Protein 4UM7 (pdb70)

Secondary structure (DSSP, 8-state):
--HHHHHHHHTT--EEEE-STTTTS-SEEEEETTS-EEEEEEHHHHHHHHHHHHTT-EEEEE-SS--HHHHHHHHHHT--EEE-S---HHHHHHHHHHHHT--GGGEEEE--SGGGHHHHHHSSEEEE-TTS-HHHHHT-SEE-SSPTTTTHHHHHHHHHHHHTT-HHHHHHTT-/-HHHHHHHTT--EEEE--TTTTS-SEEEEETTS-EEEEEEHHHHHHHHHHHHTTPEEEEE-SS--HHHHHHHHHHT--EEE-S-S-HHHHHHHHHHHTT--GGGEEEE--SGGGHHHHHHSSEEEE-TTS-HHHHHT-SEE-SSPTTTTHHHHHHHHHHHHTT-HHHHHHTT-/-HHHHHHHHTT--EEEE-STTTTS-SEEEEETTS-EEEEEEHHHHHHHHHHHHTT-EEEEE-SS--HHHHHHHHHHT--EEE-S---HHHHHHHHHHHHT--GGGEEEE--SGGGHHHHHHSSEEEE-TTS-HHHHHT-SEE-SSPTTTTHHHHHHHHHHHHTT-HHHHHHTT-/-HHHHHHHHTT--EEEE-STTTTS-SEEEEETTS-EEEEEEHHHHHHHHHHHHTT-EEEEE-SS--HHHHHHHHHHT--EEE-S---HHHHHHHHHHHHT--GGGEEEE--SGGGHHHHHHSSEEEE-TTS-HHHHHT-SEE-SSPTTTTHHHHHHHHHHHHTT-HHHHHHTT-

Foldseek 3Di:
DCLVVQLVLLQLAQEEEEEPQFAQFVNDWAADPVGDTDTAGAPLLLVLLLLCVVVRHAYAYAYLADDVVQVVSCVVSVRPHYHYNDLQVQVSLVVVCVVPVNDQLNYEYEDAEDSCQVSQQRGVAHEYEPNGDPNSVVSGSYYAPATHRGCSSSRVSLSSCVSNVNNVVSVVVVD/DVLLLVLLQQAQEEEEEPQFAQAVNDWDADPVGDTDTAGAPLLLLLLLLLVVVRHAAEYAYLADDVVQVVSCVVSVNPYYHYNDQARLVVLVVVCVVVVHDQLNYEYEDAEDSCQVSLQRGVAHEYEPNGDPNSVVRGPYYAPATHRGCSNSRVSLSSCVSNVNNVVSVVVVD/DLVVLLVLLQQAQEEEEEPAFAQFVNDWDADPVGDTDTAGAPLLLLLLLLLVVVRHAYEYAYLADDPVQVVSCVSSVRPHYHYNDLQVQVVVVVVCVVVVHDQLNYEYEDAEDSCQVSQQRGVAHEYEPNGDPNSNVSHPYYAPATHRGCSSSRVSLSSCVSNVNNVVSVVVVD/DLVLQLVLLQQAQEEEEEPAFAQFVRDWDADPVGDTDTAGAPLLLVLLLLLVVVRHAYYYAYLADDVVQVVSCVVSVNPHYHYNHLQVQVVLVVVCVVVVNDQLNYEYEDAEDSCQVSQQRGVAHEYEPNGDPNSVVSGPYYAPATHRGCSSSRVSLSSCVSNVNNVVSVVVVD

Nearest PDB structures (foldseek):
  4umf-assembly1_C  TM=9.999E-01  e=1.282E-33  Moraxella catarrhalis BC8
  3mn1-assembly1_D  TM=9.880E-01  e=1.215E-23  Pseudomonas savastanoi pv. phaseolicola 1448A
  3n1u-assembly1_A  TM=9.649E-01  e=1.142E-23  Legionella pneumophila subsp. pneumophila str. Philadelphia 1
  3hyc-assembly3_E  TM=9.746E-01  e=1.350E-22  Escherichia coli B
  3ij5-assembly1_A  TM=9.827E-01  e=5.253E-22  Yersinia pestis CO92

Organism: NCBI:txid857574

Sequence (696 aa):
GHMNEIYQKAKHIKLFAMDVDGILSDGQIIYNSEEGTETKAFYVQDGLGLQQALKQSGIILAIITGRSSAMVDRRAKELGISHIIQGQDDDKLTALVGLTKKLGIELSHCAYIGDDLPDLKAVREAGFGISVPNGCEEQTRAVSSDYITTKTGGNGAVREVCELILKAQNNFDAFIATFQMNEIYQKAKHIKLFAMDVDGILSDGQIIYNSEGTETKAFYVVQDGLGLQALKQSGIILAIITTGRSSSAMVDRRAKELGISHIIQGQDDDKLTTALVGLTKKLGIELSHCAYIGDDLPDLKAVREAGFGISVPNGCEEQTRAVSSDYITTKTGGNGAVREVCELILKAQNNFDAFIATFQHMNEIYQKAKHIKLFAMDVDGILSDGQIIYNSEEGTETKAFYVQDGLGLQALKQSGIILAIITGRSSAMVDRRAKELGISHIIQGQDDKLTALVGLTKKLGIEELSHCAYIGDDLPDLKAVREAGFGISVPNGCEQTRAVSSDYITTKTGGNGAVREVCELILKAQNNFDAFIATFQHMNEIYQKAKHIKLFAMDVDGILSDGQIIYNSEEGTETKAFYVQDGLGLQALKQSGIILAIITGRSSAMVDRRAKELGISHIIQGQDDKLTALVGLTKKLGIELSHCAYIGDDLPDLKAVREAGFGISVPNGCEEQTRAVSSDYIITTKTGGNNGAVREVCELLILKAQNNFDAFIATFQ

CATH classification: 3.40.50.1000

Structure (mmCIF, N/CA/C/O backbone):
data_4UM7
#
_entry.id   4UM7
#
_cell.length_a   86.264
_cell.length_b   43.562
_cell.length_c   87.552
_cell.angle_alpha   90.00
_cell.angle_beta   91.18
_cell.angle_gamma   90.00
#
_symmetry.space_group_name_H-M   'P 1 21 1'
#
loop_
_entity.id
_entity.type
_entity.pdbx_description
1 polymer '3-DEOXY-D-MANNO-OCTULOSONATE 8-PHOSPHATE PHOSPHATASE KDSC'
2 non-polymer 'MAGNESIUM ION'
3 non-polymer 1,2-ETHANEDIOL
4 water water
#
loop_
_atom_site.group_PDB
_atom_site.id
_atom_site.type_symbol
_atom_site.label_atom_id
_atom_site.label_alt_id
_atom_site.label_comp_id
_atom_site.label_asym_id
_atom_site.label_entity_id
_atom_site.label_seq_id
_atom_site.pdbx_PDB_ins_code
_atom_site.Cartn_x
_atom_site.Cartn_y
_atom_site.Cartn_z
_atom_site.occupancy
_atom_site.B_iso_or_equiv
_atom_site.auth_seq_id
_atom_site.auth_comp_id
_atom_site.auth_asym_id
_atom_site.auth_atom_id
_atom_site.pdbx_PDB_model_num
ATOM 1 N N . GLY A 1 19 ? -2.359 -21.940 11.955 1.00 33.26 -1 GLY A N 1
ATOM 2 C CA . GLY A 1 19 ? -3.724 -22.500 11.730 1.00 32.96 -1 GLY A CA 1
ATOM 3 C C . GLY A 1 19 ? -4.812 -21.444 11.674 1.00 32.51 -1 GLY A C 1
ATOM 4 O O . GLY A 1 19 ? -5.963 -21.749 11.353 1.00 32.38 -1 GLY A O 1
ATOM 5 N N . HIS A 1 20 ? -4.446 -20.200 11.980 1.00 38.86 0 HIS A N 1
ATOM 6 C CA . HIS A 1 20 ? -5.404 -19.095 12.022 1.00 37.92 0 HIS A CA 1
ATOM 7 C C . HIS A 1 20 ? -5.211 -18.086 10.886 1.00 36.28 0 HIS A C 1
ATOM 8 O O . HIS A 1 20 ? -5.814 -17.011 10.902 1.00 35.43 0 HIS A O 1
ATOM 15 N N . MET A 1 21 ? -4.393 -18.447 9.896 1.00 35.77 1 MET A N 1
ATOM 16 C CA . MET A 1 21 ? -3.991 -17.523 8.827 1.00 34.85 1 MET A CA 1
ATOM 17 C C . MET A 1 21 ? -5.159 -16.840 8.106 1.00 34.10 1 MET A C 1
ATOM 18 O O . MET A 1 21 ? -5.178 -15.617 7.978 1.00 33.48 1 MET A O 1
ATOM 23 N N . ASN A 1 22 ? -6.127 -17.622 7.637 1.00 34.09 2 ASN A N 1
ATOM 24 C CA . ASN A 1 22 ? -7.242 -17.043 6.887 1.00 33.52 2 ASN A CA 1
ATOM 25 C C . ASN A 1 22 ? -8.260 -16.304 7.760 1.00 32.52 2 ASN A C 1
ATOM 26 O O . ASN A 1 22 ? -8.955 -15.411 7.278 1.00 32.16 2 ASN A O 1
ATOM 31 N N . GLU A 1 23 ? -8.326 -16.664 9.042 1.00 31.89 3 GLU A N 1
ATOM 32 C CA . GLU A 1 23 ? -9.074 -15.880 10.026 1.00 31.24 3 GLU A CA 1
ATOM 33 C C . GLU A 1 23 ? -8.454 -14.489 10.153 1.00 29.47 3 GLU A C 1
ATOM 34 O O . GLU A 1 23 ? -9.162 -13.479 10.166 1.00 29.06 3 GLU A O 1
ATOM 40 N N . ILE A 1 24 ? -7.125 -14.457 10.238 1.00 27.70 4 ILE A N 1
ATOM 41 C CA . ILE A 1 24 ? -6.362 -13.211 10.316 1.00 25.89 4 ILE A CA 1
ATOM 42 C C . ILE A 1 24 ? -6.504 -12.410 9.020 1.00 25.24 4 ILE A C 1
ATOM 43 O O . ILE A 1 24 ? -6.722 -11.197 9.052 1.00 24.54 4 ILE A O 1
ATOM 48 N N . TYR A 1 25 ? -6.402 -13.102 7.887 1.00 24.89 5 TYR A N 1
ATOM 49 C CA . TYR A 1 25 ? -6.546 -12.477 6.570 1.00 24.66 5 TYR A CA 1
ATOM 50 C C . TYR A 1 25 ? -7.911 -11.822 6.374 1.00 24.65 5 TYR A C 1
ATOM 51 O O . TYR A 1 25 ? -8.004 -10.729 5.820 1.00 24.43 5 TYR A O 1
ATOM 60 N N . GLN A 1 26 ? -8.964 -12.488 6.840 1.00 25.06 6 GLN A N 1
ATOM 61 C CA . GLN A 1 26 ? -10.318 -11.957 6.712 1.00 25.41 6 GLN A CA 1
ATOM 62 C C . GLN A 1 26 ? -10.522 -10.678 7.520 1.00 24.68 6 GLN A C 1
ATOM 63 O O . GLN A 1 26 ? -11.224 -9.771 7.075 1.00 24.59 6 GLN A O 1
ATOM 69 N N . LYS A 1 27 ? -9.897 -10.603 8.692 1.00 23.79 7 LYS A N 1
ATOM 70 C CA . LYS A 1 27 ? -9.949 -9.389 9.510 1.00 23.33 7 LYS A CA 1
ATOM 71 C C . LYS A 1 27 ? -9.133 -8.250 8.893 1.00 22.53 7 LYS A C 1
ATOM 72 O O . LYS A 1 27 ? -9.571 -7.097 8.883 1.00 22.30 7 LYS A O 1
ATOM 78 N N . ALA A 1 28 ? -7.961 -8.583 8.358 1.00 21.94 8 ALA A N 1
ATOM 79 C CA . ALA A 1 28 ? -7.070 -7.592 7.755 1.00 21.61 8 ALA A CA 1
ATOM 80 C C . ALA A 1 28 ? -7.544 -7.099 6.382 1.00 22.02 8 ALA A C 1
ATOM 81 O O . ALA A 1 28 ? -7.239 -5.969 5.989 1.00 21.67 8 ALA A O 1
ATOM 83 N N . LYS A 1 29 ? -8.285 -7.942 5.663 1.00 22.99 9 LYS A N 1
ATOM 84 C CA . LYS A 1 29 ? -8.725 -7.631 4.295 1.00 24.06 9 LYS A CA 1
ATOM 85 C C . LYS A 1 29 ? -9.618 -6.387 4.191 1.00 24.38 9 LYS A C 1
ATOM 86 O O . LYS A 1 29 ? -9.633 -5.714 3.156 1.00 24.67 9 LYS A O 1
ATOM 92 N N . HIS A 1 30 ? -10.345 -6.086 5.264 1.00 24.51 10 HIS A N 1
ATOM 93 C CA . HIS A 1 30 ? -11.328 -5.002 5.262 1.00 24.89 10 HIS A CA 1
ATOM 94 C C . HIS A 1 30 ? -10.845 -3.729 5.967 1.00 23.92 10 HIS A C 1
ATOM 95 O O . HIS A 1 30 ? -11.633 -2.814 6.206 1.00 24.68 10 HIS A O 1
ATOM 102 N N . ILE A 1 31 ? -9.554 -3.667 6.279 1.00 22.75 11 ILE A N 1
ATOM 103 C CA . ILE A 1 31 ? -8.990 -2.540 7.027 1.00 21.74 11 ILE A CA 1
ATOM 104 C C . ILE A 1 31 ? -8.811 -1.289 6.162 1.00 21.61 11 ILE A C 1
ATOM 105 O O . ILE A 1 31 ? -8.158 -1.328 5.117 1.00 21.70 11 ILE A O 1
ATOM 110 N N . LYS A 1 32 ? -9.408 -0.187 6.613 1.00 21.74 12 LYS A N 1
ATOM 111 C CA . LYS A 1 32 ? -9.284 1.109 5.943 1.00 21.77 12 LYS A CA 1
ATOM 112 C C . LYS A 1 32 ? -8.479 2.113 6.777 1.00 20.79 12 LYS A C 1
ATOM 113 O O . LYS A 1 32 ? -7.960 3.096 6.244 1.00 20.91 12 LYS A O 1
ATOM 119 N N . LEU A 1 33 ? -8.380 1.857 8.080 1.00 19.92 13 LEU A N 1
ATOM 120 C CA . LEU A 1 33 ? -7.625 2.718 8.992 1.00 19.00 13 LEU A CA 1
ATOM 121 C C . LEU A 1 33 ? -6.682 1.873 9.846 1.00 18.14 13 LEU A C 1
ATOM 122 O O . LEU A 1 33 ? -7.099 0.873 10.431 1.00 17.92 13 LEU A O 1
ATOM 127 N N . PHE A 1 34 ? -5.417 2.286 9.906 1.00 17.35 14 PHE A N 1
ATOM 128 C CA . PHE A 1 34 ? -4.400 1.609 10.710 1.00 16.85 14 PHE A CA 1
ATOM 129 C C . PHE A 1 34 ? -3.890 2.564 11.785 1.00 16.38 14 PHE A C 1
ATOM 130 O O . PHE A 1 34 ? -3.240 3.570 11.482 1.00 16.30 14 PHE A O 1
ATOM 138 N N . ALA A 1 35 ? -4.201 2.241 13.038 1.00 16.06 15 ALA A N 1
ATOM 139 C CA . ALA A 1 35 ? -3.826 3.068 14.182 1.00 15.74 15 ALA A CA 1
ATOM 140 C C . ALA A 1 35 ? -2.784 2.354 15.026 1.00 15.48 15 ALA A C 1
ATOM 141 O O . ALA A 1 35 ? -2.803 1.128 15.151 1.00 15.16 15 ALA A O 1
ATOM 143 N N . MET A 1 36 ? -1.867 3.121 15.603 1.00 15.49 16 MET A N 1
ATOM 144 C CA . MET A 1 36 ? -0.739 2.525 16.301 1.00 15.46 16 MET A CA 1
ATOM 145 C C . MET A 1 36 ? -0.353 3.262 17.572 1.00 15.39 16 MET A C 1
ATOM 146 O O . MET A 1 36 ? -0.369 4.492 17.632 1.00 15.25 16 MET A O 1
ATOM 151 N N . ASP A 1 37 ? -0.009 2.480 18.588 1.00 15.47 17 ASP A N 1
ATOM 152 C CA . ASP A 1 37 ? 0.692 2.982 19.752 1.00 15.55 17 ASP A CA 1
ATOM 153 C C . ASP A 1 37 ? 2.135 3.315 19.342 1.00 15.07 17 ASP A C 1
ATOM 154 O O . ASP A 1 37 ? 2.592 2.892 18.276 1.00 14.70 17 ASP A O 1
ATOM 159 N N . VAL A 1 38 ? 2.842 4.085 20.166 1.00 14.53 18 VAL A N 1
ATOM 160 C CA . VAL A 1 38 ? 4.225 4.458 19.848 1.00 14.29 18 VAL A CA 1
ATOM 161 C C . VAL A 1 38 ? 5.260 3.620 20.608 1.00 14.27 18 VAL A C 1
ATOM 162 O O . VAL A 1 38 ? 5.963 2.804 20.011 1.00 14.10 18 VAL A O 1
ATOM 166 N N . ASP A 1 39 ? 5.345 3.818 21.921 1.00 14.46 19 ASP A N 1
ATOM 167 C CA . ASP A 1 39 ? 6.403 3.196 22.715 1.00 14.46 19 ASP A CA 1
ATOM 168 C C . ASP A 1 39 ? 6.187 1.695 22.830 1.00 14.30 19 ASP A C 1
ATOM 169 O O . ASP A 1 39 ? 5.156 1.249 23.331 1.00 14.45 19 ASP A O 1
ATOM 174 N N . GLY A 1 40 ? 7.153 0.928 22.332 1.00 14.04 20 GLY A N 1
ATOM 175 C CA . GLY A 1 40 ? 7.041 -0.529 22.308 1.00 13.99 20 GLY A CA 1
ATOM 176 C C . GLY A 1 40 ? 6.550 -1.057 20.972 1.00 13.80 20 GLY A C 1
ATOM 177 O O . GLY A 1 40 ? 6.648 -2.252 20.701 1.00 13.95 20 GLY A O 1
ATOM 178 N N . ILE A 1 41 ? 6.029 -0.163 20.134 1.00 13.62 21 ILE A N 1
ATOM 179 C CA . ILE A 1 41 ? 5.521 -0.534 18.811 1.00 13.48 21 ILE A CA 1
ATOM 180 C C . ILE A 1 41 ? 6.404 0.077 17.729 1.00 13.59 21 ILE A C 1
ATOM 181 O O . ILE A 1 41 ? 7.073 -0.643 16.988 1.00 13.95 21 ILE A O 1
ATOM 186 N N . LEU A 1 42 ? 6.415 1.405 17.655 1.00 13.75 22 LEU A N 1
ATOM 187 C CA . LEU A 1 42 ? 7.298 2.108 16.725 1.00 14.05 22 LEU A CA 1
ATOM 188 C C . LEU A 1 42 ? 8.723 2.204 17.274 1.00 14.28 22 LEU A C 1
ATOM 189 O O . LEU A 1 42 ? 9.677 2.424 16.525 1.00 14.09 22 LEU A O 1
ATOM 194 N N . SER A 1 43 ? 8.852 2.041 18.587 1.00 14.62 23 SER A N 1
ATOM 195 C CA . SER A 1 43 ? 10.146 1.979 19.259 1.00 14.91 23 SER A CA 1
ATOM 196 C C . SER A 1 43 ? 10.231 0.676 20.045 1.00 15.13 23 SER A C 1
ATOM 197 O O . SER A 1 43 ? 9.227 -0.019 20.212 1.00 14.87 23 SER A O 1
ATOM 200 N N . ASP A 1 44 ? 11.423 0.363 20.550 1.00 15.33 24 ASP A N 1
ATOM 201 C CA . ASP A 1 44 ? 11.614 -0.825 21.383 1.00 15.72 24 ASP A CA 1
ATOM 202 C C . ASP A 1 44 ? 11.241 -0.590 22.854 1.00 15.58 24 ASP A C 1
ATOM 203 O O . ASP A 1 44 ? 11.490 -1.445 23.706 1.00 15.94 24 ASP A O 1
ATOM 208 N N . GLY A 1 45 ? 10.665 0.577 23.140 1.00 15.20 25 GLY A N 1
ATOM 209 C CA . GLY A 1 45 ? 10.144 0.890 24.474 1.00 15.30 25 GLY A CA 1
ATOM 210 C C . GLY A 1 45 ? 11.072 1.697 25.367 1.00 15.51 25 GLY A C 1
ATOM 211 O O . GLY A 1 45 ? 10.722 2.020 26.505 1.00 15.53 25 GLY A O 1
ATOM 212 N N . GLN A 1 46 ? 12.254 2.034 24.859 1.00 15.60 26 GLN A N 1
ATOM 213 C CA . GLN A 1 46 ? 13.203 2.834 25.628 1.00 15.92 26 GLN A CA 1
ATOM 214 C C . GLN A 1 46 ? 12.736 4.277 25.768 1.00 15.79 26 GLN A C 1
ATOM 215 O O . GLN A 1 46 ? 12.335 4.909 24.786 1.00 15.73 26 GLN A O 1
ATOM 221 N N . ILE A 1 47 ? 12.774 4.777 27.001 1.00 15.75 27 ILE A N 1
ATOM 222 C CA . ILE A 1 47 ? 12.498 6.180 27.297 1.00 15.72 27 ILE A CA 1
ATOM 223 C C . ILE A 1 47 ? 13.823 6.795 27.719 1.00 15.68 27 ILE A C 1
ATOM 224 O O . ILE A 1 47 ? 14.412 6.407 28.734 1.00 15.85 27 ILE A O 1
ATOM 229 N N . ILE A 1 48 ? 14.292 7.753 26.929 1.00 15.50 28 ILE A N 1
ATOM 230 C CA . ILE A 1 48 ? 15.670 8.214 27.028 1.00 15.57 28 ILE A CA 1
ATOM 231 C C . ILE A 1 48 ? 15.722 9.676 27.456 1.00 16.00 28 ILE A C 1
ATOM 232 O O . ILE A 1 48 ? 15.143 10.536 26.797 1.00 15.85 28 ILE A O 1
ATOM 237 N N . TYR A 1 49 ? 16.408 9.938 28.566 1.00 16.43 29 TYR A N 1
ATOM 238 C CA . TYR A 1 49 ? 16.534 11.288 29.119 1.00 17.05 29 TYR A CA 1
ATOM 239 C C . TYR A 1 49 ? 18.000 11.670 29.262 1.00 17.39 29 TYR A C 1
ATOM 240 O O . TYR A 1 49 ? 18.848 10.813 29.519 1.00 17.33 29 TYR A O 1
ATOM 249 N N . ASN A 1 50 ? 18.298 12.960 29.128 1.00 18.01 30 ASN A N 1
ATOM 250 C CA . ASN A 1 50 ? 19.653 13.438 29.393 1.00 18.70 30 ASN A CA 1
ATOM 251 C C . ASN A 1 50 ? 19.738 14.555 30.438 1.00 19.34 30 ASN A C 1
ATOM 252 O O . ASN A 1 50 ? 18.711 15.037 30.923 1.00 19.21 30 ASN A O 1
ATOM 257 N N . SER A 1 51 ? 20.962 14.951 30.781 1.00 20.05 31 SER A N 1
ATOM 258 C CA . SER A 1 51 ? 21.204 15.899 31.874 1.00 21.05 31 SER A CA 1
ATOM 259 C C . SER A 1 51 ? 20.802 17.346 31.574 1.00 21.79 31 SER A C 1
ATOM 260 O O . SER A 1 51 ? 20.794 18.187 32.481 1.00 22.38 31 SER A O 1
ATOM 263 N N . GLU A 1 52 ? 20.472 17.627 30.313 1.00 21.98 32 GLU A N 1
ATOM 264 C CA A GLU A 1 52 ? 20.022 18.956 29.902 0.50 22.49 32 GLU A CA 1
ATOM 265 C CA B GLU A 1 52 ? 20.021 18.957 29.902 0.50 22.44 32 GLU A CA 1
ATOM 266 C C . GLU A 1 52 ? 18.495 19.036 29.841 1.00 21.99 32 GLU A C 1
ATOM 267 O O . GLU A 1 52 ? 17.929 20.071 29.470 1.00 22.18 32 GLU A O 1
ATOM 278 N N . GLY A 1 53 ? 17.835 17.941 30.217 1.00 21.23 33 GLY A N 1
ATOM 279 C CA . GLY A 1 53 ? 16.373 17.865 30.223 1.00 20.74 33 GLY A CA 1
ATOM 280 C C . GLY A 1 53 ? 15.774 17.382 28.914 1.00 20.25 33 GLY A C 1
ATOM 281 O O . GLY A 1 53 ? 14.551 17.340 28.760 1.00 20.18 33 GLY A O 1
ATOM 282 N N . THR A 1 54 ? 16.640 16.999 27.979 1.00 19.91 34 THR A N 1
ATOM 283 C CA . THR A 1 54 ? 16.222 16.582 26.642 1.00 19.46 34 THR A CA 1
ATOM 284 C C . THR A 1 54 ? 15.827 15.103 26.617 1.00 18.80 34 THR A C 1
ATOM 285 O O . THR A 1 54 ? 16.501 14.259 27.206 1.00 18.77 34 THR A O 1
ATOM 289 N N . GLU A 1 55 ? 14.721 14.807 25.937 1.00 18.30 35 GLU A N 1
ATOM 290 C CA . GLU A 1 55 ? 14.241 13.440 25.778 1.00 17.82 35 GLU A CA 1
ATOM 291 C C . GLU A 1 55 ? 14.509 12.938 24.361 1.00 17.20 35 GLU A C 1
ATOM 292 O O . GLU A 1 55 ? 14.414 13.706 23.408 1.00 16.96 35 GLU A O 1
ATOM 298 N N . THR A 1 56 ? 14.823 11.648 24.239 1.00 16.46 36 THR A N 1
ATOM 299 C CA . THR A 1 56 ? 15.137 11.024 22.951 1.00 16.20 36 THR A CA 1
ATOM 300 C C . THR A 1 56 ? 14.245 9.806 22.682 1.00 15.81 36 THR A C 1
ATOM 301 O O . THR A 1 56 ? 13.854 9.095 23.607 1.00 15.51 36 THR A O 1
ATOM 305 N N . LYS A 1 57 ? 13.920 9.579 21.412 1.00 15.63 37 LYS A N 1
ATOM 306 C CA . LYS A 1 57 ? 13.195 8.377 21.002 1.00 15.69 37 LYS A CA 1
ATOM 307 C C . LYS A 1 57 ? 13.724 7.865 19.661 1.00 15.31 37 LYS A C 1
ATOM 308 O O . LYS A 1 57 ? 14.129 8.655 18.803 1.00 15.37 37 LYS A O 1
ATOM 314 N N . ALA A 1 58 ? 13.719 6.543 19.496 1.00 15.00 38 ALA A N 1
ATOM 315 C CA . ALA A 1 58 ? 14.273 5.895 18.304 1.00 14.96 38 ALA A CA 1
ATOM 316 C C . ALA A 1 58 ? 13.211 5.131 17.520 1.00 14.72 38 ALA A C 1
ATOM 317 O O . ALA A 1 58 ? 12.390 4.421 18.101 1.00 14.90 38 ALA A O 1
ATOM 319 N N . PHE A 1 59 ? 13.247 5.282 16.200 1.00 14.48 39 PHE A N 1
ATOM 320 C CA . PHE A 1 59 ? 12.330 4.589 15.295 1.00 14.21 39 PHE A CA 1
ATOM 321 C C . PHE A 1 59 ? 13.139 3.720 14.340 1.00 14.18 39 PHE A C 1
ATOM 322 O O . PHE A 1 59 ? 14.364 3.803 14.322 1.00 14.43 39 PHE A O 1
ATOM 330 N N . TYR A 1 60 ? 12.457 2.889 13.552 1.00 14.07 40 TYR A N 1
ATOM 331 C CA . TYR A 1 60 ? 13.132 1.955 12.652 1.00 14.13 40 TYR A CA 1
ATOM 332 C C . TYR A 1 60 ? 12.812 2.261 11.192 1.00 14.01 40 TYR A C 1
ATOM 333 O O . TYR A 1 60 ? 11.647 2.370 10.810 1.00 13.92 40 TYR A O 1
ATOM 342 N N . VAL A 1 61 ? 13.863 2.397 10.385 1.00 14.24 41 VAL A N 1
ATOM 343 C CA . VAL A 1 61 ? 13.730 2.806 8.984 1.00 14.49 41 VAL A CA 1
ATOM 344 C C . VAL A 1 61 ? 12.764 1.938 8.158 1.00 14.39 41 VAL A C 1
ATOM 345 O O . VAL A 1 61 ? 11.965 2.464 7.381 1.00 14.46 41 VAL A O 1
ATOM 349 N N . GLN A 1 62 ? 12.826 0.619 8.336 1.00 14.53 42 GLN A N 1
ATOM 350 C CA . GLN A 1 62 ? 11.978 -0.282 7.548 1.00 14.73 42 GLN A CA 1
ATOM 351 C C . GLN A 1 62 ? 10.493 -0.111 7.879 1.00 14.56 42 GLN A C 1
ATOM 352 O O . GLN A 1 62 ? 9.637 -0.313 7.016 1.00 14.64 42 GLN A O 1
ATOM 358 N N . ASP A 1 63 ? 10.193 0.279 9.118 1.00 14.47 43 ASP A N 1
ATOM 359 C CA . ASP A 1 63 ? 8.809 0.561 9.513 1.00 14.50 43 ASP A CA 1
ATOM 360 C C . ASP A 1 63 ? 8.241 1.726 8.715 1.00 14.89 43 ASP A C 1
ATOM 361 O O . ASP A 1 63 ? 7.059 1.730 8.366 1.00 15.18 43 ASP A O 1
ATOM 366 N N . GLY A 1 64 ? 9.098 2.705 8.431 1.00 15.36 44 GLY A N 1
ATOM 367 C CA . GLY A 1 64 ? 8.731 3.862 7.627 1.00 15.87 44 GLY A CA 1
ATOM 368 C C . GLY A 1 64 ? 8.193 3.469 6.266 1.00 16.21 44 GLY A C 1
ATOM 369 O O . GLY A 1 64 ? 7.114 3.916 5.873 1.00 16.53 44 GLY A O 1
ATOM 370 N N . LEU A 1 65 ? 8.937 2.621 5.554 1.00 16.51 45 LEU A N 1
ATOM 371 C CA . LEU A 1 65 ? 8.531 2.179 4.219 1.00 16.91 45 LEU A CA 1
ATOM 372 C C . LEU A 1 65 ? 7.253 1.342 4.252 1.00 16.78 45 LEU A C 1
ATOM 373 O O . LEU A 1 65 ? 6.417 1.450 3.355 1.00 17.03 45 LEU A O 1
ATOM 378 N N . GLY A 1 66 ? 7.110 0.512 5.286 1.00 16.39 46 GLY A N 1
ATOM 379 C CA . GLY A 1 66 ? 5.894 -0.274 5.476 1.00 16.36 46 GLY A CA 1
ATOM 380 C C . GLY A 1 66 ? 4.671 0.614 5.614 1.00 16.44 46 GLY A C 1
ATOM 381 O O . GLY A 1 66 ? 3.623 0.349 5.012 1.00 16.06 46 GLY A O 1
ATOM 382 N N . LEU A 1 67 ? 4.810 1.684 6.396 1.00 16.44 47 LEU A N 1
ATOM 383 C CA . LEU A 1 67 ? 3.716 2.637 6.596 1.00 16.80 47 LEU A CA 1
ATOM 384 C C . LEU A 1 67 ? 3.396 3.406 5.315 1.00 17.58 47 LEU A C 1
ATOM 385 O O . LEU A 1 67 ? 2.221 3.671 5.027 1.00 17.46 47 LEU A O 1
ATOM 390 N N . GLN A 1 68 ? 4.443 3.744 4.556 1.00 18.22 48 GLN A N 1
ATOM 391 C CA A GLN A 1 68 ? 4.289 4.386 3.251 0.50 19.01 48 GLN A CA 1
ATOM 392 C CA B GLN A 1 68 ? 4.287 4.386 3.249 0.50 19.02 48 GLN A CA 1
ATOM 393 C C . GLN A 1 68 ? 3.486 3.491 2.312 1.00 19.24 48 GLN A C 1
ATOM 394 O O . GLN A 1 68 ? 2.606 3.964 1.596 1.00 19.61 48 GLN A O 1
ATOM 405 N N . ALA A 1 69 ? 3.794 2.193 2.329 1.00 19.03 49 ALA A N 1
ATOM 406 C CA . ALA A 1 69 ? 3.091 1.215 1.504 1.00 19.36 49 ALA A CA 1
ATOM 407 C C . ALA A 1 69 ? 1.594 1.186 1.807 1.00 19.51 49 ALA A C 1
ATOM 408 O O . ALA A 1 69 ? 0.779 1.213 0.888 1.00 19.84 49 ALA A O 1
ATOM 410 N N . LEU A 1 70 ? 1.241 1.132 3.093 1.00 19.34 50 LEU A N 1
ATOM 411 C CA . LEU A 1 70 ? -0.166 1.136 3.503 1.00 19.85 50 LEU A CA 1
ATOM 412 C C . LEU A 1 70 ? -0.894 2.373 2.991 1.00 20.50 50 LEU A C 1
ATOM 413 O O . LEU A 1 70 ? -1.991 2.277 2.439 1.00 20.87 50 LEU A O 1
ATOM 418 N N . LYS A 1 71 ? -0.267 3.530 3.185 1.00 20.91 51 LYS A N 1
ATOM 419 C CA . LYS A 1 71 ? -0.814 4.812 2.761 1.00 21.93 51 LYS A CA 1
ATOM 420 C C . LYS A 1 71 ? -1.033 4.846 1.246 1.00 22.54 51 LYS A C 1
ATOM 421 O O . LYS A 1 71 ? -2.080 5.301 0.775 1.00 22.63 51 LYS A O 1
ATOM 427 N N . GLN A 1 72 ? -0.050 4.342 0.500 1.00 22.46 52 GLN A N 1
ATOM 428 C CA . GLN A 1 72 ? -0.127 4.244 -0.960 1.00 23.10 52 GLN A CA 1
ATOM 429 C C . GLN A 1 72 ? -1.294 3.377 -1.425 1.00 23.00 52 GLN A C 1
ATOM 430 O O . GLN A 1 72 ? -1.844 3.599 -2.508 1.00 23.70 52 GLN A O 1
ATOM 436 N N . SER A 1 73 ? -1.660 2.391 -0.606 1.00 22.18 53 SER A N 1
ATOM 437 C CA . SER A 1 73 ? -2.781 1.502 -0.907 1.00 22.14 53 SER A CA 1
ATOM 438 C C . SER A 1 73 ? -4.128 2.130 -0.539 1.00 22.12 53 SER A C 1
ATOM 439 O O . SER A 1 73 ? -5.182 1.571 -0.843 1.00 22.63 53 SER A O 1
ATOM 442 N N . GLY A 1 74 ? -4.083 3.290 0.114 1.00 21.56 54 GLY A N 1
ATOM 443 C CA . GLY A 1 74 ? -5.291 4.038 0.456 1.00 21.55 54 GLY A CA 1
ATOM 444 C C . GLY A 1 74 ? -5.733 3.904 1.901 1.00 21.02 54 GLY A C 1
ATOM 445 O O . GLY A 1 74 ? -6.828 4.336 2.257 1.00 21.26 54 GLY A O 1
ATOM 446 N N . ILE A 1 75 ? -4.882 3.310 2.734 1.00 20.29 55 ILE A N 1
ATOM 447 C CA . ILE A 1 75 ? -5.188 3.126 4.155 1.00 19.82 55 ILE A CA 1
ATOM 448 C C . ILE A 1 75 ? -4.786 4.366 4.951 1.00 19.50 55 ILE A C 1
ATOM 449 O O . ILE A 1 75 ? -3.696 4.910 4.763 1.00 19.57 55 ILE A O 1
ATOM 454 N N . ILE A 1 76 ? -5.693 4.807 5.821 1.00 19.57 56 ILE A N 1
ATOM 455 C CA . ILE A 1 76 ? -5.486 5.969 6.683 1.00 19.24 56 ILE A CA 1
ATOM 456 C C . ILE A 1 76 ? -4.674 5.579 7.918 1.00 18.52 56 ILE A C 1
ATOM 457 O O . ILE A 1 76 ? -4.962 4.573 8.569 1.00 18.06 56 ILE A O 1
ATOM 462 N N . LEU A 1 77 ? -3.656 6.380 8.225 1.00 17.82 57 LEU A N 1
ATOM 463 C CA . LEU A 1 77 ? -2.770 6.110 9.354 1.00 17.08 57 LEU A CA 1
ATOM 464 C C . LEU A 1 77 ? -3.061 7.018 10.540 1.00 16.94 57 LEU A C 1
ATOM 465 O O . LEU A 1 77 ? -3.404 8.188 10.368 1.00 17.39 57 LEU A O 1
ATOM 470 N N . ALA A 1 78 ? -2.914 6.470 11.743 1.00 16.30 58 ALA A N 1
ATOM 471 C CA . ALA A 1 78 ? -3.097 7.238 12.969 1.00 16.12 58 ALA A CA 1
ATOM 472 C C . ALA A 1 78 ? -2.169 6.771 14.078 1.00 15.55 58 ALA A C 1
ATOM 473 O O . ALA A 1 78 ? -1.820 5.592 14.160 1.00 15.81 58 ALA A O 1
ATOM 475 N N . ILE A 1 79 ? -1.787 7.712 14.933 1.00 15.53 59 ILE A N 1
ATOM 476 C CA . ILE A 1 79 ? -1.009 7.423 16.131 1.00 15.42 59 ILE A CA 1
ATOM 477 C C . ILE A 1 79 ? -1.860 7.753 17.351 1.00 15.60 59 ILE A C 1
ATOM 478 O O . ILE A 1 79 ? -2.496 8.805 17.397 1.00 16.08 59 ILE A O 1
ATOM 483 N N . ILE A 1 80 ? -1.883 6.844 18.323 1.00 15.43 60 ILE A N 1
ATOM 484 C CA . ILE A 1 80 ? -2.545 7.103 19.600 1.00 15.86 60 ILE A CA 1
ATOM 485 C C . ILE A 1 80 ? -1.605 6.716 20.740 1.00 15.80 60 ILE A C 1
ATOM 486 O O . ILE A 1 80 ? -1.340 5.529 20.963 1.00 15.40 60 ILE A O 1
ATOM 491 N N . THR A 1 81 ? -1.094 7.723 21.445 1.00 16.19 61 THR A N 1
ATOM 492 C CA . THR A 1 81 ? -0.126 7.499 22.524 1.00 16.44 61 THR A CA 1
ATOM 493 C C . THR A 1 81 ? -0.483 8.240 23.809 1.00 16.95 61 THR A C 1
ATOM 494 O O . THR A 1 81 ? -1.038 9.342 23.771 1.00 17.05 61 THR A O 1
ATOM 498 N N . GLY A 1 82 ? -0.152 7.622 24.939 1.00 17.27 62 GLY A N 1
ATOM 499 C CA . GLY A 1 82 ? -0.374 8.217 26.254 1.00 18.01 62 GLY A CA 1
ATOM 500 C C . GLY A 1 82 ? 0.640 9.284 26.620 1.00 18.45 62 GLY A C 1
ATOM 501 O O . GLY A 1 82 ? 0.372 10.143 27.466 1.00 18.60 62 GLY A O 1
ATOM 502 N N . ARG A 1 83 ? 1.812 9.221 25.994 1.00 18.62 63 ARG A N 1
ATOM 503 C CA . ARG A 1 83 ? 2.855 10.219 26.204 1.00 19.26 63 ARG A CA 1
ATOM 504 C C . ARG A 1 83 ? 2.731 11.328 25.159 1.00 19.41 63 ARG A C 1
ATOM 505 O O . ARG A 1 83 ? 1.865 11.263 24.283 1.00 19.31 63 ARG A O 1
ATOM 513 N N . SER A 1 84 ? 3.580 12.348 25.264 1.00 19.87 64 SER A N 1
ATOM 514 C CA . SER A 1 84 ? 3.566 13.457 24.310 1.00 20.51 64 SER A CA 1
ATOM 515 C C . SER A 1 84 ? 4.968 14.009 24.069 1.00 20.50 64 SER A C 1
ATOM 516 O O . SER A 1 84 ? 5.644 14.433 25.011 1.00 20.81 64 SER A O 1
ATOM 519 N N . SER A 1 85 ? 5.398 13.997 22.808 1.00 20.18 65 SER A N 1
ATOM 520 C CA . SER A 1 85 ? 6.711 14.529 22.434 1.00 19.91 65 SER A CA 1
ATOM 521 C C . SER A 1 85 ? 6.761 15.114 21.030 1.00 19.89 65 SER A C 1
ATOM 522 O O . SER A 1 85 ? 5.955 14.763 20.160 1.00 19.67 65 SER A O 1
ATOM 525 N N . ALA A 1 86 ? 7.739 15.995 20.826 1.00 19.73 66 ALA A N 1
ATOM 526 C CA . ALA A 1 86 ? 8.065 16.526 19.509 1.00 19.55 66 ALA A CA 1
ATOM 527 C C . ALA A 1 86 ? 8.559 15.424 18.575 1.00 19.02 66 ALA A C 1
ATOM 528 O O . ALA A 1 86 ? 8.321 15.481 17.369 1.00 19.20 66 ALA A O 1
ATOM 530 N N . MET A 1 87 ? 9.242 14.424 19.137 1.00 18.33 67 MET A N 1
ATOM 531 C CA . MET A 1 87 ? 9.787 13.309 18.351 1.00 18.00 67 MET A CA 1
ATOM 532 C C . MET A 1 87 ? 8.701 12.553 17.594 1.00 17.56 67 MET A C 1
ATOM 533 O O . MET A 1 87 ? 8.891 12.183 16.429 1.00 17.26 67 MET A O 1
ATOM 538 N N . VAL A 1 88 ? 7.573 12.325 18.269 1.00 17.45 68 VAL A N 1
ATOM 539 C CA . VAL A 1 88 ? 6.419 11.651 17.679 1.00 17.39 68 VAL A CA 1
ATOM 540 C C . VAL A 1 88 ? 5.809 12.513 16.570 1.00 17.48 68 VAL A C 1
ATOM 541 O O . VAL A 1 88 ? 5.502 12.011 15.487 1.00 17.10 68 VAL A O 1
ATOM 545 N N . ASP A 1 89 ? 5.661 13.809 16.845 1.00 17.80 69 ASP A N 1
ATOM 546 C CA . ASP A 1 89 ? 5.187 14.774 15.849 1.00 18.22 69 ASP A CA 1
ATOM 547 C C . ASP A 1 89 ? 6.061 14.765 14.600 1.00 17.90 69 ASP A C 1
ATOM 548 O O . ASP A 1 89 ? 5.549 14.703 13.480 1.00 18.06 69 ASP A O 1
ATOM 553 N N . ARG A 1 90 ? 7.376 14.807 14.801 1.00 17.41 70 ARG A N 1
ATOM 554 C CA . ARG A 1 90 ? 8.335 14.825 13.697 1.00 17.37 70 ARG A CA 1
ATOM 555 C C . ARG A 1 90 ? 8.290 13.550 12.855 1.00 16.97 70 ARG A C 1
ATOM 556 O O . ARG A 1 90 ? 8.283 13.612 11.619 1.00 17.46 70 ARG A O 1
ATOM 564 N N . ARG A 1 91 ? 8.266 12.400 13.525 1.00 16.40 71 ARG A N 1
ATOM 565 C CA . ARG A 1 91 ? 8.206 11.115 12.836 1.00 16.07 71 ARG A CA 1
ATOM 566 C C . ARG A 1 91 ? 6.896 10.971 12.068 1.00 16.27 71 ARG A C 1
ATOM 567 O O . ARG A 1 91 ? 6.889 10.512 10.927 1.00 16.07 71 ARG A O 1
ATOM 575 N N . ALA A 1 92 ? 5.794 11.377 12.695 1.00 16.62 72 ALA A N 1
ATOM 576 C CA . ALA A 1 92 ? 4.483 11.316 12.053 1.00 17.12 72 ALA A CA 1
ATOM 577 C C . ALA A 1 92 ? 4.414 12.194 10.805 1.00 17.81 72 ALA A C 1
ATOM 578 O O . ALA A 1 92 ? 3.938 11.750 9.759 1.00 17.78 72 ALA A O 1
ATOM 580 N N . LYS A 1 93 ? 4.903 13.428 10.916 1.00 18.71 73 LYS A N 1
ATOM 581 C CA . LYS A 1 93 ? 4.858 14.388 9.808 1.00 19.75 73 LYS A CA 1
ATOM 582 C C . LYS A 1 93 ? 5.659 13.935 8.587 1.00 19.59 73 LYS A C 1
ATOM 583 O O . LYS A 1 93 ? 5.203 14.100 7.455 1.00 19.56 73 LYS A O 1
ATOM 589 N N . GLU A 1 94 ? 6.839 13.358 8.809 1.00 19.30 74 GLU A N 1
ATOM 590 C CA . GLU A 1 94 ? 7.665 12.906 7.685 1.00 19.27 74 GLU A CA 1
ATOM 591 C C . GLU A 1 94 ? 7.094 11.659 6.997 1.00 18.87 74 GLU A C 1
ATOM 592 O O . GLU A 1 94 ? 7.384 11.406 5.827 1.00 18.80 74 GLU A O 1
ATOM 598 N N . LEU A 1 95 ? 6.276 10.899 7.725 1.00 18.24 75 LEU A N 1
ATOM 599 C CA . LEU A 1 95 ? 5.664 9.680 7.197 1.00 18.03 75 LEU A CA 1
ATOM 600 C C . LEU A 1 95 ? 4.251 9.928 6.673 1.00 18.34 75 LEU A C 1
ATOM 601 O O . LEU A 1 95 ? 3.618 9.021 6.138 1.00 18.45 75 LEU A O 1
ATOM 606 N N . GLY A 1 96 ? 3.767 11.156 6.834 1.00 18.85 76 GLY A N 1
ATOM 607 C CA . GLY A 1 96 ? 2.429 11.524 6.381 1.00 19.36 76 GLY A CA 1
ATOM 608 C C . GLY A 1 96 ? 1.331 10.988 7.279 1.00 19.60 76 GLY A C 1
ATOM 609 O O . GLY A 1 96 ? 0.227 10.707 6.817 1.00 19.88 76 GLY A O 1
ATOM 610 N N . ILE A 1 97 ? 1.630 10.836 8.565 1.00 19.38 77 ILE A N 1
ATOM 611 C CA . ILE A 1 97 ? 0.606 10.466 9.537 1.00 19.38 77 ILE A CA 1
ATOM 612 C C . ILE A 1 97 ? 0.003 11.761 10.070 1.00 19.89 77 ILE A C 1
ATOM 613 O O . ILE A 1 97 ? 0.675 12.523 10.766 1.00 19.65 77 ILE A O 1
ATOM 618 N N . SER A 1 98 ? -1.259 12.013 9.723 1.00 20.11 78 SER A N 1
ATOM 619 C CA . SER A 1 98 ? -1.899 13.290 10.039 1.00 20.85 78 SER A CA 1
ATOM 620 C C . SER A 1 98 ? -2.848 13.233 11.233 1.00 20.92 78 SER A C 1
ATOM 621 O O . SER A 1 98 ? -3.347 14.265 11.683 1.00 21.62 78 SER A O 1
ATOM 624 N N . HIS A 1 99 ? -3.101 12.030 11.737 1.00 20.37 79 HIS A N 1
ATOM 625 C CA . HIS A 1 99 ? -3.897 11.873 12.944 1.00 20.60 79 HIS A CA 1
ATOM 626 C C . HIS A 1 99 ? -2.968 11.464 14.073 1.00 20.25 79 HIS A C 1
ATOM 627 O O . HIS A 1 99 ? -2.642 10.287 14.240 1.00 19.70 79 HIS A O 1
ATOM 634 N N . ILE A 1 100 ? -2.519 12.470 14.819 1.00 20.36 80 ILE A N 1
ATOM 635 C CA . ILE A 1 100 ? -1.509 12.291 15.856 1.00 20.43 80 ILE A CA 1
ATOM 636 C C . ILE A 1 100 ? -2.138 12.626 17.199 1.00 20.89 80 ILE A C 1
ATOM 637 O O . ILE A 1 100 ? -2.233 13.796 17.580 1.00 21.75 80 ILE A O 1
ATOM 642 N N . ILE A 1 101 ? -2.572 11.590 17.909 1.00 20.78 81 ILE A N 1
ATOM 643 C CA . ILE A 1 101 ? -3.231 11.767 19.195 1.00 20.71 81 ILE A CA 1
ATOM 644 C C . ILE A 1 101 ? -2.252 11.437 20.316 1.00 20.33 81 ILE A C 1
ATOM 645 O O . ILE A 1 101 ? -1.907 10.273 20.535 1.00 20.05 81 ILE A O 1
ATOM 650 N N . GLN A 1 102 ? -1.798 12.478 21.008 1.00 20.49 82 GLN A N 1
ATOM 651 C CA . GLN A 1 102 ? -0.836 12.332 22.099 1.00 20.45 82 GLN A CA 1
ATOM 652 C C . GLN A 1 102 ? -1.477 12.673 23.444 1.00 20.78 82 GLN A C 1
ATOM 653 O O . GLN A 1 102 ? -2.535 13.302 23.491 1.00 21.01 82 GLN A O 1
ATOM 659 N N . GLY A 1 103 ? -0.841 12.234 24.530 1.00 20.67 83 GLY A N 1
ATOM 660 C CA . GLY A 1 103 ? -1.357 12.440 25.885 1.00 21.48 83 GLY A CA 1
ATOM 661 C C . GLY A 1 103 ? -2.688 11.752 26.143 1.00 21.87 83 GLY A C 1
ATOM 662 O O . GLY A 1 103 ? -3.510 12.244 26.919 1.00 22.08 83 GLY A O 1
ATOM 663 N N . GLN A 1 104 ? -2.887 10.602 25.504 1.00 21.84 84 GLN A N 1
ATOM 664 C CA . GLN A 1 104 ? -4.157 9.887 25.553 1.00 23.14 84 GLN A CA 1
ATOM 665 C C . GLN A 1 104 ? -3.942 8.409 25.880 1.00 22.70 84 GLN A C 1
ATOM 666 O O . GLN A 1 104 ? -3.553 7.632 25.006 1.00 22.71 84 GLN A O 1
ATOM 672 N N . ASP A 1 105 ? -4.199 8.031 27.134 1.00 22.88 85 ASP A N 1
ATOM 673 C CA A ASP A 1 105 ? -4.064 6.648 27.616 0.50 22.42 85 ASP A CA 1
ATOM 674 C CA B ASP A 1 105 ? -4.024 6.633 27.522 0.50 22.49 85 ASP A CA 1
ATOM 675 C C . ASP A 1 105 ? -5.256 5.777 27.218 1.00 22.21 85 ASP A C 1
ATOM 676 O O . ASP A 1 105 ? -5.141 4.556 27.089 1.00 21.90 85 ASP A O 1
ATOM 685 N N . ASP A 1 106 ? -6.418 6.416 27.073 1.00 21.86 86 ASP A N 1
ATOM 686 C CA . ASP A 1 106 ? -7.660 5.720 26.737 1.00 21.31 86 ASP A CA 1
ATOM 687 C C . ASP A 1 106 ? -7.724 5.516 25.226 1.00 20.50 86 ASP A C 1
ATOM 688 O O . ASP A 1 106 ? -8.376 6.281 24.506 1.00 20.47 86 ASP A O 1
ATOM 693 N N . LYS A 1 107 ? -7.046 4.469 24.764 1.00 19.57 87 LYS A N 1
ATOM 694 C CA . LYS A 1 107 ? -6.859 4.219 23.335 1.00 19.06 87 LYS A CA 1
ATOM 695 C C . LYS A 1 107 ? -8.174 3.940 22.601 1.00 19.24 87 LYS A C 1
ATOM 696 O O . LYS A 1 107 ? -8.366 4.402 21.476 1.00 19.16 87 LYS A O 1
ATOM 702 N N . LEU A 1 108 ? -9.079 3.200 23.241 1.00 19.32 88 LEU A N 1
ATOM 703 C CA . LEU A 1 108 ? -10.344 2.829 22.600 1.00 19.73 88 LEU A CA 1
ATOM 704 C C . LEU A 1 108 ? -11.264 4.027 22.335 1.00 20.11 88 LEU A C 1
ATOM 705 O O . LEU A 1 108 ? -11.851 4.123 21.258 1.00 20.39 88 LEU A O 1
ATOM 710 N N . THR A 1 109 ? -11.382 4.931 23.307 1.00 20.34 89 THR A N 1
ATOM 711 C CA . THR A 1 109 ? -12.187 6.147 23.138 1.00 20.70 89 THR A CA 1
ATOM 712 C C . THR A 1 109 ? -11.628 7.022 22.013 1.00 20.37 89 THR A C 1
ATOM 713 O O . THR A 1 109 ? -12.387 7.579 21.214 1.00 20.49 89 THR A O 1
ATOM 717 N N . ALA A 1 110 ? -10.301 7.124 21.955 1.00 19.68 90 ALA A N 1
ATOM 718 C CA . ALA A 1 110 ? -9.626 7.842 20.879 1.00 19.20 90 ALA A CA 1
ATOM 719 C C . ALA A 1 110 ? -9.900 7.194 19.521 1.00 19.12 90 ALA A C 1
ATOM 720 O O . ALA A 1 110 ? -10.209 7.893 18.553 1.00 19.55 90 ALA A O 1
ATOM 722 N N . LEU A 1 111 ? -9.810 5.864 19.461 1.00 18.68 91 LEU A N 1
ATOM 723 C CA . LEU A 1 111 ? -10.047 5.127 18.213 1.00 18.89 91 LEU A CA 1
ATOM 724 C C . LEU A 1 111 ? -11.486 5.322 17.735 1.00 19.24 91 LEU A C 1
ATOM 725 O O . LEU A 1 111 ? -11.715 5.630 16.566 1.00 19.53 91 LEU A O 1
ATOM 730 N N . VAL A 1 112 ? -12.444 5.157 18.647 1.00 19.50 92 VAL A N 1
ATOM 731 C CA . VAL A 1 112 ? -13.861 5.388 18.347 1.00 19.88 92 VAL A CA 1
ATOM 732 C C . VAL A 1 112 ? -14.083 6.828 17.875 1.00 20.14 92 VAL A C 1
ATOM 733 O O . VAL A 1 112 ? -14.833 7.069 16.926 1.00 20.39 92 VAL A O 1
ATOM 737 N N . GLY A 1 113 ? -13.407 7.773 18.528 1.00 20.27 93 GLY A N 1
ATOM 738 C CA . GLY A 1 113 ? -13.434 9.177 18.118 1.00 20.75 93 GLY A CA 1
ATOM 739 C C . GLY A 1 113 ? -13.049 9.347 16.658 1.00 20.94 93 GLY A C 1
ATOM 740 O O . GLY A 1 113 ? -13.714 10.071 15.912 1.00 21.50 93 GLY A O 1
ATOM 741 N N . LEU A 1 114 ? -11.979 8.666 16.251 1.00 20.56 94 LEU A N 1
ATOM 742 C CA . LEU A 1 114 ? -11.524 8.697 14.860 1.00 20.79 94 LEU A CA 1
ATOM 743 C C . LEU A 1 114 ? -12.543 8.111 13.886 1.00 21.28 94 LEU A C 1
ATOM 744 O O . LEU A 1 114 ? -12.735 8.653 12.794 1.00 21.48 94 LEU A O 1
ATOM 749 N N . THR A 1 115 ? -13.197 7.017 14.282 1.00 21.43 95 THR A N 1
ATOM 750 C CA . THR A 1 115 ? -14.213 6.384 13.430 1.00 22.00 95 THR A CA 1
ATOM 751 C C . THR A 1 115 ? -15.301 7.382 13.056 1.00 22.85 95 THR A C 1
ATOM 752 O O . THR A 1 115 ? -15.758 7.413 11.916 1.00 22.89 95 THR A O 1
ATOM 756 N N . LYS A 1 116 ? -15.700 8.199 14.027 1.00 23.39 96 LYS A N 1
ATOM 757 C CA . LYS A 1 116 ? -16.742 9.198 13.825 1.00 24.46 96 LYS A CA 1
ATOM 758 C C . LYS A 1 116 ? -16.227 10.398 13.038 1.00 24.53 96 LYS A C 1
ATOM 759 O O . LYS A 1 116 ? -16.949 10.965 12.217 1.00 24.74 96 LYS A O 1
ATOM 765 N N . LYS A 1 117 ? -14.976 10.775 13.291 1.00 24.27 97 LYS A N 1
ATOM 766 C CA . LYS A 1 117 ? -14.336 11.894 12.605 1.00 24.67 97 LYS A CA 1
ATOM 767 C C . LYS A 1 117 ? -14.152 11.608 11.112 1.00 24.53 97 LYS A C 1
ATOM 768 O O . LYS A 1 117 ? -14.305 12.507 10.278 1.00 24.51 97 LYS A O 1
ATOM 774 N N . LEU A 1 118 ? -13.840 10.353 10.789 1.00 24.09 98 LEU A N 1
ATOM 775 C CA . LEU A 1 118 ? -13.425 9.975 9.435 1.00 24.04 98 LEU A CA 1
ATOM 776 C C . LEU A 1 118 ? -14.438 9.130 8.661 1.00 24.60 98 LEU A C 1
ATOM 777 O O . LEU A 1 118 ? -14.238 8.858 7.477 1.00 24.91 98 LEU A O 1
ATOM 782 N N . GLY A 1 119 ? -15.515 8.716 9.324 1.00 25.02 99 GLY A N 1
ATOM 783 C CA . GLY A 1 119 ? -16.561 7.915 8.682 1.00 25.82 99 GLY A CA 1
ATOM 784 C C . GLY A 1 119 ? -16.139 6.490 8.363 1.00 25.73 99 GLY A C 1
ATOM 785 O O . GLY A 1 119 ? -16.601 5.903 7.382 1.00 26.41 99 GLY A O 1
ATOM 786 N N . ILE A 1 120 ? -15.263 5.934 9.196 1.00 25.06 100 ILE A N 1
ATOM 787 C CA . ILE A 1 120 ? -14.772 4.567 9.020 1.00 24.94 100 ILE A CA 1
ATOM 788 C C . ILE A 1 120 ? -15.262 3.693 10.167 1.00 25.01 100 ILE A C 1
ATOM 789 O O . ILE A 1 120 ? -15.025 4.008 11.330 1.00 24.86 100 ILE A O 1
ATOM 794 N N . GLU A 1 121 ? -15.937 2.594 9.836 1.00 25.53 101 GLU A N 1
ATOM 795 C CA . GLU A 1 121 ? -16.432 1.653 10.845 1.00 25.74 101 GLU A CA 1
ATOM 796 C C . GLU A 1 121 ? -15.287 1.090 11.684 1.00 24.35 101 GLU A C 1
ATOM 797 O O . GLU A 1 121 ? -14.178 0.907 11.181 1.00 23.59 101 GLU A O 1
ATOM 803 N N . LEU A 1 122 ? -15.565 0.824 12.959 1.00 23.87 102 LEU A N 1
ATOM 804 C CA . LEU A 1 122 ? -14.573 0.247 13.870 1.00 22.83 102 LEU A CA 1
ATOM 805 C C . LEU A 1 122 ? -14.095 -1.126 13.389 1.00 22.57 102 LEU A C 1
ATOM 806 O O . LEU A 1 122 ? -12.926 -1.479 13.565 1.00 22.01 102 LEU A O 1
ATOM 811 N N . SER A 1 123 ? -15.002 -1.881 12.770 1.00 22.84 103 SER A N 1
ATOM 812 C CA . SER A 1 123 ? -14.673 -3.183 12.186 1.00 22.79 103 SER A CA 1
ATOM 813 C C . SER A 1 123 ? -13.658 -3.066 11.047 1.00 22.23 103 SER A C 1
ATOM 814 O O . SER A 1 123 ? -13.028 -4.053 10.670 1.00 22.18 103 SER A O 1
ATOM 817 N N . HIS A 1 124 ? -13.512 -1.861 10.500 1.00 21.94 104 HIS A N 1
ATOM 818 C CA . HIS A 1 124 ? -12.546 -1.614 9.433 1.00 21.71 104 HIS A CA 1
ATOM 819 C C . HIS A 1 124 ? -11.317 -0.852 9.932 1.00 20.46 104 HIS A C 1
ATOM 820 O O . HIS A 1 124 ? -10.557 -0.297 9.137 1.00 19.83 104 HIS A O 1
ATOM 827 N N . CYS A 1 125 ? -11.134 -0.837 11.252 1.00 19.80 105 CYS A N 1
ATOM 828 C CA . CYS A 1 125 ? -9.958 -0.230 11.877 1.00 18.92 105 CYS A CA 1
ATOM 829 C C . CYS A 1 125 ? -9.024 -1.297 12.427 1.00 18.13 105 CYS A C 1
ATOM 830 O O . CYS A 1 125 ? -9.471 -2.270 13.031 1.00 18.08 105 CYS A O 1
ATOM 833 N N . ALA A 1 126 ? -7.726 -1.105 12.211 1.00 17.28 106 ALA A N 1
ATOM 834 C CA . ALA A 1 126 ? -6.704 -1.922 12.853 1.00 16.70 106 ALA A CA 1
ATOM 835 C C . ALA A 1 126 ? -6.042 -1.121 13.964 1.00 16.48 106 ALA A C 1
ATOM 836 O O . ALA A 1 126 ? -5.864 0.093 13.845 1.00 16.48 106 ALA A O 1
ATOM 838 N N . TYR A 1 127 ? -5.703 -1.799 15.056 1.00 16.19 107 TYR A N 1
ATOM 839 C CA . TYR A 1 127 ? -4.925 -1.180 16.121 1.00 15.99 107 TYR A CA 1
ATOM 840 C C . TYR A 1 127 ? -3.833 -2.111 16.626 1.00 15.39 107 TYR A C 1
ATOM 841 O O . TYR A 1 127 ? -4.092 -3.275 16.933 1.00 15.43 107 TYR A O 1
ATOM 850 N N . ILE A 1 128 ? -2.611 -1.590 16.687 1.00 15.02 108 ILE A N 1
ATOM 851 C CA . ILE A 1 128 ? -1.470 -2.325 17.227 1.00 14.62 108 ILE A CA 1
ATOM 852 C C . ILE A 1 128 ? -0.978 -1.663 18.524 1.00 14.62 108 ILE A C 1
ATOM 853 O O . ILE A 1 128 ? -0.715 -0.461 18.556 1.00 14.29 108 ILE A O 1
ATOM 858 N N . GLY A 1 129 ? -0.875 -2.455 19.591 1.00 14.98 109 GLY A N 1
ATOM 859 C CA . GLY A 1 129 ? -0.433 -1.956 20.897 1.00 15.52 109 GLY A CA 1
ATOM 860 C C . GLY A 1 129 ? 0.374 -2.997 21.653 1.00 16.15 109 GLY A C 1
ATOM 861 O O . GLY A 1 129 ? 0.408 -4.158 21.257 1.00 16.25 109 GLY A O 1
ATOM 862 N N . ASP A 1 130 ? 1.023 -2.588 22.741 1.00 16.70 110 ASP A N 1
ATOM 863 C CA . ASP A 1 130 ? 1.909 -3.495 23.483 1.00 17.51 110 ASP A CA 1
ATOM 864 C C . ASP A 1 130 ? 1.590 -3.655 24.968 1.00 17.57 110 ASP A C 1
ATOM 865 O O . ASP A 1 130 ? 1.969 -4.657 25.571 1.00 18.56 110 ASP A O 1
ATOM 870 N N . ASP A 1 131 ? 0.922 -2.675 25.570 1.00 16.75 111 ASP A N 1
ATOM 871 C CA . ASP A 1 131 ? 0.674 -2.745 27.011 1.00 16.33 111 ASP A CA 1
ATOM 872 C C . ASP A 1 131 ? -0.805 -2.624 27.368 1.00 15.98 111 ASP A C 1
ATOM 873 O O . ASP A 1 131 ? -1.668 -2.564 26.490 1.00 16.06 111 ASP A O 1
ATOM 878 N N . LEU A 1 132 ? -1.087 -2.589 28.666 1.00 15.85 112 LEU A N 1
ATOM 879 C CA . LEU A 1 132 ? -2.460 -2.613 29.171 1.00 15.94 112 LEU A CA 1
ATOM 880 C C . LEU A 1 132 ? -3.366 -1.473 28.683 1.00 15.93 112 LEU A C 1
ATOM 881 O O . LEU A 1 132 ? -4.534 -1.726 28.374 1.00 16.34 112 LEU A O 1
ATOM 886 N N . PRO A 1 133 ? -2.841 -0.229 28.582 1.00 15.66 113 PRO A N 1
ATOM 887 C CA . PRO A 1 133 ? -3.702 0.838 28.055 1.00 15.66 113 PRO A CA 1
ATOM 888 C C . PRO A 1 133 ? -4.208 0.568 26.637 1.00 15.51 113 PRO A C 1
ATOM 889 O O . PRO A 1 133 ? -5.215 1.141 26.238 1.00 15.84 113 PRO A O 1
ATOM 893 N N . ASP A 1 134 ? -3.519 -0.311 25.908 1.00 15.34 114 ASP A N 1
ATOM 894 C CA . ASP A 1 134 ? -3.886 -0.678 24.534 1.00 15.55 114 ASP A CA 1
ATOM 895 C C . ASP A 1 134 ? -4.889 -1.826 24.439 1.00 15.56 114 ASP A C 1
ATOM 896 O O . ASP A 1 134 ? -5.437 -2.073 23.362 1.00 15.47 114 ASP A O 1
ATOM 901 N N . LEU A 1 135 ? -5.117 -2.527 25.549 1.00 15.59 115 LEU A N 1
ATOM 902 C CA . LEU A 1 135 ? -5.871 -3.789 25.539 1.00 15.85 115 LEU A CA 1
ATOM 903 C C . LEU A 1 135 ? -7.247 -3.670 24.886 1.00 16.16 115 LEU A C 1
ATOM 904 O O . LEU A 1 135 ? -7.571 -4.439 23.980 1.00 16.12 115 LEU A O 1
ATOM 909 N N . LYS A 1 136 ? -8.050 -2.715 25.350 1.00 16.64 116 LYS A N 1
ATOM 910 C CA . LYS A 1 136 ? -9.415 -2.549 24.846 1.00 17.13 116 LYS A CA 1
ATOM 911 C C . LYS A 1 136 ? -9.461 -2.205 23.358 1.00 16.81 116 LYS A C 1
ATOM 912 O O . LYS A 1 136 ? -10.315 -2.709 22.626 1.00 16.72 116 LYS A O 1
ATOM 918 N N . ALA A 1 137 ? -8.532 -1.359 22.916 1.00 16.22 117 ALA A N 1
ATOM 919 C CA . ALA A 1 137 ? -8.445 -0.977 21.508 1.00 16.23 117 ALA A CA 1
ATOM 920 C C . ALA A 1 137 ? -8.054 -2.172 20.636 1.00 16.29 117 ALA A C 1
ATOM 921 O O . ALA A 1 137 ? -8.642 -2.389 19.575 1.00 16.62 117 ALA A O 1
ATOM 923 N N . VAL A 1 138 ? -7.078 -2.954 21.096 1.00 16.20 118 VAL A N 1
ATOM 924 C CA . VAL A 1 138 ? -6.671 -4.183 20.404 1.00 16.41 118 VAL A CA 1
ATOM 925 C C . VAL A 1 138 ? -7.828 -5.190 20.345 1.00 17.09 118 VAL A C 1
ATOM 926 O O . VAL A 1 138 ? -8.056 -5.835 19.318 1.00 17.07 118 VAL A O 1
ATOM 930 N N . ARG A 1 139 ? -8.573 -5.294 21.443 1.00 17.68 119 ARG A N 1
ATOM 931 C CA . ARG A 1 139 ? -9.667 -6.254 21.556 1.00 18.67 119 ARG A CA 1
ATOM 932 C C . ARG A 1 139 ? -10.849 -5.893 20.657 1.00 19.14 119 ARG A C 1
ATOM 933 O O . ARG A 1 139 ? -11.422 -6.766 19.999 1.00 19.53 119 ARG A O 1
ATOM 941 N N . GLU A 1 140 ? -11.194 -4.608 20.620 1.00 19.42 120 GLU A N 1
ATOM 942 C CA . GLU A 1 140 ? -12.439 -4.163 19.989 1.00 19.94 120 GLU A CA 1
ATOM 943 C C . GLU A 1 140 ? -12.310 -3.738 18.526 1.00 19.48 120 GLU A C 1
ATOM 944 O O . GLU A 1 140 ? -13.310 -3.693 17.810 1.00 20.03 120 GLU A O 1
ATOM 950 N N . ALA A 1 141 ? -11.091 -3.430 18.082 1.00 18.50 121 ALA A N 1
ATOM 951 C CA . ALA A 1 141 ? -10.858 -3.057 16.685 1.00 17.98 121 ALA A CA 1
ATOM 952 C C . ALA A 1 141 ? -11.137 -4.238 15.763 1.00 17.93 121 ALA A C 1
ATOM 953 O O . ALA A 1 141 ? -11.069 -5.393 16.189 1.00 18.03 121 ALA A O 1
ATOM 955 N N . GLY A 1 142 ? -11.461 -3.945 14.506 1.00 18.00 122 GLY A N 1
ATOM 956 C CA . GLY A 1 142 ? -11.640 -4.989 13.492 1.00 18.19 122 GLY A CA 1
ATOM 957 C C . GLY A 1 142 ? -10.463 -5.949 13.428 1.00 17.80 122 GLY A C 1
ATOM 958 O O . GLY A 1 142 ? -10.646 -7.165 13.325 1.00 18.26 122 GLY A O 1
ATOM 959 N N . PHE A 1 143 ? -9.253 -5.398 13.506 1.00 17.07 123 PHE A N 1
ATOM 960 C CA . PHE A 1 143 ? -8.028 -6.193 13.486 1.00 16.52 123 PHE A CA 1
ATOM 961 C C . PHE A 1 143 ? -7.073 -5.678 14.558 1.00 15.84 123 PHE A C 1
ATOM 962 O O . PHE A 1 143 ? -6.512 -4.588 14.434 1.00 15.44 123 PHE A O 1
ATOM 970 N N . GLY A 1 144 ? -6.918 -6.468 15.616 1.00 15.55 124 GLY A N 1
ATOM 971 C CA . GLY A 1 144 ? -6.070 -6.111 16.750 1.00 15.25 124 GLY A CA 1
ATOM 972 C C . GLY A 1 144 ? -4.750 -6.844 16.695 1.00 15.05 124 GLY A C 1
ATOM 973 O O . GLY A 1 144 ? -4.708 -8.049 16.452 1.00 15.30 124 GLY A O 1
ATOM 974 N N . ILE A 1 145 ? -3.668 -6.107 16.928 1.00 14.75 125 ILE A N 1
ATOM 975 C CA . ILE A 1 145 ? -2.319 -6.637 16.782 1.00 14.48 125 ILE A CA 1
ATOM 976 C C . ILE A 1 145 ? -1.482 -6.317 18.016 1.00 14.34 125 ILE A C 1
ATOM 977 O O . ILE A 1 145 ? -1.600 -5.239 18.588 1.00 14.01 125 ILE A O 1
ATOM 982 N N . SER A 1 146 ? -0.644 -7.264 18.429 1.00 14.52 126 SER A N 1
ATOM 983 C CA . SER A 1 146 ? 0.374 -6.974 19.432 1.00 14.63 126 SER A CA 1
ATOM 984 C C . SER A 1 146 ? 1.729 -7.525 18.996 1.00 14.81 126 SER A C 1
ATOM 985 O O . SER A 1 146 ? 1.897 -7.937 17.846 1.00 14.81 126 SER A O 1
ATOM 988 N N . VAL A 1 147 ? 2.681 -7.515 19.924 1.00 15.21 127 VAL A N 1
ATOM 989 C CA . VAL A 1 147 ? 4.085 -7.814 19.640 1.00 15.49 127 VAL A CA 1
ATOM 990 C C . VAL A 1 147 ? 4.629 -8.777 20.704 1.00 15.96 127 VAL A C 1
ATOM 991 O O . VAL A 1 147 ? 4.025 -8.907 21.771 1.00 16.14 127 VAL A O 1
ATOM 995 N N . PRO A 1 148 ? 5.763 -9.457 20.423 1.00 16.39 128 PRO A N 1
ATOM 996 C CA . PRO A 1 148 ? 6.286 -10.459 21.366 1.00 17.09 128 PRO A CA 1
ATOM 997 C C . PRO A 1 148 ? 6.540 -9.938 22.781 1.00 17.69 128 PRO A C 1
ATOM 998 O O . PRO A 1 148 ? 6.317 -10.665 23.749 1.00 18.29 128 PRO A O 1
ATOM 1002 N N . ASN A 1 149 ? 7.001 -8.696 22.895 1.00 17.80 129 ASN A N 1
ATOM 1003 C CA . ASN A 1 149 ? 7.266 -8.102 24.206 1.00 18.50 129 ASN A CA 1
ATOM 1004 C C . ASN A 1 149 ? 6.094 -7.296 24.758 1.00 17.99 129 ASN A C 1
ATOM 1005 O O . ASN A 1 149 ? 6.231 -6.574 25.751 1.00 18.00 129 ASN A O 1
ATOM 1010 N N . GLY A 1 150 ? 4.937 -7.436 24.118 1.00 17.53 130 GLY A N 1
ATOM 1011 C CA . GLY A 1 150 ? 3.703 -6.889 24.660 1.00 17.27 130 GLY A CA 1
ATOM 1012 C C . GLY A 1 150 ? 3.318 -7.636 25.922 1.00 17.32 130 GLY A C 1
ATOM 1013 O O . GLY A 1 150 ? 3.743 -8.778 26.128 1.00 17.61 130 GLY A O 1
ATOM 1014 N N . CYS A 1 151 ? 2.523 -6.998 26.778 1.00 17.26 131 CYS A N 1
ATOM 1015 C CA . CYS A 1 151 ? 2.031 -7.677 27.972 1.00 17.46 131 CYS A CA 1
ATOM 1016 C C . CYS A 1 151 ? 1.134 -8.846 27.566 1.00 17.77 131 CYS A C 1
ATOM 1017 O O . CYS A 1 151 ? 0.485 -8.806 26.508 1.00 17.48 131 CYS A O 1
ATOM 1020 N N A GLU A 1 152 ? 1.106 -9.877 28.408 0.50 18.29 132 GLU A N 1
ATOM 1021 N N B GLU A 1 152 ? 1.112 -9.885 28.398 0.50 18.25 132 GLU A N 1
ATOM 1022 C CA A GLU A 1 152 ? 0.367 -11.111 28.131 0.50 18.86 132 GLU A CA 1
ATOM 1023 C CA B GLU A 1 152 ? 0.359 -11.107 28.102 0.50 18.78 132 GLU A CA 1
ATOM 1024 C C A GLU A 1 152 ? -1.125 -10.881 27.870 0.50 18.81 132 GLU A C 1
ATOM 1025 C C B GLU A 1 152 ? -1.122 -10.847 27.828 0.50 18.75 132 GLU A C 1
ATOM 1026 O O A GLU A 1 152 ? -1.717 -11.547 27.019 0.50 18.95 132 GLU A O 1
ATOM 1027 O O B GLU A 1 152 ? -1.706 -11.459 26.932 0.50 18.83 132 GLU A O 1
ATOM 1038 N N . GLN A 1 153 ? -1.713 -9.931 28.594 1.00 18.58 133 GLN A N 1
ATOM 1039 C CA . GLN A 1 153 ? -3.151 -9.633 28.496 1.00 18.47 133 GLN A CA 1
ATOM 1040 C C . GLN A 1 153 ? -3.554 -8.987 27.167 1.00 18.16 133 GLN A C 1
ATOM 1041 O O . GLN A 1 153 ? -4.611 -9.302 26.619 1.00 18.53 133 GLN A O 1
ATOM 1047 N N . THR A 1 154 ? -2.714 -8.087 26.661 1.00 17.51 134 THR A N 1
ATOM 1048 C CA . THR A 1 154 ? -2.946 -7.458 25.359 1.00 17.41 134 THR A CA 1
ATOM 1049 C C . THR A 1 154 ? -2.664 -8.460 24.236 1.00 17.70 134 THR A C 1
ATOM 1050 O O . THR A 1 154 ? -3.375 -8.492 23.230 1.00 17.53 134 THR A O 1
ATOM 1054 N N . ARG A 1 155 ? -1.642 -9.294 24.427 1.00 17.98 135 ARG A N 1
ATOM 1055 C CA . ARG A 1 155 ? -1.356 -10.379 23.486 1.00 18.41 135 ARG A CA 1
ATOM 1056 C C . ARG A 1 155 ? -2.523 -11.369 23.399 1.00 18.93 135 ARG A C 1
ATOM 1057 O O . ARG A 1 155 ? -2.839 -11.869 22.315 1.00 19.08 135 ARG A O 1
ATOM 1065 N N . ALA A 1 156 ? -3.169 -11.626 24.537 1.00 19.09 136 ALA A N 1
ATOM 1066 C CA . ALA A 1 156 ? -4.284 -12.573 24.610 1.00 19.78 136 ALA A CA 1
ATOM 1067 C C . ALA A 1 156 ? -5.512 -12.132 23.810 1.00 19.97 136 ALA A C 1
ATOM 1068 O O . ALA A 1 156 ? -6.254 -12.975 23.301 1.00 20.83 136 ALA A O 1
ATOM 1070 N N . VAL A 1 157 ? -5.723 -10.819 23.703 1.00 19.49 137 VAL A N 1
ATOM 1071 C CA . VAL A 1 157 ? -6.889 -10.281 22.982 1.00 19.45 137 VAL A CA 1
ATOM 1072 C C . VAL A 1 157 ? -6.591 -9.940 21.517 1.00 19.00 137 VAL A C 1
ATOM 1073 O O . VAL A 1 157 ? -7.481 -9.491 20.784 1.00 19.16 137 VAL A O 1
ATOM 1077 N N . SER A 1 158 ? -5.345 -10.163 21.098 1.00 18.48 138 SER A N 1
ATOM 1078 C CA A SER A 1 158 ? -4.926 -9.837 19.737 0.50 18.26 138 SER A CA 1
ATOM 1079 C CA B SER A 1 158 ? -4.904 -9.849 19.739 0.50 18.18 138 SER A CA 1
ATOM 1080 C C . SER A 1 158 ? -5.333 -10.911 18.732 1.00 18.47 138 SER A C 1
ATOM 1081 O O . SER A 1 158 ? -5.446 -12.092 19.072 1.00 19.17 138 SER A O 1
ATOM 1086 N N . ASP A 1 159 ? -5.556 -10.481 17.496 1.00 18.37 139 ASP A N 1
ATOM 1087 C CA . ASP A 1 159 ? -5.861 -11.383 16.395 1.00 18.57 139 ASP A CA 1
ATOM 1088 C C . ASP A 1 159 ? -4.559 -11.866 15.779 1.00 18.37 139 ASP A C 1
ATOM 1089 O O . ASP A 1 159 ? -4.490 -12.965 15.220 1.00 18.66 139 ASP A O 1
ATOM 1094 N N . TYR A 1 160 ? -3.531 -11.029 15.888 1.00 17.98 140 TYR A N 1
ATOM 1095 C CA . TYR A 1 160 ? -2.206 -11.333 15.367 1.00 17.70 140 TYR A CA 1
ATOM 1096 C C . TYR A 1 160 ? -1.123 -10.795 16.295 1.00 17.18 140 TYR A C 1
ATOM 1097 O O . TYR A 1 160 ? -1.234 -9.686 16.815 1.00 16.75 140 TYR A O 1
ATOM 1106 N N . ILE A 1 161 ? -0.086 -11.599 16.502 1.00 17.03 141 ILE A N 1
ATOM 1107 C CA . ILE A 1 161 ? 1.113 -11.151 17.206 1.00 16.72 141 ILE A CA 1
ATOM 1108 C C . ILE A 1 161 ? 2.275 -11.247 16.229 1.00 16.45 141 ILE A C 1
ATOM 1109 O O . ILE A 1 161 ? 2.509 -12.302 15.641 1.00 16.70 141 ILE A O 1
ATOM 1114 N N . THR A 1 162 ? 2.990 -10.140 16.053 1.00 16.03 142 THR A N 1
ATOM 1115 C CA . THR A 1 162 ? 4.126 -10.098 15.138 1.00 16.13 142 THR A CA 1
ATOM 1116 C C . THR A 1 162 ? 5.259 -11.019 15.596 1.00 16.54 142 THR A C 1
ATOM 1117 O O . THR A 1 162 ? 5.365 -11.349 16.779 1.00 16.57 142 THR A O 1
ATOM 1121 N N . THR A 1 163 ? 6.081 -11.451 14.644 1.00 17.14 143 THR A N 1
ATOM 1122 C CA . THR A 1 163 ? 7.292 -12.208 14.950 1.00 18.13 143 THR A CA 1
ATOM 1123 C C . THR A 1 163 ? 8.421 -11.242 15.300 1.00 18.03 143 THR A C 1
ATOM 1124 O O . THR A 1 163 ? 9.167 -11.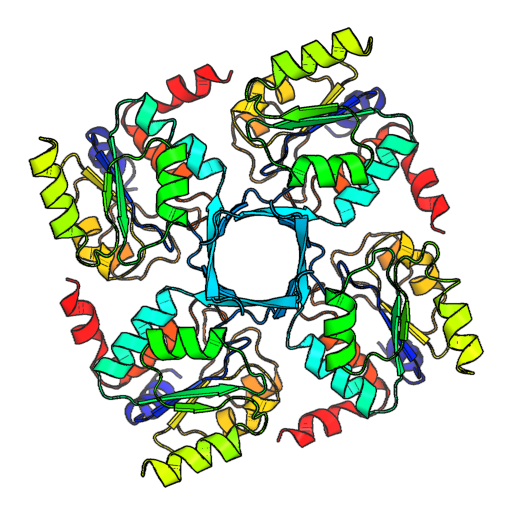467 16.256 1.00 18.08 143 THR A O 1
ATOM 1128 N N . LYS A 1 164 ? 8.536 -10.167 14.525 1.00 18.11 144 LYS A N 1
ATOM 1129 C CA . LYS A 1 164 ? 9.526 -9.126 14.796 1.00 17.82 144 LYS A CA 1
ATOM 1130 C C . LYS A 1 164 ? 9.086 -8.258 15.969 1.00 17.19 144 LYS A C 1
ATOM 1131 O O . LYS A 1 164 ? 7.892 -8.104 16.223 1.00 16.71 144 LYS A O 1
ATOM 1137 N N . THR A 1 165 ? 10.062 -7.710 16.688 1.00 16.89 145 THR A N 1
ATOM 1138 C CA . THR A 1 165 ? 9.793 -6.925 17.895 1.00 16.43 145 THR A CA 1
ATOM 1139 C C . THR A 1 165 ? 9.562 -5.440 17.602 1.00 15.89 145 THR A C 1
ATOM 1140 O O . THR A 1 165 ? 9.892 -4.948 16.517 1.00 15.50 145 THR A O 1
ATOM 1144 N N . GLY A 1 166 ? 8.985 -4.736 18.576 1.00 15.52 146 GLY A N 1
ATOM 1145 C CA . GLY A 1 166 ? 8.750 -3.297 18.466 1.00 15.06 146 GLY A CA 1
ATOM 1146 C C . GLY A 1 166 ? 10.052 -2.556 18.239 1.00 15.24 146 GLY A C 1
ATOM 1147 O O . GLY A 1 166 ? 11.058 -2.849 18.887 1.00 15.13 146 GLY A O 1
ATOM 1148 N N . GLY A 1 167 ? 10.035 -1.618 17.295 1.00 15.17 147 GLY A N 1
ATOM 1149 C CA . GLY A 1 167 ? 11.230 -0.862 16.929 1.00 15.55 147 GLY A CA 1
ATOM 1150 C C . GLY A 1 167 ? 12.253 -1.658 16.135 1.00 15.79 147 GLY A C 1
ATOM 1151 O O . GLY A 1 167 ? 13.347 -1.172 15.872 1.00 15.90 147 GLY A O 1
ATOM 1152 N N . ASN A 1 168 ? 11.899 -2.886 15.764 1.00 16.17 148 ASN A N 1
ATOM 1153 C CA . ASN A 1 168 ? 12.797 -3.762 15.017 1.00 16.62 148 ASN A CA 1
ATOM 1154 C C . ASN A 1 168 ? 12.094 -4.444 13.843 1.00 15.96 148 ASN A C 1
ATOM 1155 O O . ASN A 1 168 ? 12.560 -5.468 13.341 1.00 15.99 148 ASN A O 1
ATOM 1160 N N . GLY A 1 169 ? 10.966 -3.876 13.422 1.00 15.14 149 GLY A N 1
ATOM 1161 C CA . GLY A 1 169 ? 10.258 -4.366 12.239 1.00 14.65 149 GLY A CA 1
ATOM 1162 C C . GLY A 1 169 ? 8.860 -4.924 12.448 1.00 14.27 149 GLY A C 1
ATOM 1163 O O . GLY A 1 169 ? 8.242 -5.412 11.496 1.00 14.45 149 GLY A O 1
ATOM 1164 N N . ALA A 1 170 ? 8.356 -4.860 13.679 1.00 13.89 150 ALA A N 1
ATOM 1165 C CA . ALA A 1 170 ? 6.981 -5.286 13.964 1.00 13.62 150 ALA A CA 1
ATOM 1166 C C . ALA A 1 170 ? 5.973 -4.564 13.070 1.00 13.49 150 ALA A C 1
ATOM 1167 O O . ALA A 1 170 ? 5.097 -5.193 12.473 1.00 13.36 150 ALA A O 1
ATOM 1169 N N . VAL A 1 171 ? 6.109 -3.242 12.975 1.00 13.37 151 VAL A N 1
ATOM 1170 C CA . VAL A 1 171 ? 5.200 -2.438 12.155 1.00 13.37 151 VAL A CA 1
ATOM 1171 C C . VAL A 1 171 ? 5.335 -2.786 10.669 1.00 13.36 151 VAL A C 1
ATOM 1172 O O . VAL A 1 171 ? 4.334 -3.029 9.999 1.00 13.42 151 VAL A O 1
ATOM 1176 N N . ARG A 1 172 ? 6.567 -2.850 10.166 1.00 13.27 152 ARG A N 1
ATOM 1177 C CA . ARG A 1 172 ? 6.788 -3.270 8.779 1.00 13.30 152 ARG A CA 1
ATOM 1178 C C . ARG A 1 172 ? 6.122 -4.624 8.497 1.00 13.55 152 ARG A C 1
ATOM 1179 O O . ARG A 1 172 ? 5.479 -4.801 7.460 1.00 13.52 152 ARG A O 1
ATOM 1187 N N . GLU A 1 173 ? 6.266 -5.561 9.434 1.00 13.83 153 GLU A N 1
ATOM 1188 C CA . GLU A 1 173 ? 5.691 -6.898 9.292 1.00 14.33 153 GLU A CA 1
ATOM 1189 C C . GLU A 1 173 ? 4.165 -6.884 9.149 1.00 14.43 153 GLU A C 1
ATOM 1190 O O . GLU A 1 173 ? 3.624 -7.510 8.239 1.00 14.53 153 GLU A O 1
ATOM 1196 N N . VAL A 1 174 ? 3.476 -6.181 10.045 1.00 14.45 154 VAL A N 1
ATOM 1197 C CA . VAL A 1 174 ? 2.016 -6.136 9.983 1.00 14.88 154 VAL A CA 1
ATOM 1198 C C . VAL A 1 174 ? 1.516 -5.300 8.791 1.00 14.81 154 VAL A C 1
ATOM 1199 O O . VAL A 1 174 ? 0.438 -5.566 8.260 1.00 15.06 154 VAL A O 1
ATOM 1203 N N . CYS A 1 175 ? 2.308 -4.318 8.358 1.00 14.73 155 CYS A N 1
ATOM 1204 C CA . CYS A 1 175 ? 2.002 -3.584 7.127 1.00 14.94 155 CYS A CA 1
ATOM 1205 C C . CYS A 1 175 ? 1.988 -4.533 5.935 1.00 15.19 155 CYS A C 1
ATOM 1206 O O . CYS A 1 175 ? 1.068 -4.502 5.116 1.00 15.37 155 CYS A O 1
ATOM 1209 N N . GLU A 1 176 ? 3.007 -5.385 5.849 1.00 15.12 156 GLU A N 1
ATOM 1210 C CA . GLU A 1 176 ? 3.076 -6.375 4.779 1.00 15.44 156 GLU A CA 1
ATOM 1211 C C . GLU A 1 176 ? 1.916 -7.363 4.867 1.00 15.70 156 GLU A C 1
ATOM 1212 O O . GLU A 1 176 ? 1.345 -7.748 3.846 1.00 15.86 156 GLU A O 1
ATOM 1218 N N . LEU A 1 177 ? 1.562 -7.755 6.087 1.00 15.57 157 LEU A N 1
ATOM 1219 C CA . LEU A 1 177 ? 0.447 -8.678 6.302 1.00 16.13 157 LEU A CA 1
ATOM 1220 C C . LEU A 1 177 ? -0.870 -8.106 5.777 1.00 16.17 157 LEU A C 1
ATOM 1221 O O . LEU A 1 177 ? -1.612 -8.794 5.068 1.00 16.31 157 LEU A O 1
ATOM 1226 N N . ILE A 1 178 ? -1.150 -6.850 6.122 1.00 15.77 158 ILE A N 1
ATOM 1227 C CA . ILE A 1 178 ? -2.378 -6.188 5.677 1.00 15.96 158 ILE A CA 1
ATOM 1228 C C . ILE A 1 178 ? -2.411 -6.080 4.149 1.00 16.34 158 ILE A C 1
ATOM 1229 O O . ILE A 1 178 ? -3.438 -6.361 3.527 1.00 16.67 158 ILE A O 1
ATOM 1234 N N . LEU A 1 179 ? -1.281 -5.709 3.548 1.00 16.25 159 LEU A N 1
ATOM 1235 C CA . LEU A 1 179 ? -1.187 -5.629 2.086 1.00 16.64 159 LEU A CA 1
ATOM 1236 C C . LEU A 1 179 ? -1.453 -6.981 1.432 1.00 16.93 159 LEU A C 1
ATOM 1237 O O . LEU A 1 179 ? -2.144 -7.052 0.415 1.00 17.13 159 LEU A O 1
ATOM 1242 N N . LYS A 1 180 ? -0.913 -8.046 2.026 1.00 16.89 160 LYS A N 1
ATOM 1243 C CA . LYS A 1 180 ? -1.124 -9.407 1.521 1.00 17.32 160 LYS A CA 1
ATOM 1244 C C . LYS A 1 180 ? -2.602 -9.803 1.584 1.00 17.84 160 LYS A C 1
ATOM 1245 O O . LYS A 1 180 ? -3.148 -10.341 0.624 1.00 18.22 160 LYS A O 1
ATOM 1251 N N . ALA A 1 181 ? -3.249 -9.514 2.711 1.00 17.92 161 ALA A N 1
ATOM 1252 C CA . ALA A 1 181 ? -4.666 -9.836 2.884 1.00 18.63 161 ALA A CA 1
ATOM 1253 C C . ALA A 1 181 ? -5.554 -9.087 1.891 1.00 19.26 161 ALA A C 1
ATOM 1254 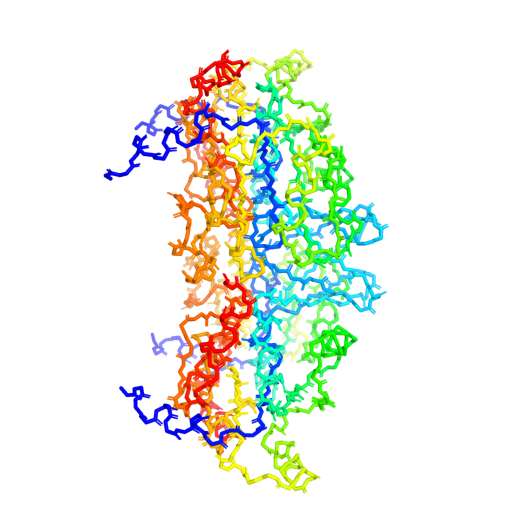O O . ALA A 1 181 ? -6.643 -9.552 1.550 1.00 19.92 161 ALA A O 1
ATOM 1256 N N . GLN A 1 182 ? -5.074 -7.935 1.428 1.00 19.38 162 GLN A N 1
ATOM 1257 C CA . GLN A 1 182 ? -5.825 -7.086 0.507 1.00 20.06 162 GLN A CA 1
ATOM 1258 C C . GLN A 1 182 ? -5.364 -7.231 -0.946 1.00 20.47 162 GLN A C 1
ATOM 1259 O O . GLN A 1 182 ? -5.785 -6.464 -1.818 1.00 20.88 162 GLN A O 1
ATOM 1265 N N . ASN A 1 183 ? -4.517 -8.231 -1.195 1.00 20.33 163 ASN A N 1
ATOM 1266 C CA . ASN A 1 183 ? -3.975 -8.515 -2.530 1.00 20.64 163 ASN A CA 1
ATOM 1267 C C . ASN A 1 183 ? -3.295 -7.298 -3.163 1.00 20.32 163 ASN A C 1
ATOM 1268 O O . ASN A 1 183 ? -3.436 -7.037 -4.363 1.00 20.29 163 ASN A O 1
ATOM 1273 N N . ASN A 1 184 ? -2.558 -6.565 -2.332 1.00 19.60 164 ASN A N 1
ATOM 1274 C CA . ASN A 1 184 ? -1.837 -5.364 -2.753 1.00 19.67 164 ASN A CA 1
ATOM 1275 C C . ASN A 1 184 ? -0.333 -5.455 -2.527 1.00 19.21 164 ASN A C 1
ATOM 1276 O O . ASN A 1 184 ? 0.417 -4.577 -2.961 1.00 19.10 164 ASN A O 1
ATOM 1281 N N . PHE A 1 185 ? 0.103 -6.513 -1.847 1.00 18.88 165 PHE A N 1
ATOM 1282 C CA . PHE A 1 185 ? 1.512 -6.656 -1.476 1.00 18.47 165 PHE A CA 1
ATOM 1283 C C . PHE A 1 185 ? 2.420 -6.878 -2.683 1.00 18.83 165 PHE A C 1
ATOM 1284 O O . PHE A 1 185 ? 3.401 -6.162 -2.867 1.00 18.53 165 PHE A O 1
ATOM 1292 N N . ASP A 1 186 ? 2.093 -7.877 -3.498 1.00 19.37 166 ASP A N 1
ATOM 1293 C CA . ASP A 1 186 ? 2.886 -8.177 -4.687 1.00 20.11 166 ASP A CA 1
ATOM 1294 C C . ASP A 1 186 ? 2.984 -6.980 -5.627 1.00 20.23 166 ASP A C 1
ATOM 1295 O O . ASP A 1 186 ? 4.054 -6.705 -6.175 1.00 20.37 166 ASP A O 1
ATOM 1300 N N . ALA A 1 187 ? 1.867 -6.276 -5.802 1.00 20.42 167 ALA A N 1
ATOM 1301 C CA . ALA A 1 187 ? 1.818 -5.073 -6.632 1.00 20.73 167 ALA A CA 1
ATOM 1302 C C . ALA A 1 187 ? 2.765 -3.996 -6.104 1.00 20.45 167 ALA A C 1
ATOM 1303 O O . ALA A 1 187 ? 3.484 -3.360 -6.877 1.00 20.75 167 ALA A O 1
ATOM 1305 N N . PHE A 1 188 ? 2.774 -3.808 -4.786 1.00 19.74 168 PHE A N 1
ATOM 1306 C CA . PHE A 1 188 ? 3.676 -2.846 -4.159 1.00 19.28 168 PHE A CA 1
ATOM 1307 C C . PHE A 1 188 ? 5.143 -3.233 -4.373 1.00 18.81 168 PHE A C 1
ATOM 1308 O O . PHE A 1 188 ? 5.951 -2.401 -4.788 1.00 18.71 168 PHE A O 1
ATOM 1316 N N . ILE A 1 189 ? 5.469 -4.497 -4.104 1.00 18.16 169 ILE A N 1
ATOM 1317 C CA . ILE A 1 189 ? 6.827 -5.014 -4.306 1.00 17.88 169 ILE A CA 1
ATOM 1318 C C . ILE A 1 189 ? 7.297 -4.796 -5.746 1.00 18.24 169 ILE A C 1
ATOM 1319 O O . ILE A 1 189 ? 8.424 -4.356 -5.975 1.00 18.34 169 ILE A O 1
ATOM 1324 N N . ALA A 1 190 ? 6.420 -5.093 -6.706 1.00 18.50 170 ALA A N 1
ATOM 1325 C CA . ALA A 1 190 ? 6.762 -5.017 -8.128 1.00 19.25 170 ALA A CA 1
ATOM 1326 C C . ALA A 1 190 ? 7.194 -3.619 -8.574 1.00 19.42 170 ALA A C 1
ATOM 1327 O O . ALA A 1 190 ? 7.938 -3.484 -9.547 1.00 20.02 170 ALA A O 1
ATOM 1329 N N . THR A 1 191 ? 6.741 -2.588 -7.860 1.00 19.37 171 THR A N 1
ATOM 1330 C CA . THR A 1 191 ? 7.122 -1.210 -8.187 1.00 19.69 171 THR A CA 1
ATOM 1331 C C . THR A 1 191 ? 8.623 -0.985 -7.973 1.00 19.67 171 THR A C 1
ATOM 1332 O O . THR A 1 191 ? 9.193 -0.049 -8.532 1.00 20.00 171 THR A O 1
ATOM 1336 N N . PHE A 1 192 ? 9.247 -1.853 -7.174 1.00 19.23 172 PHE A N 1
ATOM 1337 C CA . PHE A 1 192 ? 10.687 -1.783 -6.902 1.00 18.94 172 PHE A CA 1
ATOM 1338 C C . PHE A 1 192 ? 11.520 -2.784 -7.712 1.00 19.30 172 PHE A C 1
ATOM 1339 O O . PHE A 1 192 ? 12.740 -2.853 -7.544 1.00 19.12 172 PHE A O 1
ATOM 1347 N N . GLN A 1 193 ? 10.867 -3.550 -8.586 1.00 19.65 173 GLN A N 1
ATOM 1348 C CA . GLN A 1 193 ? 11.552 -4.586 -9.372 1.00 20.21 173 GLN A CA 1
ATOM 1349 C C . GLN A 1 193 ? 11.643 -4.250 -10.863 1.00 21.09 173 GLN A C 1
ATOM 1350 O O . GLN A 1 193 ? 10.931 -3.375 -11.358 1.00 21.44 173 GLN A O 1
ATOM 1356 N N . MET B 1 21 ? 45.077 -21.868 31.034 1.00 40.73 1 MET B N 1
ATOM 1357 C CA . MET B 1 21 ? 44.545 -21.542 32.390 1.00 40.94 1 MET B CA 1
ATOM 1358 C C . MET B 1 21 ? 45.663 -21.073 33.322 1.00 39.94 1 MET B C 1
ATOM 1359 O O . MET B 1 21 ? 45.618 -19.956 33.843 1.00 38.76 1 MET B O 1
ATOM 1364 N N . ASN B 1 22 ? 46.662 -21.931 33.523 1.00 39.25 2 ASN B N 1
ATOM 1365 C CA . ASN B 1 22 ? 47.782 -21.631 34.413 1.00 38.42 2 ASN B CA 1
ATOM 1366 C C . ASN B 1 22 ? 48.808 -20.702 33.774 1.00 36.74 2 ASN B C 1
ATOM 1367 O O . ASN B 1 22 ? 49.402 -19.862 34.454 1.00 36.34 2 ASN B O 1
ATOM 1372 N N . GLU B 1 23 ? 49.009 -20.864 32.467 1.00 35.16 3 GLU B N 1
ATOM 1373 C CA . GLU B 1 23 ? 49.884 -19.986 31.691 1.00 33.63 3 GLU B CA 1
ATOM 1374 C C . GLU B 1 23 ? 49.323 -18.561 31.657 1.00 31.54 3 GLU B C 1
ATOM 1375 O O . GLU B 1 23 ? 50.078 -17.588 31.717 1.00 31.21 3 GLU B O 1
ATOM 1381 N N . ILE B 1 24 ? 47.997 -18.458 31.565 1.00 29.72 4 ILE B N 1
ATOM 1382 C CA . ILE B 1 24 ? 47.291 -17.176 31.621 1.00 27.92 4 ILE B CA 1
ATOM 1383 C C . ILE B 1 24 ? 47.497 -16.517 32.988 1.00 27.28 4 ILE B C 1
ATOM 1384 O O . ILE B 1 24 ? 47.844 -15.336 33.068 1.00 26.50 4 ILE B O 1
ATOM 1389 N N . TYR B 1 25 ? 47.297 -17.293 34.052 1.00 27.42 5 TYR B N 1
ATOM 1390 C CA . TYR B 1 25 ? 47.494 -16.811 35.421 1.00 27.24 5 TYR B CA 1
ATOM 1391 C C . TYR B 1 25 ? 48.928 -16.363 35.690 1.00 27.08 5 TYR B C 1
ATOM 1392 O O . TYR B 1 25 ? 49.145 -15.368 36.382 1.00 26.61 5 TYR B O 1
ATOM 1401 N N . GLN B 1 26 ? 49.897 -17.091 35.137 1.00 27.45 6 GLN B N 1
ATOM 1402 C CA . GLN B 1 26 ? 51.306 -16.715 35.253 1.00 27.74 6 GLN B CA 1
ATOM 1403 C C . GLN B 1 26 ? 51.593 -15.359 34.609 1.00 26.53 6 GLN B C 1
ATOM 1404 O O . GLN B 1 26 ? 52.371 -14.567 35.142 1.00 26.62 6 GLN B O 1
ATOM 1410 N N . LYS B 1 27 ? 50.949 -15.093 33.474 1.00 25.60 7 LYS B N 1
ATOM 1411 C CA . LYS B 1 27 ? 51.098 -13.812 32.787 1.00 24.57 7 LYS B CA 1
ATOM 1412 C C . LYS B 1 27 ? 50.362 -12.684 33.506 1.00 23.55 7 LYS B C 1
ATOM 1413 O O . LYS B 1 27 ? 50.833 -11.545 33.532 1.00 23.36 7 LYS B O 1
ATOM 1419 N N . ALA B 1 28 ? 49.210 -13.006 34.089 1.00 22.74 8 ALA B N 1
ATOM 1420 C CA . ALA B 1 28 ? 48.389 -12.008 34.773 1.00 22.17 8 ALA B CA 1
ATOM 1421 C C . ALA B 1 28 ? 48.891 -11.674 36.182 1.00 22.23 8 ALA B C 1
ATOM 1422 O O . ALA B 1 28 ? 48.653 -10.572 36.681 1.00 21.80 8 ALA B O 1
ATOM 1424 N N . LYS B 1 29 ? 49.592 -12.620 36.807 1.00 22.91 9 LYS B N 1
ATOM 1425 C CA . LYS B 1 29 ? 50.046 -12.489 38.198 1.00 23.54 9 LYS B CA 1
ATOM 1426 C C . LYS B 1 29 ? 50.957 -11.284 38.456 1.00 23.60 9 LYS B C 1
ATOM 1427 O O . LYS B 1 29 ? 50.952 -10.721 39.555 1.00 23.98 9 LYS B O 1
ATOM 1433 N N . HIS B 1 30 ? 51.724 -10.885 37.445 1.00 23.62 10 HIS B N 1
ATOM 1434 C CA . HIS B 1 30 ? 52.729 -9.834 37.623 1.00 23.72 10 HIS B CA 1
ATOM 1435 C C . HIS B 1 30 ? 52.389 -8.511 36.936 1.00 22.75 10 HIS B C 1
ATOM 1436 O O . HIS B 1 30 ? 53.257 -7.644 36.789 1.00 22.92 10 HIS B O 1
ATOM 1443 N N . ILE B 1 31 ? 51.126 -8.348 36.547 1.00 21.53 11 ILE B N 1
ATOM 1444 C CA . ILE B 1 31 ? 50.676 -7.128 35.877 1.00 20.44 11 ILE B CA 1
ATOM 1445 C C . ILE B 1 31 ? 50.662 -5.941 36.841 1.00 20.22 11 ILE B C 1
ATOM 1446 O O . ILE B 1 31 ? 50.032 -5.991 37.900 1.00 20.01 11 ILE B O 1
ATOM 1451 N N . LYS B 1 32 ? 51.377 -4.887 36.455 1.00 20.12 12 LYS B N 1
ATOM 1452 C CA . LYS B 1 32 ? 51.465 -3.650 37.232 1.00 20.22 12 LYS B CA 1
ATOM 1453 C C . LYS B 1 32 ? 50.772 -2.493 36.514 1.00 19.30 12 LYS B C 1
ATOM 1454 O O . LYS B 1 32 ? 50.429 -1.483 37.133 1.00 19.26 12 LYS B O 1
ATOM 1460 N N . LEU B 1 33 ? 50.576 -2.650 35.207 1.00 18.53 13 LEU B N 1
ATOM 1461 C CA . LEU B 1 33 ? 49.937 -1.634 34.373 1.00 17.86 13 LEU B CA 1
ATOM 1462 C 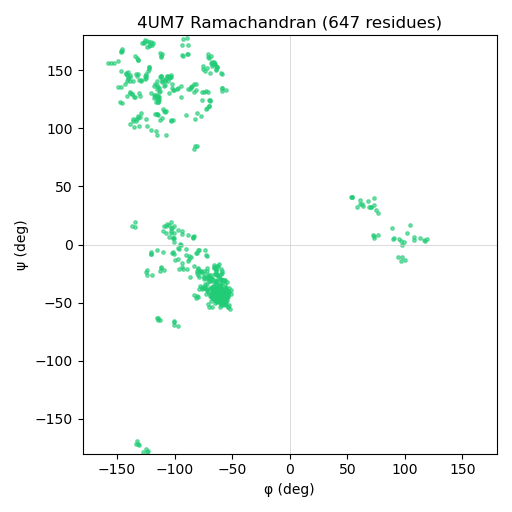C . LEU B 1 33 ? 48.924 -2.296 33.443 1.00 17.15 13 LEU B C 1
ATOM 1463 O O . LEU B 1 33 ? 49.258 -3.235 32.720 1.00 16.84 13 LEU B O 1
ATOM 1468 N N . PHE B 1 34 ? 47.691 -1.799 33.473 1.00 16.40 14 PHE B N 1
ATOM 1469 C CA . PHE B 1 34 ? 46.617 -2.315 32.630 1.00 16.15 14 PHE B CA 1
ATOM 1470 C C . PHE B 1 34 ? 46.195 -1.210 31.665 1.00 15.66 14 PHE B C 1
ATOM 1471 O O . PHE B 1 34 ? 45.651 -0.182 32.082 1.00 15.37 14 PHE B O 1
ATOM 1479 N N . ALA B 1 35 ? 46.464 -1.424 30.379 1.00 15.36 15 ALA B N 1
ATOM 1480 C CA . ALA B 1 35 ? 46.159 -0.446 29.342 1.00 15.29 15 ALA B CA 1
ATOM 1481 C C . ALA B 1 35 ? 45.070 -0.962 28.413 1.00 15.28 15 ALA B C 1
ATOM 1482 O O . ALA B 1 35 ? 45.016 -2.158 28.102 1.00 15.07 15 ALA B O 1
ATOM 1484 N N . MET B 1 36 ? 44.210 -0.055 27.960 1.00 15.20 16 MET B N 1
ATOM 1485 C CA . MET B 1 36 ? 43.055 -0.457 27.170 1.00 15.45 16 MET B CA 1
ATOM 1486 C C . MET B 1 36 ? 42.751 0.455 25.990 1.00 15.42 16 MET B C 1
ATOM 1487 O O . MET B 1 36 ? 42.867 1.681 26.075 1.00 15.24 16 MET B O 1
ATOM 1492 N N . ASP B 1 37 ? 42.359 -0.177 24.891 1.00 15.69 17 ASP B N 1
ATOM 1493 C CA . ASP B 1 37 ? 41.684 0.498 23.794 1.00 15.94 17 ASP B CA 1
ATOM 1494 C C . ASP B 1 37 ? 40.276 0.861 24.278 1.00 15.67 17 ASP B C 1
ATOM 1495 O O . ASP B 1 37 ? 39.799 0.293 25.260 1.00 15.64 17 ASP B O 1
ATOM 1500 N N . VAL B 1 38 ? 39.611 1.802 23.607 1.00 15.48 18 VAL B N 1
ATOM 1501 C CA . VAL B 1 38 ? 38.252 2.202 24.012 1.00 15.40 18 VAL B CA 1
ATOM 1502 C C . VAL B 1 38 ? 37.165 1.560 23.146 1.00 15.39 18 VAL B C 1
ATOM 1503 O O . VAL B 1 38 ? 36.378 0.743 23.633 1.00 15.37 18 VAL B O 1
ATOM 1507 N N . ASP B 1 39 ? 37.131 1.921 21.865 1.00 15.37 19 ASP B N 1
ATOM 1508 C CA . ASP B 1 39 ? 36.024 1.530 20.996 1.00 15.58 19 ASP B CA 1
ATOM 1509 C C . ASP B 1 39 ? 36.061 0.033 20.702 1.00 15.11 19 ASP B C 1
ATOM 1510 O O . ASP B 1 39 ? 37.039 -0.476 20.152 1.00 15.29 19 ASP B O 1
ATOM 1515 N N . GLY B 1 40 ? 35.003 -0.668 21.100 1.00 14.68 20 GLY B N 1
ATOM 1516 C CA . GLY B 1 40 ? 34.953 -2.124 20.970 1.00 14.18 20 GLY B CA 1
ATOM 1517 C C . GLY B 1 40 ? 35.407 -2.864 22.219 1.00 14.07 20 GLY B C 1
ATOM 1518 O O . GLY B 1 40 ? 35.231 -4.075 22.318 1.00 14.06 20 GLY B O 1
ATOM 1519 N N . ILE B 1 41 ? 35.992 -2.131 23.168 1.00 13.81 21 ILE B N 1
ATOM 1520 C CA . ILE B 1 41 ? 36.458 -2.702 24.441 1.00 13.91 21 ILE B CA 1
ATOM 1521 C C . ILE B 1 41 ? 35.650 -2.135 25.608 1.00 14.01 21 ILE B C 1
ATOM 1522 O O . ILE B 1 41 ? 34.958 -2.879 26.299 1.00 14.13 21 ILE B O 1
ATOM 1527 N N . LEU B 1 42 ? 35.747 -0.822 25.821 1.00 14.25 22 LEU B N 1
ATOM 1528 C CA . LEU B 1 42 ? 34.964 -0.139 26.854 1.00 14.51 22 LEU B CA 1
ATOM 1529 C C . LEU B 1 42 ? 33.564 0.185 26.346 1.00 14.93 22 LEU B C 1
ATOM 1530 O O . LEU B 1 42 ? 32.651 0.455 27.134 1.00 14.78 22 LEU B O 1
ATOM 1535 N N . SER B 1 43 ? 33.412 0.161 25.024 1.00 15.39 23 SER B N 1
ATOM 1536 C CA . SER B 1 43 ? 32.119 0.300 24.357 1.00 15.87 23 SER B CA 1
ATOM 1537 C C . SER B 1 43 ? 31.905 -0.864 23.394 1.00 16.35 23 SER B C 1
ATOM 1538 O O . SER B 1 43 ? 32.819 -1.660 23.158 1.00 16.30 23 SER B O 1
ATOM 1541 N N . ASP B 1 44 ? 30.707 -0.947 22.819 1.00 16.59 24 ASP B N 1
ATOM 1542 C CA . ASP B 1 44 ? 30.403 -1.977 21.824 1.00 17.16 24 ASP B CA 1
ATOM 1543 C C . ASP B 1 44 ? 30.853 -1.586 20.410 1.00 16.99 24 ASP B C 1
ATOM 1544 O O . ASP B 1 44 ? 30.558 -2.285 19.438 1.00 17.40 24 ASP B O 1
ATOM 1549 N N . GLY B 1 45 ? 31.558 -0.461 20.306 1.00 16.77 25 GLY B N 1
ATOM 1550 C CA . GLY B 1 45 ? 32.132 -0.021 19.037 1.00 16.63 25 GLY B CA 1
ATOM 1551 C C . GLY B 1 45 ? 31.296 0.961 18.234 1.00 16.95 25 GLY B C 1
ATOM 1552 O O . GLY B 1 45 ? 31.663 1.313 17.114 1.00 16.79 25 GLY B O 1
ATOM 1553 N N . GLN B 1 46 ? 30.170 1.402 18.791 1.00 17.35 26 GLN B N 1
ATOM 1554 C CA . GLN B 1 46 ? 29.336 2.403 18.118 1.00 17.68 26 GLN B CA 1
ATOM 1555 C C . GLN B 1 46 ? 29.971 3.791 18.146 1.00 17.72 26 GLN B C 1
ATOM 1556 O O . GLN B 1 46 ? 30.429 4.258 19.195 1.00 17.99 26 GLN B O 1
ATOM 1562 N N . ILE B 1 47 ? 29.998 4.435 16.982 1.00 17.68 27 ILE B N 1
ATOM 1563 C CA . ILE B 1 47 ? 30.434 5.824 16.848 1.00 17.65 27 ILE B CA 1
ATOM 1564 C C . ILE B 1 47 ? 29.179 6.636 16.543 1.00 17.44 27 ILE B C 1
ATOM 1565 O O . ILE B 1 47 ? 28.551 6.454 15.499 1.00 17.57 27 ILE B O 1
ATOM 1570 N N . ILE B 1 48 ? 28.817 7.520 17.469 1.00 16.99 28 ILE B N 1
ATOM 1571 C CA . ILE B 1 48 ? 27.501 8.154 17.460 1.00 16.94 28 ILE B CA 1
ATOM 1572 C C . ILE B 1 48 ? 27.630 9.655 17.213 1.00 17.18 28 ILE B C 1
ATOM 1573 O O . ILE B 1 48 ? 28.312 10.355 17.961 1.00 17.08 28 ILE B O 1
ATOM 1578 N N . TYR B 1 49 ? 26.976 10.132 16.157 1.00 17.40 29 TYR B N 1
ATOM 1579 C CA . TYR B 1 49 ? 26.997 11.550 15.791 1.00 17.61 29 TYR B CA 1
ATOM 1580 C C . TYR B 1 49 ? 25.586 12.132 15.754 1.00 18.07 29 TYR B C 1
ATOM 1581 O O . TYR B 1 49 ? 24.622 11.420 15.461 1.00 18.01 29 TYR B O 1
ATOM 1590 N N . ASN B 1 50 ? 25.459 13.429 16.028 1.00 18.57 30 ASN B N 1
ATOM 1591 C CA . ASN B 1 50 ? 24.165 14.091 15.854 1.00 19.11 30 ASN B CA 1
ATOM 1592 C C . ASN B 1 50 ? 24.196 15.354 14.985 1.00 19.81 30 ASN B C 1
ATOM 1593 O O . ASN B 1 50 ? 25.265 15.795 14.557 1.00 19.58 30 ASN B O 1
ATOM 1598 N N . SER B 1 51 ? 23.019 15.912 14.716 1.00 20.33 31 SER B N 1
ATOM 1599 C CA . SER B 1 51 ? 22.878 17.002 13.743 1.00 21.22 31 SER B CA 1
ATOM 1600 C C . SER B 1 51 ? 23.421 18.350 14.226 1.00 21.94 31 SER B C 1
ATOM 1601 O O . SER B 1 51 ? 23.514 19.299 13.444 1.00 22.45 31 SER B O 1
ATOM 1604 N N . GLU B 1 52 ? 23.774 18.424 15.508 1.00 22.24 32 GLU B N 1
ATOM 1605 C CA . GLU B 1 52 ? 24.403 19.612 16.090 1.00 23.09 32 GLU B CA 1
ATOM 1606 C C . GLU B 1 52 ? 25.929 19.492 16.105 1.00 22.52 32 GLU B C 1
ATOM 1607 O O . GLU B 1 52 ? 26.625 20.403 16.562 1.00 22.67 32 GLU B O 1
ATOM 1613 N N . GLY B 1 53 ? 26.438 18.368 15.603 1.00 21.66 33 GLY B N 1
ATOM 1614 C CA . GLY B 1 53 ? 27.880 18.108 15.553 1.00 21.14 33 GLY B CA 1
ATOM 1615 C C . GLY B 1 53 ? 28.418 17.406 16.789 1.00 20.60 33 GLY B C 1
ATOM 1616 O O . GLY B 1 53 ? 29.627 17.216 16.927 1.00 20.52 33 GLY B O 1
ATOM 1617 N N . THR B 1 54 ? 27.514 17.013 17.682 1.00 20.29 34 THR B N 1
ATOM 1618 C CA . THR B 1 54 ? 27.878 16.415 18.965 1.00 20.01 34 THR B CA 1
ATOM 1619 C C . THR B 1 54 ? 28.089 14.909 18.831 1.00 19.47 34 THR B C 1
ATOM 1620 O O . THR B 1 54 ? 27.303 14.224 18.173 1.00 19.54 34 THR B O 1
ATOM 1624 N N . GLU B 1 55 ? 29.161 14.412 19.450 1.00 19.05 35 GLU B N 1
ATOM 1625 C CA . GLU B 1 55 ? 29.480 12.982 19.459 1.00 18.67 35 GLU B CA 1
ATOM 1626 C C . GLU B 1 55 ? 29.117 12.330 20.792 1.00 18.34 35 GLU B C 1
ATOM 1627 O O . GLU B 1 55 ? 29.233 12.951 21.844 1.00 18.05 35 GLU B O 1
ATOM 1633 N N . THR B 1 56 ? 28.697 11.068 20.733 1.00 17.68 36 THR B N 1
ATOM 1634 C CA . THR B 1 56 ? 28.273 10.322 21.915 1.00 17.54 36 THR B CA 1
ATOM 1635 C C . THR B 1 56 ? 29.049 9.008 22.024 1.00 17.50 36 THR B C 1
ATOM 1636 O O . THR B 1 56 ? 29.401 8.403 21.011 1.00 17.42 36 THR B O 1
ATOM 1640 N N . LYS B 1 57 ? 29.340 8.595 23.256 1.00 17.56 37 LYS B N 1
ATOM 1641 C CA . LYS B 1 57 ? 29.928 7.285 23.514 1.00 17.79 37 LYS B CA 1
ATOM 1642 C C . LYS B 1 57 ? 29.317 6.678 24.773 1.00 17.58 37 LYS B C 1
ATOM 1643 O O . LYS B 1 57 ? 29.035 7.390 25.740 1.00 17.90 37 LYS B O 1
ATOM 1649 N N . ALA B 1 58 ? 29.115 5.364 24.754 1.00 17.19 38 ALA B N 1
ATOM 1650 C CA . ALA B 1 58 ? 28.499 4.650 25.876 1.00 17.03 38 ALA B CA 1
ATOM 1651 C C . ALA B 1 58 ? 29.456 3.664 26.532 1.00 16.70 38 ALA B C 1
ATOM 1652 O O . ALA B 1 58 ? 30.220 2.979 25.850 1.00 16.89 38 ALA B O 1
ATOM 1654 N N . PHE B 1 59 ? 29.389 3.596 27.860 1.00 16.30 39 PHE B N 1
ATOM 1655 C CA . PHE B 1 59 ? 30.213 2.687 28.653 1.00 15.98 39 PHE B CA 1
ATOM 1656 C C . PHE B 1 59 ? 29.305 1.786 29.492 1.00 15.98 39 PHE B C 1
ATOM 1657 O O . PHE B 1 59 ? 28.086 1.979 29.502 1.00 16.30 39 PHE B O 1
ATOM 1665 N N . TYR B 1 60 ? 29.890 0.807 30.187 1.00 15.63 40 TYR B N 1
ATOM 1666 C CA . TYR B 1 60 ? 29.112 -0.161 30.969 1.00 15.84 40 TYR B CA 1
ATOM 1667 C C . TYR B 1 60 ? 29.471 -0.068 32.452 1.00 15.80 40 TYR B C 1
ATOM 1668 O O . TYR B 1 60 ? 30.656 -0.088 32.803 1.00 15.71 40 TYR B O 1
ATOM 1677 N N A VAL B 1 61 ? 28.453 0.036 33.312 0.50 15.98 41 VAL B N 1
ATOM 1678 N N B VAL B 1 61 ? 28.451 0.017 33.306 0.50 16.02 41 VAL B N 1
ATOM 1679 C CA A VAL B 1 61 ? 28.667 0.241 34.755 0.50 16.13 41 VAL B CA 1
ATOM 1680 C CA B VAL B 1 61 ? 28.643 0.248 34.744 0.50 16.21 41 VAL B CA 1
ATOM 1681 C C A VAL B 1 61 ? 29.554 -0.805 35.406 0.50 16.09 41 VAL B C 1
ATOM 1682 C C B VAL B 1 61 ? 29.502 -0.804 35.441 0.50 16.15 41 VAL B C 1
ATOM 1683 O O A VAL B 1 61 ? 30.428 -0.469 36.207 0.50 16.10 41 VAL B O 1
ATOM 1684 O O B VAL B 1 61 ? 30.315 -0.467 36.303 0.50 16.18 41 VAL B O 1
ATOM 1691 N N . GLN B 1 62 ? 29.319 -2.070 35.068 1.00 16.05 42 GLN B N 1
ATOM 1692 C CA . GLN B 1 62 ? 30.051 -3.172 35.694 1.00 16.21 42 GLN B CA 1
ATOM 1693 C C . GLN B 1 62 ? 31.545 -3.144 35.380 1.00 15.89 42 GLN B C 1
ATOM 1694 O O . GLN B 1 62 ? 32.351 -3.564 36.204 1.00 15.72 42 GLN B O 1
ATOM 1700 N N . ASP B 1 63 ? 31.909 -2.622 34.208 1.00 15.68 43 ASP B N 1
ATOM 1701 C CA . ASP B 1 63 ? 33.317 -2.402 33.866 1.00 15.32 43 ASP B CA 1
ATOM 1702 C C . ASP B 1 63 ? 33.965 -1.392 34.810 1.00 15.55 43 ASP B C 1
ATOM 1703 O O . ASP B 1 63 ? 35.136 -1.542 35.183 1.00 15.43 43 ASP B O 1
ATOM 1708 N N . GLY B 1 64 ? 33.193 -0.372 35.182 1.00 15.53 44 GLY B N 1
ATOM 1709 C CA . GLY B 1 64 ? 33.634 0.667 36.111 1.00 15.83 44 GLY B CA 1
ATOM 1710 C C . GLY B 1 64 ? 34.131 0.123 37.436 1.00 16.02 44 GLY B C 1
ATOM 1711 O O . GLY B 1 64 ? 35.234 0.454 37.874 1.00 15.89 44 GLY B O 1
ATOM 1712 N N . LEU B 1 65 ? 33.319 -0.721 38.069 1.00 16.41 45 LEU B N 1
ATOM 1713 C CA . LEU B 1 65 ? 33.692 -1.341 39.341 1.00 16.63 45 LEU B CA 1
ATOM 1714 C C . LEU B 1 65 ? 34.919 -2.245 39.194 1.00 16.50 45 LEU B C 1
ATOM 1715 O O . LEU B 1 65 ? 35.805 -2.246 40.053 1.00 16.62 45 LEU B O 1
ATOM 1720 N N . GLY B 1 66 ? 34.965 -3.002 38.100 1.00 16.38 46 GLY B N 1
ATOM 1721 C CA . GLY B 1 66 ? 36.108 -3.868 37.803 1.00 16.36 46 GLY B CA 1
ATOM 1722 C C . GLY B 1 66 ? 37.409 -3.088 37.743 1.00 16.42 46 GLY B C 1
ATOM 1723 O O . GLY B 1 66 ? 38.401 -3.477 38.363 1.00 16.44 46 GLY B O 1
ATOM 1724 N N . LEU B 1 67 ? 37.393 -1.975 37.012 1.00 16.46 47 LEU B N 1
ATOM 1725 C CA . LEU B 1 67 ? 38.575 -1.119 36.865 1.00 16.65 47 LEU B CA 1
ATOM 1726 C C . LEU B 1 67 ? 38.974 -0.459 38.183 1.00 17.23 47 LEU B C 1
ATOM 1727 O O . LEU B 1 67 ? 40.158 -0.419 38.524 1.00 17.20 47 LEU B O 1
ATOM 1732 N N . GLN B 1 68 ? 37.981 0.033 38.926 1.00 17.78 48 GLN B N 1
ATOM 1733 C CA . GLN B 1 68 ? 38.230 0.641 40.235 1.00 18.66 48 GLN B CA 1
ATOM 1734 C C . GLN B 1 68 ? 38.908 -0.359 41.172 1.00 18.88 48 GLN B C 1
ATOM 1735 O O . GLN B 1 68 ? 39.842 -0.007 41.899 1.00 19.13 48 GLN B O 1
ATOM 1741 N N . ALA B 1 69 ? 38.439 -1.605 41.134 1.00 18.80 49 ALA B N 1
ATOM 1742 C CA . ALA B 1 69 ? 39.022 -2.691 41.922 1.00 19.23 49 ALA B CA 1
ATOM 1743 C C . ALA B 1 69 ? 40.486 -2.940 41.556 1.00 19.02 49 ALA B C 1
ATOM 1744 O O . ALA B 1 69 ? 41.333 -3.097 42.438 1.00 19.23 49 ALA B O 1
ATOM 1746 N N . LEU B 1 70 ? 40.773 -2.983 40.255 1.00 19.08 50 LEU B N 1
ATOM 1747 C CA . LEU B 1 70 ? 42.144 -3.148 39.767 1.00 19.27 50 LEU B CA 1
ATOM 1748 C C . LEU B 1 70 ? 43.045 -2.021 40.240 1.00 19.47 50 LEU B C 1
ATOM 1749 O O . LEU B 1 70 ? 44.162 -2.262 40.702 1.00 19.36 50 LEU B O 1
ATOM 1754 N N . LYS B 1 71 ? 42.549 -0.792 40.116 1.00 19.52 51 LYS B N 1
ATOM 1755 C CA . LYS B 1 71 ? 43.273 0.397 40.551 1.00 20.16 51 LYS B CA 1
ATOM 1756 C C . LYS B 1 71 ? 43.603 0.332 42.044 1.00 20.51 51 LYS B C 1
ATOM 1757 O O . LYS B 1 71 ? 44.742 0.575 42.444 1.00 20.35 51 LYS B O 1
ATOM 1763 N N . GLN B 1 72 ? 42.609 -0.021 42.856 1.00 20.76 52 GLN B N 1
ATOM 1764 C CA . GLN B 1 72 ? 42.788 -0.109 44.309 1.00 21.21 52 GLN B CA 1
ATOM 1765 C C . GLN B 1 72 ? 43.775 -1.195 44.735 1.00 20.98 52 GLN B C 1
ATOM 1766 O O . GLN B 1 72 ? 44.379 -1.103 45.804 1.00 21.09 52 GLN B O 1
ATOM 1772 N N . SER B 1 73 ? 43.939 -2.217 43.897 1.00 20.39 53 SER B N 1
ATOM 1773 C CA . SER B 1 73 ? 44.889 -3.295 44.175 1.00 20.57 53 SER B CA 1
ATOM 1774 C C . SER B 1 73 ? 46.334 -2.900 43.847 1.00 20.59 53 SER B C 1
ATOM 1775 O O . SER B 1 73 ? 47.266 -3.662 44.106 1.00 21.41 53 SER B O 1
ATOM 1778 N N . GLY B 1 74 ? 46.511 -1.710 43.277 1.00 20.21 54 GLY B N 1
ATOM 1779 C CA . GLY B 1 74 ? 47.843 -1.166 43.022 1.00 19.95 54 GLY B CA 1
ATOM 1780 C C . GLY B 1 74 ? 48.256 -1.142 41.561 1.00 19.54 54 GLY B C 1
ATOM 1781 O O . GLY B 1 74 ? 49.398 -0.814 41.247 1.00 20.14 54 GLY B O 1
ATOM 1782 N N . ILE B 1 75 ? 47.330 -1.489 40.671 1.00 18.68 55 ILE B N 1
ATOM 1783 C CA . ILE B 1 75 ? 47.600 -1.503 39.233 1.00 18.24 55 ILE B CA 1
ATOM 1784 C C . ILE B 1 75 ? 47.302 -0.130 38.632 1.00 17.98 55 ILE B C 1
ATOM 1785 O O . ILE B 1 75 ? 46.275 0.478 38.937 1.00 18.18 55 ILE B O 1
ATOM 1790 N N . ILE B 1 76 ? 48.216 0.361 37.797 1.00 17.63 56 ILE B N 1
ATOM 1791 C CA . ILE B 1 76 ? 48.029 1.638 37.106 1.00 17.56 56 ILE B CA 1
ATOM 1792 C C . ILE B 1 76 ? 47.177 1.419 35.857 1.00 17.02 56 ILE B C 1
ATOM 1793 O O . ILE B 1 76 ? 47.442 0.509 35.072 1.00 17.02 56 ILE B O 1
ATOM 1798 N N . LEU B 1 77 ? 46.153 2.253 35.685 1.00 16.70 57 LEU B N 1
ATOM 1799 C CA . LEU B 1 77 ? 45.244 2.131 34.550 1.00 16.28 57 LEU B CA 1
ATOM 1800 C C . LEU B 1 77 ? 45.546 3.154 33.468 1.00 16.08 57 LEU B C 1
ATOM 1801 O O . LEU B 1 77 ? 45.811 4.320 33.763 1.00 16.36 57 LEU B O 1
ATOM 1806 N N . ALA B 1 78 ? 45.488 2.711 32.214 1.00 15.66 58 ALA B N 1
ATOM 1807 C CA . ALA B 1 78 ? 45.760 3.585 31.079 1.00 15.62 58 ALA B CA 1
ATOM 1808 C C . ALA B 1 78 ? 44.815 3.336 29.907 1.00 15.49 58 ALA B C 1
ATOM 1809 O O . ALA B 1 78 ? 44.349 2.218 29.694 1.00 15.15 58 ALA B O 1
ATOM 1811 N N . ILE B 1 79 ? 44.537 4.400 29.160 1.00 15.68 59 ILE B N 1
ATOM 1812 C CA . ILE B 1 79 ? 43.793 4.314 27.908 1.00 16.02 59 ILE B CA 1
ATOM 1813 C C . ILE B 1 79 ? 44.736 4.682 26.764 1.00 16.51 59 ILE B C 1
ATOM 1814 O O . ILE B 1 79 ? 45.461 5.676 26.844 1.00 16.45 59 ILE B O 1
ATOM 1819 N N . ILE B 1 80 ? 44.751 3.853 25.722 1.00 16.60 60 ILE B N 1
ATOM 1820 C CA . ILE B 1 80 ? 45.479 4.168 24.493 1.00 17.69 60 ILE B CA 1
ATOM 1821 C C . ILE B 1 80 ? 44.513 3.995 23.319 1.00 17.94 60 ILE B C 1
ATOM 1822 O O . ILE B 1 80 ? 44.097 2.874 23.005 1.00 17.78 60 ILE B O 1
ATOM 1827 N N A THR B 1 81 ? 44.140 5.106 22.684 0.50 18.15 61 THR B N 1
ATOM 1828 N N B THR B 1 81 ? 44.173 5.112 22.681 0.50 18.38 61 THR B N 1
ATOM 1829 C CA A THR B 1 81 ? 43.127 5.080 21.622 0.50 18.52 61 THR B CA 1
ATOM 1830 C CA B THR B 1 81 ? 43.195 5.113 21.602 0.50 18.93 61 THR B CA 1
ATOM 1831 C C A THR B 1 81 ? 43.479 5.965 20.425 0.50 19.16 61 THR B C 1
ATOM 1832 C C B THR B 1 81 ? 43.676 5.855 20.372 0.50 19.43 61 THR B C 1
ATOM 1833 O O A THR B 1 81 ? 44.101 7.016 20.583 0.50 19.21 61 THR B O 1
ATOM 1834 O O B THR B 1 81 ? 44.566 6.704 20.455 0.50 19.55 61 THR B O 1
ATOM 1841 N N . GLY B 1 82 ? 43.074 5.523 19.233 1.00 19.55 62 GLY B N 1
ATOM 1842 C CA . GLY B 1 82 ? 43.330 6.242 17.983 1.00 20.59 62 GLY B CA 1
ATOM 1843 C C . GLY B 1 82 ? 42.409 7.430 17.778 1.00 21.09 62 GLY B C 1
ATOM 1844 O O . GLY B 1 82 ? 42.738 8.347 17.030 1.00 22.02 62 GLY B O 1
ATOM 1845 N N . ARG B 1 83 ? 41.251 7.410 18.437 1.00 21.52 63 ARG B N 1
ATOM 1846 C CA . ARG B 1 83 ? 40.311 8.533 18.396 1.00 21.82 63 ARG B CA 1
ATOM 1847 C C . ARG B 1 83 ? 40.550 9.469 19.585 1.00 22.04 63 ARG B C 1
ATOM 1848 O O . ARG B 1 83 ? 41.337 9.146 20.479 1.00 21.92 63 ARG B O 1
ATOM 1856 N N . SER B 1 84 ? 39.877 10.622 19.582 1.00 22.30 64 SER B N 1
ATOM 1857 C CA A SER B 1 84 ? 40.002 11.600 20.662 0.50 22.72 64 SER B CA 1
ATOM 1858 C CA B SER B 1 84 ? 40.007 11.614 20.652 0.50 22.81 64 SER B CA 1
ATOM 1859 C C . SER B 1 84 ? 38.653 12.228 20.997 1.00 22.85 64 SER B C 1
ATOM 1860 O O . SER B 1 84 ? 37.963 12.750 20.117 1.00 23.47 64 SER B O 1
ATOM 1865 N N . SER B 1 85 ? 38.277 12.167 22.276 1.00 22.89 65 SER B N 1
ATOM 1866 C CA . SER B 1 85 ? 37.005 12.735 22.739 1.00 22.37 65 SER B CA 1
ATOM 1867 C C . SER B 1 85 ? 37.004 13.108 24.222 1.00 22.07 65 SER B C 1
ATOM 1868 O O . SER B 1 85 ? 37.763 12.548 25.021 1.00 22.00 65 SER B O 1
ATOM 1871 N N . ALA B 1 86 ? 36.126 14.046 24.571 1.00 21.61 66 ALA B N 1
ATOM 1872 C CA . ALA B 1 86 ? 35.889 14.449 25.957 1.00 21.13 66 ALA B CA 1
ATOM 1873 C C . ALA B 1 86 ? 35.212 13.344 26.773 1.00 20.46 66 ALA B C 1
ATOM 1874 O O . ALA B 1 86 ? 35.397 13.262 27.989 1.00 20.10 66 ALA B O 1
ATOM 1876 N N . MET B 1 87 ? 34.432 12.499 26.099 1.00 19.64 67 MET B N 1
ATOM 1877 C CA . MET B 1 87 ? 33.753 11.376 26.752 1.00 19.30 67 MET B CA 1
ATOM 1878 C C . MET B 1 87 ? 34.752 10.420 27.394 1.00 18.92 67 MET B C 1
ATOM 1879 O O . MET B 1 87 ? 34.541 9.950 28.513 1.00 18.71 67 MET B O 1
ATOM 1884 N N . VAL B 1 88 ? 35.834 10.137 26.670 1.00 18.85 68 VAL B N 1
ATOM 1885 C CA . VAL B 1 88 ? 36.909 9.280 27.168 1.00 18.87 68 VAL B CA 1
ATOM 1886 C C . VAL B 1 88 ? 37.603 9.932 28.366 1.00 19.10 68 VAL B C 1
ATOM 1887 O O . VAL B 1 88 ? 37.864 9.268 29.368 1.00 18.99 68 VAL B O 1
ATOM 1891 N N . ASP B 1 89 ? 37.872 11.233 28.269 1.00 19.76 69 ASP B N 1
ATOM 1892 C CA . ASP B 1 89 ? 38.448 11.983 29.390 1.00 20.16 69 ASP B CA 1
ATOM 1893 C C . ASP B 1 89 ? 37.574 11.892 30.634 1.00 19.64 69 ASP B C 1
ATOM 1894 O O . ASP B 1 89 ? 38.073 11.638 31.732 1.00 19.38 69 ASP B O 1
ATOM 1899 N N . ARG B 1 90 ? 36.270 12.091 30.447 1.00 18.97 70 ARG B N 1
ATOM 1900 C CA . ARG B 1 90 ? 35.307 12.071 31.543 1.00 18.76 70 ARG B CA 1
ATOM 1901 C C . ARG B 1 90 ? 35.210 10.702 32.211 1.00 18.37 70 ARG B C 1
ATOM 1902 O O . ARG B 1 90 ? 35.261 10.605 33.436 1.00 18.51 70 ARG B O 1
ATOM 1910 N N . ARG B 1 91 ? 35.064 9.653 31.401 1.00 17.73 71 ARG B N 1
ATOM 1911 C CA . ARG B 1 91 ? 34.991 8.284 31.914 1.00 17.68 71 ARG B CA 1
ATOM 1912 C C . ARG B 1 91 ? 36.278 7.898 32.639 1.00 17.81 71 ARG B C 1
ATOM 1913 O O . ARG B 1 91 ? 36.235 7.293 33.708 1.00 17.58 71 ARG B O 1
ATOM 1921 N N . ALA B 1 92 ? 37.419 8.261 32.053 1.00 18.19 72 ALA B N 1
ATOM 1922 C CA . ALA B 1 92 ? 38.718 7.972 32.654 1.00 18.48 72 ALA B CA 1
ATOM 1923 C C . ALA B 1 92 ? 38.876 8.638 34.020 1.00 19.06 72 ALA B C 1
ATOM 1924 O O . ALA B 1 92 ? 39.299 7.994 34.984 1.00 18.99 72 ALA B O 1
ATOM 1926 N N . LYS B 1 93 ? 38.509 9.917 34.101 1.00 19.69 73 LYS B N 1
ATOM 1927 C CA . LYS B 1 93 ? 38.627 10.689 35.340 1.00 20.36 73 LYS B CA 1
ATOM 1928 C C . LYS B 1 93 ? 37.833 10.075 36.495 1.00 20.31 73 LYS B C 1
ATOM 1929 O O . LYS B 1 93 ? 38.338 9.979 37.616 1.00 20.30 73 LYS B O 1
ATOM 1935 N N . GLU B 1 94 ? 36.602 9.647 36.221 1.00 19.94 74 GLU B N 1
ATOM 1936 C CA . GLU B 1 94 ? 35.739 9.119 37.279 1.00 20.06 74 GLU B CA 1
ATOM 1937 C C . GLU B 1 94 ? 36.178 7.740 37.780 1.00 19.72 74 GLU B C 1
ATOM 1938 O O . GLU B 1 94 ? 35.820 7.342 38.888 1.00 20.19 74 GLU B O 1
ATOM 1944 N N . LEU B 1 95 ? 36.958 7.027 36.967 1.00 19.03 75 LEU B N 1
ATOM 1945 C CA . LEU B 1 95 ? 37.416 5.677 37.312 1.00 18.73 75 LEU B CA 1
ATOM 1946 C C . LEU B 1 95 ? 38.858 5.638 37.811 1.00 18.87 75 LEU B C 1
ATOM 1947 O O . LEU B 1 95 ? 39.343 4.590 38.246 1.00 19.21 75 LEU B O 1
ATOM 1952 N N . GLY B 1 96 ? 39.539 6.777 37.738 1.00 19.07 76 GLY B N 1
ATOM 1953 C CA . GLY B 1 96 ? 40.937 6.859 38.144 1.00 19.19 76 GLY B CA 1
ATOM 1954 C C . GLY B 1 96 ? 41.878 6.268 37.112 1.00 19.01 76 GLY B C 1
ATOM 1955 O O . GLY B 1 96 ? 42.961 5.787 37.459 1.00 19.50 76 GLY B O 1
ATOM 1956 N N . ILE B 1 97 ? 41.457 6.281 35.848 1.00 18.47 77 ILE B N 1
ATOM 1957 C CA . ILE B 1 97 ? 42.352 5.949 34.737 1.00 18.03 77 ILE B CA 1
ATOM 1958 C C . ILE B 1 97 ? 43.224 7.180 34.523 1.00 18.17 77 ILE B C 1
ATOM 1959 O O . ILE B 1 97 ? 42.741 8.226 34.087 1.00 18.01 77 ILE B O 1
ATOM 1964 N N . SER B 1 98 ? 44.507 7.040 34.846 1.00 17.97 78 SER B N 1
ATOM 1965 C CA . SER B 1 98 ? 45.386 8.186 35.092 1.00 18.39 78 SER B CA 1
ATOM 1966 C C . SER B 1 98 ? 46.289 8.552 33.920 1.00 18.53 78 SER B C 1
ATOM 1967 O O . SER B 1 98 ? 46.967 9.583 33.948 1.00 18.85 78 SER B O 1
ATOM 1970 N N . HIS B 1 99 ? 46.305 7.704 32.900 1.00 18.26 79 HIS B N 1
ATOM 1971 C CA . HIS B 1 99 ? 47.046 7.989 31.681 1.00 18.91 79 HIS B CA 1
ATOM 1972 C C . HIS B 1 99 ? 46.116 7.796 30.506 1.00 19.11 79 HIS B C 1
ATOM 1973 O O . HIS B 1 99 ? 45.657 6.685 30.233 1.00 18.87 79 HIS B O 1
ATOM 1980 N N . ILE B 1 100 ? 45.815 8.901 29.838 1.00 19.88 80 ILE B N 1
ATOM 1981 C CA . ILE B 1 100 ? 44.837 8.910 28.767 1.00 20.82 80 ILE B CA 1
ATOM 1982 C C . ILE B 1 100 ? 45.546 9.382 27.509 1.00 21.53 80 ILE B C 1
ATOM 1983 O O . ILE B 1 100 ? 45.751 10.580 27.308 1.00 22.57 80 ILE B O 1
ATOM 1988 N N . ILE B 1 101 ? 45.946 8.422 26.683 1.00 21.74 81 ILE B N 1
ATOM 1989 C CA . ILE B 1 101 ? 46.662 8.712 25.451 1.00 22.13 81 ILE B CA 1
ATOM 1990 C C . ILE B 1 101 ? 45.686 8.562 24.289 1.00 22.08 81 ILE B C 1
ATOM 1991 O O . ILE B 1 101 ? 45.298 7.449 23.933 1.00 21.86 81 ILE B O 1
ATOM 1996 N N . GLN B 1 102 ? 45.273 9.695 23.724 1.00 22.37 82 GLN B N 1
ATOM 1997 C CA . GLN B 1 102 ? 44.293 9.710 22.640 1.00 22.77 82 GLN B CA 1
ATOM 1998 C C . GLN B 1 102 ? 44.925 10.159 21.320 1.00 23.61 82 GLN B C 1
ATOM 1999 O O . GLN B 1 102 ? 46.002 10.761 21.313 1.00 23.95 82 GLN B O 1
ATOM 2005 N N . GLY B 1 103 ? 44.254 9.845 20.211 1.00 24.15 83 GLY B N 1
ATOM 2006 C CA . GLY B 1 103 ? 44.729 10.204 18.870 1.00 25.19 83 GLY B CA 1
ATOM 2007 C C . GLY B 1 103 ? 46.052 9.564 18.487 1.00 26.24 83 GLY B C 1
ATOM 2008 O O . GLY B 1 103 ? 46.865 10.171 17.785 1.00 26.64 83 GLY B O 1
ATOM 2009 N N . GLN B 1 104 ? 46.262 8.331 18.943 1.00 26.74 84 GLN B N 1
ATOM 2010 C CA . GLN B 1 104 ? 47.534 7.638 18.750 1.00 27.94 84 GLN B CA 1
ATOM 2011 C C . GLN B 1 104 ? 47.521 6.741 17.514 1.00 28.55 84 GLN B C 1
ATOM 2012 O O . GLN B 1 104 ? 46.636 5.901 17.355 1.00 28.28 84 GLN B O 1
ATOM 2018 N N . ASP B 1 105 ? 48.516 6.926 16.649 1.00 29.51 85 ASP B N 1
ATOM 2019 C CA . ASP B 1 105 ? 48.629 6.155 15.411 1.00 29.93 85 ASP B CA 1
ATOM 2020 C C . ASP B 1 105 ? 49.201 4.758 15.636 1.00 29.10 85 ASP B C 1
ATOM 2021 O O . ASP B 1 105 ? 48.773 3.799 14.988 1.00 29.49 85 ASP B O 1
ATOM 2026 N N . ASP B 1 106 ? 50.175 4.664 16.541 1.00 28.35 86 ASP B N 1
ATOM 2027 C CA A ASP B 1 106 ? 50.831 3.399 16.855 0.50 27.52 86 ASP B CA 1
ATOM 2028 C CA B ASP B 1 106 ? 50.832 3.399 16.855 0.50 27.52 86 ASP B CA 1
ATOM 2029 C C . ASP B 1 106 ? 50.689 3.089 18.343 1.00 26.39 86 ASP B C 1
ATOM 2030 O O . ASP B 1 106 ? 51.327 3.719 19.189 1.00 26.34 86 ASP B O 1
ATOM 2039 N N . LYS B 1 107 ? 49.847 2.111 18.655 1.00 24.48 87 LYS B N 1
ATOM 2040 C CA . LYS B 1 107 ? 49.542 1.782 20.044 1.00 22.61 87 LYS B CA 1
ATOM 2041 C C . LYS B 1 107 ? 50.680 1.089 20.788 1.00 21.84 87 LYS B C 1
ATOM 2042 O O . LYS B 1 107 ? 50.860 1.313 21.985 1.00 21.36 87 LYS B O 1
ATOM 2048 N N . LEU B 1 108 ? 51.453 0.269 20.077 1.00 21.03 88 LEU B N 1
ATOM 2049 C CA . LEU B 1 108 ? 52.610 -0.396 20.677 1.00 20.66 88 LEU B CA 1
ATOM 2050 C C . LEU B 1 108 ? 53.654 0.626 21.144 1.00 20.71 88 LEU B C 1
ATOM 2051 O O . LEU B 1 108 ? 54.146 0.534 22.270 1.00 20.55 88 LEU B O 1
ATOM 2056 N N A THR B 1 109 ? 53.978 1.599 20.294 0.50 20.95 89 THR B N 1
ATOM 2057 N N B THR B 1 109 ? 53.979 1.588 20.280 0.50 20.76 89 THR B N 1
ATOM 2058 C CA A THR B 1 109 ? 54.979 2.613 20.649 0.50 21.30 89 THR B CA 1
ATOM 2059 C CA B THR B 1 109 ? 54.946 2.632 20.619 0.50 20.97 89 THR B CA 1
ATOM 2060 C C A THR B 1 109 ? 54.495 3.570 21.747 0.50 20.92 89 THR B C 1
ATOM 2061 C C B THR B 1 109 ? 54.473 3.420 21.836 0.50 20.61 89 THR B C 1
ATOM 2062 O O A THR B 1 109 ? 55.307 4.139 22.479 0.50 21.43 89 THR B O 1
ATOM 2063 O O B THR B 1 109 ? 55.262 3.719 22.735 0.50 20.82 89 THR B O 1
ATOM 2070 N N . ALA B 1 110 ? 53.178 3.732 21.864 1.00 20.10 90 ALA B N 1
ATOM 2071 C CA . ALA B 1 110 ? 52.587 4.491 22.967 1.00 19.48 90 ALA B CA 1
ATOM 2072 C C . ALA B 1 110 ? 52.691 3.722 24.285 1.00 19.09 90 ALA B C 1
ATOM 2073 O O . ALA B 1 110 ? 53.035 4.302 25.315 1.00 19.09 90 ALA B O 1
ATOM 2075 N N . LEU B 1 111 ? 52.415 2.417 24.241 1.00 18.61 91 LEU B N 1
ATOM 2076 C CA . LEU B 1 111 ? 52.502 1.560 25.429 1.00 18.52 91 LEU B CA 1
ATOM 2077 C C . LEU B 1 111 ? 53.941 1.437 25.923 1.00 18.94 91 LEU B C 1
ATOM 2078 O O . LEU B 1 111 ? 54.202 1.524 27.126 1.00 18.98 91 LEU B O 1
ATOM 2083 N N . VAL B 1 112 ? 54.865 1.238 24.986 1.00 19.29 92 VAL B N 1
ATOM 2084 C CA . VAL B 1 112 ? 56.292 1.167 25.299 1.00 20.01 92 VAL B CA 1
ATOM 2085 C C . VAL B 1 112 ? 56.757 2.476 25.943 1.00 20.50 92 VAL B C 1
ATOM 2086 O O . VAL B 1 112 ? 57.453 2.456 26.957 1.00 20.68 92 VAL B O 1
ATOM 2090 N N . GLY B 1 113 ? 56.338 3.601 25.365 1.00 20.79 93 GLY B N 1
ATOM 2091 C CA . GLY B 1 113 ? 56.692 4.924 25.874 1.00 21.60 93 GLY B CA 1
ATOM 2092 C C . GLY B 1 113 ? 56.188 5.166 27.283 1.00 21.99 93 GLY B C 1
ATOM 2093 O O . GLY B 1 113 ? 56.922 5.664 28.138 1.00 22.20 93 GLY B O 1
ATOM 2094 N N . LEU B 1 114 ? 54.932 4.796 27.521 1.00 21.94 94 LEU B N 1
ATOM 2095 C CA . LEU B 1 114 ? 54.301 4.982 28.822 1.00 22.75 94 LEU B CA 1
ATOM 2096 C C . LEU B 1 114 ? 54.947 4.117 29.901 1.00 23.47 94 LEU B C 1
ATOM 2097 O O . LEU B 1 114 ? 55.239 4.597 31.001 1.00 23.87 94 LEU B O 1
ATOM 2102 N N . THR B 1 115 ? 55.181 2.849 29.577 1.00 23.93 95 THR B N 1
ATOM 2103 C CA . THR B 1 115 ? 55.716 1.903 30.548 1.00 24.92 95 THR B CA 1
ATOM 2104 C C . THR B 1 115 ? 57.195 2.175 30.873 1.00 26.09 95 THR B C 1
ATOM 2105 O O . THR B 1 115 ? 57.646 1.921 31.993 1.00 26.66 95 THR B O 1
ATOM 2109 N N . LYS B 1 116 ? 57.924 2.725 29.902 1.00 26.72 96 LYS B N 1
ATOM 2110 C CA . LYS B 1 116 ? 59.298 3.177 30.113 1.00 27.74 96 LYS B CA 1
ATOM 2111 C C . LYS B 1 116 ? 59.362 4.356 31.082 1.00 27.54 96 LYS B C 1
ATOM 2112 O O . LYS B 1 116 ? 60.211 4.380 31.974 1.00 27.81 96 LYS B O 1
ATOM 2118 N N . LYS B 1 117 ? 58.465 5.326 30.913 1.00 26.75 97 LYS B N 1
ATOM 2119 C CA . LYS B 1 117 ? 58.468 6.505 31.781 1.00 26.55 97 LYS B CA 1
ATOM 2120 C C . LYS B 1 117 ? 57.988 6.187 33.199 1.00 25.74 97 LYS B C 1
ATOM 2121 O O . LYS B 1 117 ? 58.387 6.851 34.153 1.00 25.73 97 LYS B O 1
ATOM 2127 N N . LEU B 1 118 ? 57.163 5.149 33.328 1.00 24.38 98 LEU B N 1
ATOM 2128 C CA . LEU B 1 118 ? 56.679 4.700 34.633 1.00 23.85 98 LEU B CA 1
ATOM 2129 C C . LEU B 1 118 ? 57.587 3.652 35.285 1.00 24.02 98 LEU B C 1
ATOM 2130 O O . LEU B 1 118 ? 57.339 3.234 36.416 1.00 24.31 98 LEU B O 1
ATOM 2135 N N . GLY B 1 119 ? 58.629 3.228 34.570 1.00 24.15 99 GLY B N 1
ATOM 2136 C CA . GLY B 1 119 ? 59.594 2.257 35.098 1.00 24.43 99 GLY B CA 1
ATOM 2137 C C . GLY B 1 119 ? 59.016 0.865 35.278 1.00 23.98 99 GLY B C 1
ATOM 2138 O O . GLY B 1 119 ? 59.409 0.128 36.188 1.00 24.05 99 GLY B O 1
ATOM 2139 N N . ILE B 1 120 ? 58.073 0.513 34.409 1.00 23.35 100 ILE B N 1
ATOM 2140 C CA . ILE B 1 120 ? 57.442 -0.801 34.424 1.00 23.16 100 ILE B CA 1
ATOM 2141 C C . ILE B 1 120 ? 57.862 -1.552 33.162 1.00 23.27 100 ILE B C 1
ATOM 2142 O O . ILE B 1 120 ? 57.826 -0.999 32.063 1.00 23.77 100 ILE B O 1
ATOM 2147 N N . GLU B 1 121 ? 58.280 -2.804 33.328 1.00 23.27 101 GLU B N 1
ATOM 2148 C CA . GLU B 1 121 ? 58.662 -3.641 32.193 1.00 23.55 101 GLU B CA 1
ATOM 2149 C C . GLU B 1 121 ? 57.432 -3.990 31.364 1.00 22.15 101 GLU B C 1
ATOM 2150 O O . GLU B 1 121 ? 56.336 -4.128 31.907 1.00 21.61 101 GLU B O 1
ATOM 2156 N N . LEU B 1 122 ? 57.620 -4.124 30.052 1.00 21.71 102 LEU B N 1
ATOM 2157 C CA . LEU B 1 122 ? 56.530 -4.477 29.136 1.00 20.86 102 LEU B CA 1
ATOM 2158 C C . LEU B 1 122 ? 55.900 -5.831 29.484 1.00 20.57 102 LEU B C 1
ATOM 2159 O O . LEU B 1 122 ? 54.702 -6.038 29.274 1.00 20.09 102 LEU B O 1
ATOM 2164 N N . SER B 1 123 ? 56.710 -6.733 30.037 1.00 20.69 103 SER B N 1
ATOM 2165 C CA . SER B 1 123 ? 56.245 -8.048 30.476 1.00 20.77 103 SER B CA 1
ATOM 2166 C C . SER B 1 123 ? 55.259 -7.953 31.641 1.00 20.29 103 SER B C 1
ATOM 2167 O O . SER B 1 123 ? 54.532 -8.905 31.928 1.00 20.05 103 SER B O 1
ATOM 2170 N N . HIS B 1 124 ? 55.246 -6.800 32.305 1.00 20.03 104 HIS B N 1
ATOM 2171 C CA . HIS B 1 124 ? 54.339 -6.557 33.422 1.00 19.80 104 HIS B CA 1
ATOM 2172 C C . HIS B 1 124 ? 53.207 -5.609 33.020 1.00 18.92 104 HIS B C 1
ATOM 2173 O O . HIS B 1 124 ? 52.522 -5.033 33.870 1.00 18.53 104 HIS B O 1
ATOM 2180 N N . CYS B 1 125 ? 53.018 -5.463 31.709 1.00 18.49 105 CYS B N 1
ATOM 2181 C CA . CYS B 1 125 ? 51.902 -4.699 31.158 1.00 18.05 105 CYS B CA 1
ATOM 2182 C C . CYS B 1 125 ? 50.843 -5.616 30.581 1.00 17.38 105 CYS B C 1
ATOM 2183 O O . CYS B 1 125 ? 51.155 -6.637 29.959 1.00 17.51 105 CYS B O 1
ATOM 2186 N N . ALA B 1 126 ? 49.589 -5.242 30.803 1.00 16.72 106 ALA B N 1
ATOM 2187 C CA . ALA B 1 126 ? 48.464 -5.853 30.118 1.00 16.31 106 ALA B CA 1
ATOM 2188 C C . ALA B 1 126 ? 47.900 -4.868 29.103 1.00 16.04 106 ALA B C 1
ATOM 2189 O O . ALA B 1 126 ? 47.871 -3.656 29.345 1.00 16.00 106 ALA B O 1
ATOM 2191 N N . TYR B 1 127 ? 47.474 -5.393 27.960 1.00 15.95 107 TYR B N 1
ATOM 2192 C CA . TYR B 1 127 ? 46.785 -4.583 26.965 1.00 15.91 107 TYR B CA 1
ATOM 2193 C C . TYR B 1 127 ? 45.607 -5.333 26.365 1.00 15.57 107 TYR B C 1
ATOM 2194 O O . TYR B 1 127 ? 45.741 -6.486 25.947 1.00 15.42 107 TYR B O 1
ATOM 2203 N N . ILE B 1 128 ? 44.457 -4.668 26.333 1.00 15.21 108 ILE B N 1
ATOM 2204 C CA . ILE B 1 128 ? 43.252 -5.227 25.724 1.00 14.96 108 ILE B CA 1
ATOM 2205 C C . ILE B 1 128 ? 42.828 -4.393 24.508 1.00 14.99 108 ILE B C 1
ATOM 2206 O O . ILE B 1 128 ? 42.692 -3.171 24.595 1.00 14.75 108 ILE B O 1
ATOM 2211 N N . GLY B 1 129 ? 42.645 -5.064 23.374 1.00 15.27 109 GLY B N 1
ATOM 2212 C CA . GLY B 1 129 ? 42.242 -4.401 22.134 1.00 15.62 109 GLY B CA 1
ATOM 2213 C C . GLY B 1 129 ? 41.355 -5.286 21.280 1.00 16.16 109 GLY B C 1
ATOM 2214 O O . GLY B 1 129 ? 41.269 -6.488 21.512 1.00 16.61 109 GLY B O 1
ATOM 2215 N N . ASP B 1 130 ? 40.692 -4.696 20.290 1.00 16.65 110 ASP B N 1
ATOM 2216 C CA . ASP B 1 130 ? 39.748 -5.448 19.466 1.00 17.12 110 ASP B CA 1
ATOM 2217 C C . ASP B 1 130 ? 40.067 -5.513 17.970 1.00 16.90 110 ASP B C 1
ATOM 2218 O O . ASP B 1 130 ? 39.650 -6.451 17.299 1.00 18.15 110 ASP B O 1
ATOM 2223 N N . ASP B 1 131 ? 40.788 -4.528 17.439 1.00 16.08 111 ASP B N 1
ATOM 2224 C CA . ASP B 1 131 ? 41.002 -4.477 15.991 1.00 15.47 111 ASP B CA 1
ATOM 2225 C C . ASP B 1 131 ? 42.484 -4.455 15.616 1.00 15.14 111 ASP B C 1
ATOM 2226 O O . ASP B 1 131 ? 43.359 -4.524 16.481 1.00 14.90 111 ASP B O 1
ATOM 2231 N N . LEU B 1 132 ? 42.747 -4.352 14.317 1.00 15.09 112 LEU B N 1
ATOM 2232 C CA . LEU B 1 132 ? 44.105 -4.451 13.775 1.00 15.18 112 LEU B CA 1
ATOM 2233 C C . LEU B 1 132 ? 45.120 -3.457 14.357 1.00 15.19 112 LEU B C 1
ATOM 2234 O O . LEU B 1 132 ? 46.267 -3.838 14.588 1.00 15.24 112 LEU B O 1
ATOM 2239 N N . PRO B 1 133 ? 44.713 -2.193 14.610 1.00 15.14 113 PRO B N 1
ATOM 2240 C CA . PRO B 1 133 ? 45.671 -1.274 15.236 1.00 15.15 113 PRO B CA 1
ATOM 2241 C C . PRO B 1 133 ? 46.144 -1.707 16.629 1.00 15.02 113 PRO B C 1
ATOM 2242 O O . PRO B 1 133 ? 47.166 -1.213 17.105 1.00 15.22 113 PRO B O 1
ATOM 2246 N N . ASP B 1 134 ? 45.417 -2.627 17.259 1.00 14.92 114 ASP B N 1
ATOM 2247 C CA . ASP B 1 134 ? 45.786 -3.151 18.579 1.00 14.79 114 ASP B CA 1
ATOM 2248 C C . ASP B 1 134 ? 46.686 -4.377 18.515 1.00 14.75 114 ASP B C 1
ATOM 2249 O O . ASP B 1 134 ? 47.192 -4.823 19.547 1.00 14.64 114 ASP B O 1
ATOM 2254 N N . LEU B 1 135 ? 46.874 -4.925 17.317 1.00 14.56 115 LEU B N 1
ATOM 2255 C CA . LEU B 1 135 ? 47.496 -6.242 17.164 1.00 14.76 115 LEU B CA 1
ATOM 2256 C C . LEU B 1 135 ? 48.885 -6.320 17.796 1.00 15.21 115 LEU B C 1
ATOM 2257 O O . LEU B 1 135 ? 49.160 -7.234 18.576 1.00 15.19 115 LEU B O 1
ATOM 2262 N N . LYS B 1 136 ? 49.753 -5.370 17.454 1.00 15.60 116 LYS B N 1
ATOM 2263 C CA . LYS B 1 136 ? 51.130 -5.393 17.949 1.00 16.24 116 LYS B CA 1
ATOM 2264 C C . LYS B 1 136 ? 51.197 -5.261 19.471 1.00 15.97 116 LYS B C 1
ATOM 2265 O O . LYS B 1 136 ? 51.981 -5.954 20.118 1.00 15.95 116 LYS B O 1
ATOM 2271 N N . ALA B 1 137 ? 50.364 -4.385 20.034 1.00 15.39 117 ALA B N 1
ATOM 2272 C CA . ALA B 1 137 ? 50.332 -4.163 21.478 1.00 15.22 117 ALA B CA 1
ATOM 2273 C C . ALA B 1 137 ? 49.815 -5.387 22.241 1.00 15.18 117 ALA B C 1
ATOM 2274 O O . ALA B 1 137 ? 50.355 -5.741 23.289 1.00 15.72 117 ALA B O 1
ATOM 2276 N N . VAL B 1 138 ? 48.782 -6.038 21.706 1.00 14.93 118 VAL B N 1
ATOM 2277 C CA . VAL B 1 138 ? 48.265 -7.286 22.282 1.00 15.07 118 VAL B CA 1
ATOM 2278 C C . VAL B 1 138 ? 49.336 -8.387 22.218 1.00 15.50 118 VAL B C 1
ATOM 2279 O O . VAL B 1 138 ? 49.529 -9.141 23.179 1.00 15.84 118 VAL B O 1
ATOM 2283 N N . ARG B 1 139 ? 50.048 -8.445 21.095 1.00 15.72 119 ARG B N 1
ATOM 2284 C CA . ARG B 1 139 ? 51.074 -9.460 20.859 1.00 16.38 119 ARG B CA 1
ATOM 2285 C C . ARG B 1 139 ? 52.283 -9.300 21.783 1.00 16.80 119 ARG B C 1
ATOM 2286 O O . ARG B 1 139 ? 52.800 -10.288 22.308 1.00 17.02 119 ARG B O 1
ATOM 2294 N N . GLU B 1 140 ? 52.715 -8.056 21.983 1.00 16.92 120 GLU B N 1
ATOM 2295 C CA . GLU B 1 140 ? 53.975 -7.778 22.678 1.00 17.60 120 GLU B CA 1
ATOM 2296 C C . GLU B 1 140 ? 53.838 -7.553 24.186 1.00 17.31 120 GLU B C 1
ATOM 2297 O O . GLU B 1 140 ? 54.811 -7.704 24.920 1.00 17.94 120 GLU B O 1
ATOM 2303 N N . ALA B 1 141 ? 52.641 -7.196 24.648 1.00 16.65 121 ALA B N 1
ATOM 2304 C CA . ALA B 1 141 ? 52.411 -7.001 26.084 1.00 16.37 121 ALA B CA 1
ATOM 2305 C C . ALA B 1 141 ? 52.598 -8.309 26.856 1.00 16.50 121 ALA B C 1
ATOM 2306 O O . ALA B 1 141 ? 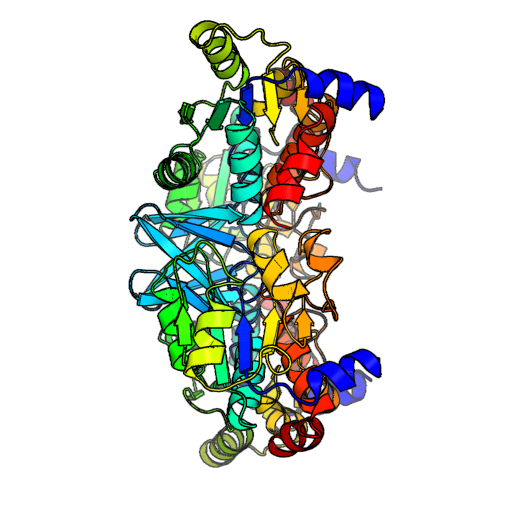52.424 -9.394 26.301 1.00 16.60 121 ALA B O 1
ATOM 2308 N N . GLY B 1 142 ? 52.949 -8.202 28.134 1.00 16.69 122 GLY B N 1
ATOM 2309 C CA . GLY B 1 142 ? 53.079 -9.378 28.997 1.00 16.97 122 GLY B CA 1
ATOM 2310 C C . GLY B 1 142 ? 51.801 -10.196 29.034 1.00 16.86 122 GLY B C 1
ATOM 2311 O O . GLY B 1 142 ? 51.835 -11.429 29.037 1.00 17.35 122 GLY B O 1
ATOM 2312 N N . PHE B 1 143 ? 50.670 -9.499 29.052 1.00 16.41 123 PHE B N 1
ATOM 2313 C CA . PHE B 1 143 ? 49.365 -10.133 29.010 1.00 16.30 123 PHE B CA 1
ATOM 2314 C C . PHE B 1 143 ? 48.510 -9.406 27.978 1.00 15.82 123 PHE B C 1
ATOM 2315 O O . PHE B 1 143 ? 48.077 -8.276 28.203 1.00 16.05 123 PHE B O 1
ATOM 2323 N N . GLY B 1 144 ? 48.306 -10.053 26.834 1.00 15.74 124 GLY B N 1
ATOM 2324 C CA . GLY B 1 144 ? 47.506 -9.493 25.748 1.00 15.36 124 GLY B CA 1
ATOM 2325 C C . GLY B 1 144 ? 46.122 -10.102 25.726 1.00 15.31 124 GLY B C 1
ATOM 2326 O O . GLY B 1 144 ? 45.971 -11.321 25.802 1.00 15.48 124 GLY B O 1
ATOM 2327 N N . ILE B 1 145 ? 45.109 -9.248 25.616 1.00 14.96 125 ILE B N 1
ATOM 2328 C CA . ILE B 1 145 ? 43.719 -9.679 25.716 1.00 15.10 125 ILE B CA 1
ATOM 2329 C C . ILE B 1 145 ? 42.913 -9.158 24.530 1.00 15.16 125 ILE B C 1
ATOM 2330 O O . ILE B 1 145 ? 43.115 -8.028 24.081 1.00 14.92 125 ILE B O 1
ATOM 2335 N N . SER B 1 146 ? 42.012 -9.990 24.017 1.00 15.42 126 SER B N 1
ATOM 2336 C CA . SER B 1 146 ? 41.021 -9.514 23.061 1.00 15.73 126 SER B CA 1
ATOM 2337 C C . SER B 1 146 ? 39.612 -9.961 23.443 1.00 16.09 126 SER B C 1
ATOM 2338 O O . SER B 1 146 ? 39.396 -10.526 24.522 1.00 16.43 126 SER B O 1
ATOM 2341 N N . VAL B 1 147 ? 38.666 -9.696 22.549 1.00 16.63 127 VAL B N 1
ATOM 2342 C CA . VAL B 1 147 ? 37.239 -9.879 22.813 1.00 17.02 127 VAL B CA 1
ATOM 2343 C C . VAL B 1 147 ? 36.590 -10.655 21.658 1.00 17.68 127 VAL B C 1
ATOM 2344 O O . VAL B 1 147 ? 37.147 -10.684 20.556 1.00 17.41 127 VAL B O 1
ATOM 2348 N N . PRO B 1 148 ? 35.422 -11.292 21.903 1.00 18.26 128 PRO B N 1
ATOM 2349 C CA . PRO B 1 148 ? 34.804 -12.145 20.876 1.00 18.93 128 PRO B CA 1
ATOM 2350 C C . PRO B 1 148 ? 34.596 -11.442 19.535 1.00 19.12 128 PRO B C 1
ATOM 2351 O O . PRO B 1 148 ? 34.816 -12.051 18.486 1.00 19.89 128 PRO B O 1
ATOM 2355 N N . ASN B 1 149 ? 34.186 -10.177 19.574 1.00 19.07 129 ASN B N 1
ATOM 2356 C CA . ASN B 1 149 ? 33.949 -9.415 18.349 1.00 19.20 129 ASN B CA 1
ATOM 2357 C C . ASN B 1 149 ? 35.195 -8.696 17.831 1.00 18.60 129 ASN B C 1
ATOM 2358 O O . ASN B 1 149 ? 35.127 -7.910 16.883 1.00 18.72 129 ASN B O 1
ATOM 2363 N N . GLY B 1 150 ? 36.337 -8.989 18.448 1.00 17.95 130 GLY B N 1
ATOM 2364 C CA . GLY B 1 150 ? 37.618 -8.519 17.938 1.00 17.55 130 GLY B CA 1
ATOM 2365 C C . GLY B 1 150 ? 37.947 -9.204 16.625 1.00 17.61 130 GLY B C 1
ATOM 2366 O O . GLY B 1 150 ? 37.442 -10.294 16.346 1.00 17.81 130 GLY B O 1
ATOM 2367 N N . CYS B 1 151 ? 38.786 -8.572 15.807 1.00 17.24 131 CYS B N 1
ATOM 2368 C CA . CYS B 1 151 ? 39.211 -9.192 14.552 1.00 17.73 131 CYS B CA 1
ATOM 2369 C C . CYS B 1 151 ? 40.008 -10.470 14.827 1.00 18.11 131 CYS B C 1
ATOM 2370 O O . CYS B 1 151 ? 40.656 -10.592 15.875 1.00 18.12 131 CYS B O 1
ATOM 2373 N N . GLU B 1 152 ? 39.939 -11.411 13.885 1.00 18.67 132 GLU B N 1
ATOM 2374 C CA A GLU B 1 152 ? 40.578 -12.723 14.027 0.50 19.13 132 GLU B CA 1
ATOM 2375 C CA B GLU B 1 152 ? 40.571 -12.717 14.035 0.50 19.25 132 GLU B CA 1
ATOM 2376 C C . GLU B 1 152 ? 42.076 -12.598 14.277 1.00 19.14 132 GLU B C 1
ATOM 2377 O O . GLU B 1 152 ? 42.645 -13.359 15.058 1.00 19.18 132 GLU B O 1
ATOM 2388 N N . GLN B 1 153 ? 42.704 -11.630 13.615 1.00 18.86 133 GLN B N 1
ATOM 2389 C CA . GLN B 1 153 ? 44.155 -11.450 13.680 1.00 18.80 133 GLN B CA 1
ATOM 2390 C C . GLN B 1 153 ? 44.653 -10.975 15.045 1.00 18.49 133 GLN B C 1
ATOM 2391 O O . GLN B 1 153 ? 45.714 -11.400 15.504 1.00 18.90 133 GLN B O 1
ATOM 2397 N N . THR B 1 154 ? 43.884 -10.102 15.692 1.00 17.90 134 THR B N 1
ATOM 2398 C CA . THR B 1 154 ? 44.209 -9.654 17.044 1.00 17.68 134 THR B CA 1
ATOM 2399 C C . THR B 1 154 ? 43.876 -10.741 18.069 1.00 17.90 134 THR B C 1
ATOM 2400 O O . THR B 1 154 ? 44.623 -10.948 19.025 1.00 18.12 134 THR B O 1
ATOM 2404 N N . ARG B 1 155 ? 42.773 -11.455 17.850 1.00 18.29 135 ARG B N 1
ATOM 2405 C CA . ARG B 1 155 ? 42.431 -12.607 18.683 1.00 18.64 135 ARG B CA 1
ATOM 2406 C C . ARG B 1 155 ? 43.514 -13.680 18.613 1.00 19.04 135 ARG B C 1
ATOM 2407 O O . ARG B 1 155 ? 43.826 -14.315 19.623 1.00 19.40 135 ARG B O 1
ATOM 2415 N N . ALA B 1 156 ? 44.104 -13.845 17.429 1.00 19.22 136 ALA B N 1
ATOM 2416 C CA . ALA B 1 156 ? 45.129 -14.865 17.185 1.00 19.81 136 ALA B CA 1
ATOM 2417 C C . ALA B 1 156 ? 46.400 -14.678 18.016 1.00 19.84 136 ALA B C 1
ATOM 2418 O O . ALA B 1 156 ? 47.060 -15.657 18.365 1.00 20.63 136 ALA B O 1
ATOM 2420 N N . VAL B 1 157 ? 46.742 -13.426 18.321 1.00 19.22 137 VAL B N 1
ATOM 2421 C CA . VAL B 1 157 ? 47.949 -13.115 19.096 1.00 19.02 137 VAL B CA 1
ATOM 2422 C C . VAL B 1 157 ? 47.668 -12.812 20.575 1.00 18.63 137 VAL B C 1
ATOM 2423 O O . VAL B 1 157 ? 48.569 -12.394 21.311 1.00 18.79 137 VAL B O 1
ATOM 2427 N N A SER B 1 158 ? 46.425 -13.028 21.002 0.50 18.43 138 SER B N 1
ATOM 2428 N N B SER B 1 158 ? 46.424 -13.031 20.995 0.50 18.25 138 SER B N 1
ATOM 2429 C CA A SER B 1 158 ? 46.027 -12.765 22.384 0.50 18.11 138 SER B CA 1
ATOM 2430 C CA B SER B 1 158 ? 46.016 -12.802 22.376 0.50 17.84 138 SER B CA 1
ATOM 2431 C C A SER B 1 158 ? 46.308 -13.954 23.299 0.50 18.37 138 SER B C 1
ATOM 2432 C C B SER B 1 158 ? 46.422 -13.959 23.280 0.50 18.19 138 SER B C 1
ATOM 2433 O O A SER B 1 158 ? 46.257 -15.109 22.868 0.50 18.79 138 SER B O 1
ATOM 2434 O O B SER B 1 158 ? 46.571 -15.096 22.822 0.50 18.60 138 SER B O 1
ATOM 2439 N N . ASP B 1 159 ? 46.607 -13.655 24.562 1.00 18.00 139 ASP B N 1
ATOM 2440 C CA . ASP B 1 159 ? 46.832 -14.677 25.586 1.00 18.36 139 ASP B CA 1
ATOM 2441 C C . ASP B 1 159 ? 45.497 -15.117 26.177 1.00 18.25 139 ASP B C 1
ATOM 2442 O O . ASP B 1 159 ? 45.363 -16.239 26.668 1.00 18.78 139 ASP B O 1
ATOM 2447 N N . TYR B 1 160 ? 44.517 -14.219 26.126 1.00 17.74 140 TYR B N 1
ATOM 2448 C CA . TYR B 1 160 ? 43.179 -14.484 26.641 1.00 17.49 140 TYR B CA 1
ATOM 2449 C C . TYR B 1 160 ? 42.146 -13.753 25.799 1.00 17.15 140 TYR B C 1
ATOM 2450 O O . TYR B 1 160 ? 42.337 -12.587 25.450 1.00 16.75 140 TYR B O 1
ATOM 2459 N N . ILE B 1 161 ? 41.064 -14.452 25.469 1.00 17.25 141 ILE B N 1
ATOM 2460 C CA . ILE B 1 161 ? 39.898 -13.839 24.833 1.00 17.23 141 ILE B CA 1
ATOM 2461 C C . ILE B 1 161 ? 38.732 -13.932 25.811 1.00 17.16 141 ILE B C 1
ATOM 2462 O O . ILE B 1 161 ? 38.409 -15.015 26.298 1.00 17.78 141 ILE B O 1
ATOM 2467 N N . THR B 1 162 ? 38.125 -12.788 26.115 1.00 16.96 142 THR B N 1
ATOM 2468 C CA . THR B 1 162 ? 37.011 -12.731 27.066 1.00 17.04 142 THR B CA 1
ATOM 2469 C C . THR B 1 162 ? 35.775 -13.445 26.517 1.00 17.74 142 THR B C 1
ATOM 2470 O O . THR B 1 162 ? 35.607 -13.566 25.302 1.00 18.02 142 THR B O 1
ATOM 2474 N N . THR B 1 163 ? 34.929 -13.930 27.423 1.00 18.54 143 THR B N 1
ATOM 2475 C CA . THR B 1 163 ? 33.639 -14.511 27.056 1.00 19.34 143 THR B CA 1
ATOM 2476 C C . THR B 1 163 ? 32.623 -13.399 26.794 1.00 19.10 143 THR B C 1
ATOM 2477 O O . THR B 1 163 ? 31.885 -13.439 25.806 1.00 19.66 143 THR B O 1
ATOM 2481 N N . LYS B 1 164 ? 32.597 -12.405 27.678 1.00 19.25 144 LYS B N 1
ATOM 2482 C CA . LYS B 1 164 ? 31.725 -11.246 27.510 1.00 19.15 144 LYS B CA 1
ATOM 2483 C C . LYS B 1 164 ? 32.263 -10.306 26.435 1.00 18.57 144 LYS B C 1
ATOM 2484 O O . LYS B 1 164 ? 33.468 -10.266 26.172 1.00 18.16 144 LYS B O 1
ATOM 2490 N N . THR B 1 165 ? 31.359 -9.555 25.816 1.00 18.29 145 THR B N 1
ATOM 2491 C CA . THR B 1 165 ? 31.712 -8.695 24.690 1.00 17.71 145 THR B CA 1
ATOM 2492 C C . THR B 1 165 ? 32.039 -7.270 25.135 1.00 17.00 145 THR B C 1
ATOM 2493 O O . THR B 1 165 ? 31.721 -6.868 26.258 1.00 16.79 145 THR B O 1
ATOM 2497 N N . GLY B 1 166 ? 32.691 -6.518 24.250 1.00 16.56 146 GLY B N 1
ATOM 2498 C CA . GLY B 1 166 ? 33.040 -5.122 24.511 1.00 16.13 146 GLY B CA 1
ATOM 2499 C C . GLY B 1 166 ? 31.819 -4.272 24.801 1.00 16.20 146 GLY B C 1
ATOM 2500 O O . GLY B 1 166 ? 30.819 -4.333 24.079 1.00 16.35 146 GLY B O 1
ATOM 2501 N N . GLY B 1 167 ? 31.903 -3.483 25.869 1.00 16.13 147 GLY B N 1
ATOM 2502 C CA . GLY B 1 167 ? 30.791 -2.649 26.316 1.00 16.29 147 GLY B CA 1
ATOM 2503 C C . GLY B 1 167 ? 29.710 -3.434 27.036 1.00 16.63 147 GLY B C 1
ATOM 2504 O O . GLY B 1 167 ? 28.646 -2.897 27.350 1.00 16.92 147 GLY B O 1
ATOM 2505 N N . ASN B 1 168 ? 29.988 -4.706 27.303 1.00 17.08 148 ASN B N 1
ATOM 2506 C CA . ASN B 1 168 ? 29.018 -5.617 27.907 1.00 17.79 148 ASN B CA 1
ATOM 2507 C C . ASN B 1 168 ? 29.634 -6.488 28.997 1.00 17.59 148 ASN B C 1
ATOM 2508 O O . ASN B 1 168 ? 29.061 -7.506 29.394 1.00 18.18 148 ASN B O 1
ATOM 2513 N N . GLY B 1 169 ? 30.809 -6.091 29.475 1.00 16.94 149 GLY B N 1
ATOM 2514 C CA . GLY B 1 169 ? 31.430 -6.773 30.605 1.00 16.40 149 GLY B CA 1
ATOM 2515 C C . GLY B 1 169 ? 32.761 -7.439 30.333 1.00 15.95 149 GLY B C 1
ATOM 2516 O O . GLY B 1 169 ? 33.319 -8.088 31.223 1.00 16.04 149 GLY B O 1
ATOM 2517 N N . ALA B 1 170 ? 33.276 -7.283 29.114 1.00 15.30 150 ALA B N 1
ATOM 2518 C CA . ALA B 1 170 ? 34.593 -7.819 28.765 1.00 15.04 150 ALA B CA 1
ATOM 2519 C C . ALA B 1 170 ? 35.673 -7.312 29.719 1.00 14.68 150 ALA B C 1
ATOM 2520 O O . ALA B 1 170 ? 36.513 -8.088 30.187 1.00 14.53 150 ALA B O 1
ATOM 2522 N N . VAL B 1 171 ? 35.643 -6.013 30.011 1.00 14.42 151 VAL B N 1
ATOM 2523 C CA . VAL B 1 171 ? 36.635 -5.404 30.898 1.00 14.15 151 VAL B CA 1
ATOM 2524 C C . VAL B 1 171 ? 36.464 -5.879 32.343 1.00 14.23 151 VAL B C 1
ATOM 2525 O O . VAL B 1 171 ? 37.442 -6.230 32.993 1.00 14.30 151 VAL B O 1
ATOM 2529 N N . ARG B 1 172 ? 35.224 -5.917 32.829 1.00 14.28 152 ARG B N 1
ATOM 2530 C CA . ARG B 1 172 ? 34.949 -6.438 34.170 1.00 14.52 152 ARG B CA 1
ATOM 2531 C C . ARG B 1 172 ? 35.490 -7.862 34.327 1.00 14.74 152 ARG B C 1
ATOM 2532 O O . ARG B 1 172 ? 36.120 -8.185 35.340 1.00 14.71 152 ARG B O 1
ATOM 2540 N N . GLU B 1 173 ? 35.260 -8.688 33.307 1.00 14.90 153 GLU B N 1
ATOM 2541 C CA . GLU B 1 173 ? 35.714 -10.077 33.287 1.00 15.47 153 GLU B CA 1
ATOM 2542 C C . GLU B 1 173 ? 37.228 -10.197 33.440 1.00 15.31 153 GLU B C 1
ATOM 2543 O O . GLU B 1 173 ? 37.708 -10.942 34.294 1.00 15.73 153 GLU B O 1
ATOM 2549 N N . VAL B 1 174 ? 37.980 -9.468 32.617 1.00 15.13 154 VAL B N 1
ATOM 2550 C CA . VAL B 1 174 ? 39.440 -9.551 32.686 1.00 15.28 154 VAL B CA 1
ATOM 2551 C C . VAL B 1 174 ? 39.995 -8.934 33.979 1.00 15.23 154 VAL B C 1
ATOM 2552 O O . VAL B 1 174 ? 41.001 -9.407 34.510 1.00 15.06 154 VAL B O 1
ATOM 2556 N N . CYS B 1 175 ? 39.316 -7.911 34.501 1.00 15.17 155 CYS B N 1
ATOM 2557 C CA . CYS B 1 175 ? 39.677 -7.339 35.800 1.00 15.45 155 CYS B CA 1
ATOM 2558 C C . CYS B 1 175 ? 39.590 -8.396 36.896 1.00 15.71 155 CYS B C 1
ATOM 2559 O O . CYS B 1 175 ? 40.503 -8.530 37.712 1.00 15.72 155 CYS B O 1
ATOM 2562 N N . GLU B 1 176 ? 38.495 -9.154 36.896 1.00 15.74 156 GLU B N 1
ATOM 2563 C CA . GLU B 1 176 ? 38.316 -10.242 37.856 1.00 16.13 156 GLU B CA 1
ATOM 2564 C C . GLU B 1 176 ? 39.361 -11.337 37.679 1.00 16.29 156 GLU B C 1
ATOM 2565 O O . GLU B 1 176 ? 39.838 -11.895 38.665 1.00 16.55 156 GLU B O 1
ATOM 2571 N N . LEU B 1 177 ? 39.720 -11.632 36.428 1.00 16.03 157 LEU B N 1
ATOM 2572 C CA . LEU B 1 177 ? 40.767 -12.615 36.137 1.00 16.37 157 LEU B CA 1
ATOM 2573 C C . LEU B 1 177 ? 42.099 -12.198 36.756 1.00 16.21 157 LEU B C 1
ATOM 2574 O O . LEU B 1 177 ? 42.766 -13.005 37.410 1.00 16.49 157 LEU B O 1
ATOM 2579 N N . ILE B 1 178 ? 42.473 -10.935 36.553 1.00 15.80 158 ILE B N 1
ATOM 2580 C CA . ILE B 1 178 ? 43.734 -10.409 37.075 1.00 15.78 158 ILE B CA 1
ATOM 2581 C C . ILE B 1 178 ? 43.726 -10.395 38.609 1.00 15.81 158 ILE B C 1
ATOM 2582 O O . ILE B 1 178 ? 44.707 -10.798 39.244 1.00 15.92 158 ILE B O 1
ATOM 2587 N N . LEU B 1 179 ? 42.611 -9.963 39.197 1.00 15.74 159 LEU B N 1
ATOM 2588 C CA . LEU B 1 179 ? 42.432 -10.031 40.651 1.00 16.01 159 LEU B CA 1
ATOM 2589 C C . LEU B 1 179 ? 42.646 -11.449 41.190 1.00 16.44 159 LEU B C 1
ATOM 2590 O O . LEU B 1 179 ? 43.327 -11.633 42.201 1.00 16.65 159 LEU B O 1
ATOM 2595 N N . LYS B 1 180 ? 42.074 -12.440 40.505 1.00 16.71 160 LYS B N 1
ATOM 2596 C CA . LYS B 1 180 ? 42.222 -13.845 40.899 1.00 17.29 160 LYS B CA 1
ATOM 2597 C C . LYS B 1 180 ? 43.681 -14.278 40.836 1.00 17.46 160 LYS B C 1
ATOM 2598 O O . LYS B 1 180 ? 44.188 -14.911 41.762 1.00 17.74 160 LYS B O 1
ATOM 2604 N N . ALA B 1 181 ? 44.348 -13.911 39.746 1.00 17.30 161 ALA B N 1
ATOM 2605 C CA . ALA B 1 181 ? 45.753 -14.254 39.530 1.00 17.61 161 ALA B CA 1
ATOM 2606 C C . ALA B 1 181 ? 46.685 -13.616 40.562 1.00 17.95 161 ALA B C 1
ATOM 2607 O O . ALA B 1 181 ? 47.789 -14.108 40.802 1.00 18.43 161 ALA B O 1
ATOM 2609 N N . GLN B 1 182 ? 46.231 -12.525 41.172 1.00 17.81 162 GLN B N 1
ATOM 2610 C CA . GLN B 1 182 ? 47.038 -11.796 42.148 1.00 18.02 162 GLN B CA 1
ATOM 2611 C C . GLN B 1 182 ? 46.533 -12.000 43.583 1.00 18.34 162 GLN B C 1
ATOM 2612 O O . GLN B 1 182 ? 46.916 -11.260 44.495 1.00 18.32 162 GLN B O 1
ATOM 2618 N N . ASN B 1 183 ? 45.693 -13.022 43.768 1.00 18.45 163 ASN B N 1
ATOM 2619 C CA . ASN B 1 183 ? 45.118 -13.373 45.079 1.00 18.80 163 ASN B CA 1
ATOM 2620 C C . ASN B 1 183 ? 44.404 -12.204 45.760 1.00 18.52 163 ASN B C 1
ATOM 2621 O O . ASN B 1 183 ? 44.518 -12.010 46.975 1.00 18.78 163 ASN B O 1
ATOM 2626 N N . ASN B 1 184 ? 43.669 -11.434 44.964 1.00 17.96 164 ASN B N 1
ATOM 2627 C CA . ASN B 1 184 ? 42.954 -10.259 45.446 1.00 17.87 164 ASN B CA 1
ATOM 2628 C C . ASN B 1 184 ? 41.449 -10.346 45.223 1.00 17.67 164 ASN B C 1
ATOM 2629 O O . ASN B 1 184 ? 40.697 -9.494 45.705 1.00 17.77 164 ASN B O 1
ATOM 2634 N N . PHE B 1 185 ? 41.011 -11.370 44.493 1.00 17.49 165 PHE B N 1
ATOM 2635 C CA . PHE B 1 185 ? 39.602 -11.478 44.104 1.00 17.32 165 PHE B CA 1
ATOM 2636 C C . PHE B 1 185 ? 38.657 -11.818 45.254 1.00 17.82 165 PHE B C 1
ATOM 2637 O O . PHE B 1 185 ? 37.640 -11.147 45.445 1.00 17.62 165 PHE B O 1
ATOM 2645 N N . ASP B 1 186 ? 38.978 -12.873 46.001 1.00 18.56 166 ASP B N 1
ATOM 2646 C CA . ASP B 1 186 ? 38.111 -13.303 47.093 1.00 19.17 166 ASP B CA 1
ATOM 2647 C C . ASP B 1 186 ? 37.946 -12.199 48.136 1.00 19.30 166 ASP B C 1
ATOM 2648 O O . ASP B 1 186 ? 36.856 -12.012 48.682 1.00 19.17 166 ASP B O 1
ATOM 2653 N N . ALA B 1 187 ? 39.025 -11.456 48.381 1.00 19.42 167 ALA B N 1
ATOM 2654 C CA . ALA B 1 187 ? 38.994 -10.307 49.285 1.00 20.01 167 ALA B CA 1
ATOM 2655 C C . ALA B 1 187 ? 38.118 -9.180 48.738 1.00 19.84 167 ALA B C 1
ATOM 2656 O O . ALA B 1 187 ? 37.352 -8.569 49.487 1.00 20.24 167 ALA B O 1
ATOM 2658 N N . PHE B 1 188 ? 38.235 -8.921 47.435 1.00 19.63 168 PHE B N 1
ATOM 2659 C CA . PHE B 1 188 ? 37.402 -7.945 46.723 1.00 19.42 168 PHE B CA 1
ATOM 2660 C C . PHE B 1 188 ? 35.917 -8.260 46.910 1.00 19.31 168 PHE B C 1
ATOM 2661 O O . PHE B 1 188 ? 35.133 -7.379 47.275 1.00 19.63 168 PHE B O 1
ATOM 2669 N N . ILE B 1 189 ? 35.547 -9.521 46.694 1.00 18.85 169 ILE B N 1
ATOM 2670 C CA . ILE B 1 189 ? 34.167 -9.975 46.892 1.00 18.67 169 ILE B CA 1
ATOM 2671 C C . ILE B 1 189 ? 33.743 -9.824 48.354 1.00 19.05 169 ILE B C 1
ATOM 2672 O O . ILE B 1 189 ? 32.647 -9.332 48.644 1.00 19.12 169 ILE B O 1
ATOM 2677 N N . ALA B 1 190 ? 34.626 -10.227 49.268 1.00 19.06 170 ALA B N 1
ATOM 2678 C CA . ALA B 1 190 ? 34.331 -10.201 50.700 1.00 19.55 170 ALA B CA 1
ATOM 2679 C C . ALA B 1 190 ? 34.047 -8.805 51.253 1.00 19.67 170 ALA B C 1
ATOM 2680 O O . ALA B 1 190 ? 33.313 -8.671 52.234 1.00 20.10 170 ALA B O 1
ATOM 2682 N N . THR B 1 191 ? 34.606 -7.768 50.624 1.00 19.38 171 THR B N 1
ATOM 2683 C CA . THR B 1 191 ? 34.351 -6.390 51.077 1.00 19.70 171 THR B CA 1
ATOM 2684 C C . THR B 1 191 ? 32.874 -6.014 50.920 1.00 19.54 171 THR B C 1
ATOM 2685 O O . THR B 1 191 ? 32.388 -5.092 51.577 1.00 19.84 171 THR B O 1
ATOM 2689 N N . PHE B 1 192 ? 32.174 -6.746 50.052 1.00 19.05 172 PHE B N 1
ATOM 2690 C CA . PHE B 1 192 ? 30.757 -6.516 49.781 1.00 18.89 172 PHE B CA 1
ATOM 2691 C C . PHE B 1 192 ? 29.832 -7.523 50.466 1.00 19.35 172 PHE B C 1
ATOM 2692 O O . PHE B 1 192 ? 28.628 -7.553 50.192 1.00 19.34 172 PHE B O 1
ATOM 2700 N N . GLN B 1 193 ? 30.393 -8.331 51.365 1.00 19.49 173 GLN B N 1
ATOM 2701 C CA . GLN B 1 193 ? 29.629 -9.355 52.076 1.00 19.98 173 GLN B CA 1
ATOM 2702 C C . GLN B 1 193 ? 29.584 -9.098 53.581 1.00 20.45 173 GLN B C 1
ATOM 2703 O O . GLN B 1 193 ? 28.732 -9.644 54.285 1.00 20.93 173 GLN B O 1
ATOM 2709 N N . HIS C 1 20 ? 9.704 -23.262 43.331 1.00 43.07 0 HIS C N 1
ATOM 2710 C CA . HIS C 1 20 ? 10.114 -22.400 44.480 1.00 42.49 0 HIS C CA 1
ATOM 2711 C C . HIS C 1 20 ? 9.336 -21.081 44.523 1.00 41.07 0 HIS C C 1
ATOM 2712 O O . HIS C 1 20 ? 9.678 -20.174 45.287 1.00 40.39 0 HIS C O 1
ATOM 2719 N N . MET C 1 21 ? 8.286 -20.986 43.709 1.00 39.71 1 MET C N 1
ATOM 2720 C CA . MET C 1 21 ? 7.471 -19.773 43.628 1.00 38.08 1 MET C CA 1
ATOM 2721 C C . MET C 1 21 ? 6.614 -19.542 44.872 1.00 37.02 1 MET C C 1
ATOM 2722 O O . MET C 1 21 ? 6.304 -18.398 45.209 1.00 36.01 1 MET C O 1
ATOM 2727 N N . ASN C 1 22 ? 6.237 -20.627 45.545 1.00 36.29 2 ASN C N 1
ATOM 2728 C CA . ASN C 1 22 ? 5.443 -20.546 46.772 1.00 35.66 2 ASN C CA 1
ATOM 2729 C C . ASN C 1 22 ? 6.148 -19.773 47.885 1.00 34.63 2 ASN C C 1
ATOM 2730 O O . ASN C 1 22 ? 5.527 -18.945 48.554 1.00 34.05 2 ASN C O 1
ATOM 2735 N N . GLU C 1 23 ? 7.440 -20.037 48.073 1.00 33.90 3 GLU C N 1
ATOM 2736 C CA . GLU C 1 23 ? 8.228 -19.330 49.085 1.00 33.35 3 GLU C CA 1
ATOM 2737 C C . GLU C 1 23 ? 8.545 -17.901 48.652 1.00 31.34 3 GLU C C 1
ATOM 2738 O O . GLU C 1 23 ? 8.679 -17.009 49.492 1.00 30.60 3 GLU C O 1
ATOM 2744 N N . ILE C 1 24 ? 8.657 -17.695 47.340 1.00 29.80 4 ILE C N 1
ATOM 2745 C CA . ILE C 1 24 ? 8.851 -16.360 46.769 1.00 28.20 4 ILE C CA 1
ATOM 2746 C C . ILE C 1 24 ? 7.596 -15.505 46.970 1.00 27.65 4 ILE C C 1
ATOM 2747 O O . ILE C 1 24 ? 7.693 -14.353 47.394 1.00 26.72 4 ILE C O 1
ATOM 2752 N N . TYR C 1 25 ? 6.426 -16.080 46.689 1.00 27.68 5 TYR C N 1
ATOM 2753 C CA . TYR C 1 25 ? 5.154 -15.395 46.940 1.00 27.56 5 TYR C CA 1
ATOM 2754 C C . TYR C 1 25 ? 4.965 -15.081 48.421 1.00 27.95 5 TYR C C 1
ATOM 2755 O O . TYR C 1 25 ? 4.447 -14.021 48.771 1.00 27.73 5 TYR C O 1
ATOM 2764 N N . GLN C 1 26 ? 5.397 -16.003 49.281 1.00 28.76 6 GLN C N 1
ATOM 2765 C CA . GLN C 1 26 ? 5.319 -15.825 50.731 1.00 29.25 6 GLN C CA 1
ATOM 2766 C C . GLN C 1 26 ? 6.162 -14.639 51.208 1.00 28.48 6 GLN C C 1
ATOM 2767 O O . GLN C 1 26 ? 5.738 -13.887 52.088 1.00 28.38 6 GLN C O 1
ATOM 2773 N N . LYS C 1 27 ? 7.344 -14.476 50.614 1.00 27.42 7 LYS C N 1
ATOM 2774 C CA . LYS C 1 27 ? 8.229 -13.355 50.932 1.00 26.78 7 LYS C CA 1
ATOM 2775 C C . LYS C 1 27 ? 7.686 -12.034 50.391 1.00 25.90 7 LYS C C 1
ATOM 2776 O O . LYS C 1 27 ? 7.776 -11.000 51.056 1.00 25.98 7 LYS C O 1
ATOM 2782 N N . ALA C 1 28 ? 7.117 -12.082 49.189 1.00 25.19 8 ALA C N 1
ATOM 2783 C CA . ALA C 1 28 ? 6.565 -10.898 48.533 1.00 24.66 8 ALA C CA 1
ATOM 2784 C C . ALA C 1 28 ? 5.233 -10.452 49.140 1.00 24.92 8 ALA C C 1
ATOM 2785 O O . ALA C 1 28 ? 4.858 -9.283 49.022 1.00 24.67 8 ALA C O 1
ATOM 2787 N N . LYS C 1 29 ? 4.537 -11.382 49.794 1.00 25.69 9 LYS C N 1
ATOM 2788 C CA . LYS C 1 29 ? 3.222 -11.128 50.394 1.00 26.28 9 LYS C CA 1
ATOM 2789 C C . LYS C 1 29 ? 3.227 -9.966 51.393 1.00 26.07 9 LYS C C 1
ATOM 2790 O O . LYS C 1 29 ? 2.250 -9.221 51.492 1.00 26.06 9 LYS C O 1
ATOM 2796 N N . HIS C 1 30 ? 4.336 -9.809 52.113 1.00 25.92 10 HIS C N 1
ATOM 2797 C CA . HIS C 1 30 ? 4.408 -8.862 53.225 1.00 25.81 10 HIS C CA 1
ATOM 2798 C C . HIS C 1 30 ? 5.098 -7.539 52.889 1.00 24.52 10 HIS C C 1
ATOM 2799 O O . HIS C 1 30 ? 5.285 -6.694 53.767 1.00 24.79 10 HIS C O 1
ATOM 2806 N N . ILE C 1 31 ? 5.449 -7.351 51.620 1.00 22.68 11 ILE C N 1
ATOM 2807 C CA . ILE C 1 31 ? 6.218 -6.174 51.199 1.00 21.37 11 ILE C CA 1
ATOM 2808 C C . ILE C 1 31 ? 5.427 -4.865 51.278 1.00 21.19 11 ILE C C 1
ATOM 2809 O O . ILE C 1 31 ? 4.353 -4.728 50.679 1.00 20.94 11 ILE C O 1
ATOM 2814 N N . LYS C 1 32 ? 5.979 -3.916 52.031 1.00 21.04 12 LYS C N 1
ATOM 2815 C CA . LYS C 1 32 ? 5.412 -2.577 52.177 1.00 21.00 12 LYS C CA 1
ATOM 2816 C C . LYS C 1 32 ? 6.275 -1.533 51.471 1.00 20.32 12 LYS C C 1
ATOM 2817 O O . LYS C 1 32 ? 5.794 -0.452 51.128 1.00 19.95 12 LYS C O 1
ATOM 2823 N N . LEU C 1 33 ? 7.548 -1.865 51.263 1.00 19.83 13 LEU C N 1
ATOM 2824 C CA . LEU C 1 33 ? 8.511 -0.956 50.646 1.00 19.62 13 LEU C CA 1
ATOM 2825 C C . LEU C 1 33 ? 9.327 -1.685 49.583 1.00 18.92 13 LEU C C 1
ATOM 2826 O O . LEU C 1 33 ? 9.911 -2.732 49.862 1.00 19.21 13 LEU C O 1
ATOM 2831 N N . PHE C 1 34 ? 9.356 -1.126 48.373 1.00 18.29 14 PHE C N 1
ATOM 2832 C CA . PHE C 1 34 ? 10.124 -1.688 47.260 1.00 17.90 14 PHE C CA 1
ATOM 2833 C C . PHE C 1 34 ? 11.227 -0.714 46.852 1.00 17.47 14 PHE C C 1
ATOM 2834 O O . PHE C 1 34 ? 10.951 0.379 46.350 1.00 17.09 14 PHE C O 1
ATOM 2842 N N . ALA C 1 35 ? 12.472 -1.113 47.100 1.00 17.24 15 ALA C N 1
ATOM 2843 C CA . ALA C 1 35 ? 13.633 -0.274 46.815 1.00 17.11 15 ALA C CA 1
ATOM 2844 C C . ALA C 1 35 ? 14.445 -0.848 45.665 1.00 16.75 15 ALA C C 1
ATOM 2845 O O . ALA C 1 35 ? 14.611 -2.063 45.554 1.00 16.41 15 ALA C O 1
ATOM 2847 N N . MET C 1 36 ? 14.952 0.032 44.809 1.00 16.73 16 MET C N 1
ATOM 2848 C CA . MET C 1 36 ? 15.649 -0.419 43.614 1.00 16.65 16 MET C CA 1
ATOM 2849 C C . MET C 1 36 ? 16.936 0.338 43.321 1.00 16.20 16 MET C C 1
ATOM 2850 O O . MET C 1 36 ? 17.014 1.552 43.496 1.00 15.58 16 MET C O 1
ATOM 2855 N N . ASP C 1 37 ? 17.941 -0.411 42.881 1.00 15.78 17 ASP C N 1
ATOM 2856 C CA . ASP C 1 37 ? 19.118 0.157 42.248 1.00 15.85 17 ASP C CA 1
ATOM 2857 C C . ASP C 1 37 ? 18.695 0.698 40.879 1.00 15.43 17 ASP C C 1
ATOM 2858 O O . ASP C 1 37 ? 17.642 0.315 40.358 1.00 15.30 17 ASP C O 1
ATOM 2863 N N . VAL C 1 38 ? 19.496 1.598 40.313 1.00 15.42 18 VAL C N 1
ATOM 2864 C CA . VAL C 1 38 ? 19.178 2.199 39.018 1.00 15.29 18 VAL C CA 1
ATOM 2865 C C . VAL C 1 38 ? 19.900 1.500 37.866 1.00 15.36 18 VAL C C 1
ATOM 2866 O O . VAL C 1 38 ? 19.270 0.826 37.048 1.00 15.14 18 VAL C O 1
ATOM 2870 N N . ASP C 1 39 ? 2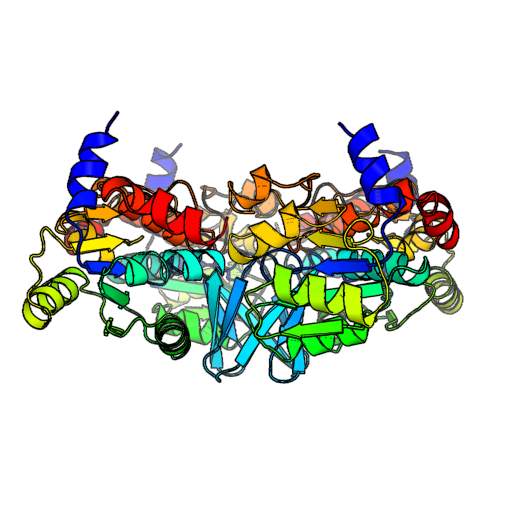1.218 1.670 37.801 1.00 15.51 19 ASP C N 1
ATOM 2871 C CA . ASP C 1 39 ? 21.988 1.209 36.654 1.00 15.86 19 ASP C CA 1
ATOM 2872 C C . ASP C 1 39 ? 22.089 -0.311 36.639 1.00 15.77 19 ASP C C 1
ATOM 2873 O O . ASP C 1 39 ? 22.633 -0.912 37.567 1.00 16.12 19 ASP C O 1
ATOM 2878 N N . GLY C 1 40 ? 21.545 -0.926 35.591 1.00 15.45 20 GLY C N 1
ATOM 2879 C CA . GLY C 1 40 ? 21.491 -2.386 35.501 1.00 15.03 20 GLY C CA 1
ATOM 2880 C C . GLY C 1 40 ? 20.137 -2.959 35.888 1.00 14.84 20 GLY C C 1
ATOM 2881 O O . GLY C 1 40 ? 19.860 -4.132 35.628 1.00 14.97 20 GLY C O 1
ATOM 2882 N N . ILE C 1 41 ? 19.300 -2.131 36.512 1.00 14.45 21 ILE C N 1
ATOM 2883 C CA . ILE C 1 41 ? 17.960 -2.539 36.950 1.00 14.34 21 ILE C CA 1
ATOM 2884 C C . ILE C 1 41 ? 16.888 -1.763 36.182 1.00 14.36 21 ILE C C 1
ATOM 2885 O O . ILE C 1 41 ? 16.120 -2.354 35.420 1.00 14.51 21 ILE C O 1
ATOM 2890 N N . LEU C 1 42 ? 16.843 -0.447 36.385 1.00 14.65 22 LEU C N 1
ATOM 2891 C CA . LEU C 1 42 ? 15.938 0.421 35.625 1.00 14.87 22 LEU C CA 1
ATOM 2892 C C . LEU C 1 42 ? 16.492 0.728 34.232 1.00 15.34 22 LEU C C 1
ATOM 2893 O O . LEU C 1 42 ? 15.744 1.089 33.325 1.00 14.98 22 LEU C O 1
ATOM 2898 N N . SER C 1 43 ? 17.807 0.576 34.080 1.00 15.64 23 SER C N 1
ATOM 2899 C CA . SER C 1 43 ? 18.491 0.697 32.796 1.00 16.07 23 SER C CA 1
ATOM 2900 C C . SER C 1 43 ? 19.237 -0.602 32.516 1.00 16.33 23 SER C C 1
ATOM 2901 O O . SER C 1 43 ? 19.349 -1.450 33.398 1.00 15.68 23 SER C O 1
ATOM 2904 N N . ASP C 1 44 ? 19.773 -0.744 31.304 1.00 16.58 24 ASP C N 1
ATOM 2905 C CA . ASP C 1 44 ? 20.574 -1.923 30.957 1.00 17.21 24 ASP C CA 1
ATOM 2906 C C . ASP C 1 44 ? 22.044 -1.791 31.390 1.00 16.86 24 ASP C C 1
ATOM 2907 O O . ASP C 1 44 ? 22.870 -2.642 31.066 1.00 17.54 24 ASP C O 1
ATOM 2912 N N . GLY C 1 45 ? 22.361 -0.721 32.114 1.00 16.18 25 GLY C N 1
ATOM 2913 C CA . GLY C 1 45 ? 23.716 -0.512 32.626 1.00 15.47 25 GLY C CA 1
ATOM 2914 C C . GLY C 1 45 ? 24.625 0.387 31.802 1.00 15.51 25 GLY C C 1
ATOM 2915 O O . GLY C 1 45 ? 25.794 0.564 32.139 1.00 15.37 25 GLY C O 1
ATOM 2916 N N . GLN C 1 46 ? 24.105 0.967 30.726 1.00 15.37 26 GLN C N 1
ATOM 2917 C CA . GLN C 1 46 ? 24.907 1.885 29.920 1.00 15.58 26 GLN C CA 1
ATOM 2918 C C . GLN C 1 46 ? 25.047 3.251 30.585 1.00 15.68 26 GLN C C 1
ATOM 2919 O O . GLN C 1 46 ? 24.060 3.834 31.039 1.00 15.50 26 GLN C O 1
ATOM 2925 N N . ILE C 1 47 ? 26.283 3.742 30.644 1.00 15.64 27 ILE C N 1
ATOM 2926 C CA . ILE C 1 47 ? 26.572 5.107 31.078 1.00 15.84 27 ILE C CA 1
ATOM 2927 C C . ILE C 1 47 ? 26.970 5.875 29.828 1.00 15.98 27 ILE C C 1
ATOM 2928 O O . ILE C 1 47 ? 27.989 5.575 29.208 1.00 16.05 27 ILE C O 1
ATOM 2933 N N . ILE C 1 48 ? 26.156 6.863 29.464 1.00 15.87 28 ILE C N 1
ATOM 2934 C CA . ILE C 1 48 ? 26.262 7.509 28.158 1.00 16.14 28 ILE C CA 1
ATOM 2935 C C . ILE C 1 48 ? 26.682 8.971 28.310 1.00 16.23 28 ILE C C 1
ATOM 2936 O O . ILE C 1 48 ? 26.025 9.737 29.015 1.00 16.31 28 ILE C O 1
ATOM 2941 N N . TYR C 1 49 ? 27.778 9.345 27.650 1.00 16.39 29 TYR C N 1
ATOM 2942 C CA . TYR C 1 49 ? 28.292 10.719 27.677 1.00 16.89 29 TYR C CA 1
ATOM 2943 C C . TYR C 1 49 ? 28.395 11.298 26.270 1.00 17.48 29 TYR C C 1
ATOM 2944 O O . TYR C 1 49 ? 28.574 10.557 25.304 1.00 17.51 29 TYR C O 1
ATOM 2953 N N . ASN C 1 50 ? 28.301 12.621 26.151 1.00 18.10 30 ASN C N 1
ATOM 2954 C CA . ASN C 1 50 ? 28.556 13.271 24.863 1.00 18.97 30 ASN C CA 1
ATOM 2955 C C . ASN C 1 50 ? 29.567 14.421 24.918 1.00 19.78 30 ASN C C 1
ATOM 2956 O O . ASN C 1 50 ? 30.011 14.817 25.998 1.00 19.64 30 ASN C O 1
ATOM 2961 N N . SER C 1 51 ? 29.920 14.946 23.747 1.00 20.60 31 SER C N 1
ATOM 2962 C CA . SER C 1 51 ? 30.984 15.947 23.618 1.00 21.75 31 SER C CA 1
ATOM 2963 C C . SER C 1 51 ? 30.618 17.357 24.114 1.00 22.66 31 SER C C 1
ATOM 2964 O O . SER C 1 51 ? 31.472 18.250 24.127 1.00 23.38 31 SER C O 1
ATOM 2967 N N . GLU C 1 52 ? 29.359 17.545 24.512 1.00 22.92 32 GLU C N 1
ATOM 2968 C CA A GLU C 1 52 ? 28.894 18.804 25.100 0.50 23.56 32 GLU C CA 1
ATOM 2969 C CA B GLU C 1 52 ? 28.922 18.812 25.099 0.50 23.60 32 GLU C CA 1
ATOM 2970 C C . GLU C 1 52 ? 28.920 18.736 26.628 1.00 23.15 32 GLU C C 1
ATOM 2971 O O . GLU C 1 52 ? 28.569 19.703 27.309 1.00 23.43 32 GLU C O 1
ATOM 2982 N N . GLY C 1 53 ? 29.329 17.586 27.161 1.00 22.31 33 GLY C N 1
ATOM 2983 C CA . GLY C 1 53 ? 29.387 17.361 28.608 1.00 21.79 33 GLY C CA 1
ATOM 2984 C C . GLY C 1 53 ? 28.096 16.811 29.189 1.00 21.23 33 GLY C C 1
ATOM 2985 O O . GLY C 1 53 ? 27.909 16.797 30.406 1.00 21.28 33 GLY C O 1
ATOM 2986 N N . THR C 1 54 ? 27.212 16.342 28.315 1.00 20.83 34 THR C N 1
ATOM 2987 C CA . THR C 1 54 ? 25.878 15.893 28.703 1.00 20.32 34 THR C CA 1
ATOM 2988 C C . THR C 1 54 ? 25.829 14.374 28.890 1.00 19.51 34 THR C C 1
ATOM 2989 O O . THR C 1 54 ? 26.356 13.625 28.065 1.00 19.39 34 THR C O 1
ATOM 2993 N N . GLU C 1 55 ? 25.193 13.937 29.978 1.00 18.89 35 GLU C N 1
ATOM 2994 C CA . GLU C 1 55 ? 25.013 12.511 30.270 1.00 18.21 35 GLU C CA 1
ATOM 2995 C C . GLU C 1 55 ? 23.593 12.038 29.953 1.00 17.80 35 GLU C C 1
ATOM 2996 O O . GLU C 1 55 ? 22.627 12.764 30.168 1.00 17.85 35 GLU C O 1
ATOM 3002 N N . THR C 1 56 ? 23.483 10.806 29.460 1.00 17.08 36 THR C N 1
ATOM 3003 C CA . THR C 1 56 ? 22.201 10.227 29.073 1.00 16.77 36 THR C CA 1
ATOM 3004 C C . THR C 1 56 ? 21.957 8.897 29.784 1.00 16.38 36 THR C C 1
ATOM 3005 O O . THR C 1 56 ? 22.891 8.138 30.036 1.00 16.13 36 THR C O 1
ATOM 3009 N N . LYS C 1 57 ? 20.697 8.629 30.117 1.00 16.58 37 LYS C N 1
ATOM 3010 C CA . LYS C 1 57 ? 20.306 7.322 30.640 1.00 16.73 37 LYS C CA 1
ATOM 3011 C C . LYS C 1 57 ? 18.982 6.878 30.024 1.00 16.59 37 LYS C C 1
ATOM 3012 O O . LYS C 1 57 ? 18.116 7.704 29.742 1.00 16.92 37 LYS C O 1
ATOM 3018 N N . ALA C 1 58 ? 18.841 5.572 29.815 1.00 16.28 38 ALA C N 1
ATOM 3019 C CA . ALA C 1 58 ? 17.644 5.010 29.191 1.00 16.38 38 ALA C CA 1
ATOM 3020 C C . ALA C 1 58 ? 16.866 4.117 30.152 1.00 16.03 38 ALA C C 1
ATOM 3021 O O . ALA C 1 58 ? 17.447 3.309 30.882 1.00 15.89 38 ALA C O 1
ATOM 3023 N N . PHE C 1 59 ? 15.547 4.274 30.133 1.00 15.83 39 PHE C N 1
ATOM 3024 C CA . PHE C 1 59 ? 14.641 3.483 30.955 1.00 15.40 39 PHE C CA 1
ATOM 3025 C C . PHE C 1 59 ? 13.662 2.723 30.056 1.00 15.39 39 PHE C C 1
ATOM 3026 O O . PHE C 1 59 ? 13.660 2.916 28.842 1.00 15.67 39 PHE C O 1
ATOM 3034 N N . TYR C 1 60 ? 12.838 1.864 30.652 1.00 15.03 40 TYR C N 1
ATOM 3035 C CA . TYR C 1 60 ? 11.902 1.039 29.895 1.00 15.20 40 TYR C CA 1
ATOM 3036 C C . TYR C 1 60 ? 10.448 1.382 30.227 1.00 15.15 40 TYR C C 1
ATOM 3037 O O . TYR C 1 60 ? 10.061 1.419 31.394 1.00 14.78 40 TYR C O 1
ATOM 3046 N N . VAL C 1 61 ? 9.652 1.622 29.187 1.00 15.47 41 VAL C N 1
ATOM 3047 C CA . VAL C 1 61 ? 8.284 2.136 29.342 1.00 15.97 41 VAL C CA 1
ATOM 3048 C C . VAL C 1 61 ? 7.369 1.239 30.193 1.00 16.21 41 VAL C C 1
ATOM 3049 O O . VAL C 1 61 ? 6.567 1.739 30.991 1.00 16.24 41 VAL C O 1
ATOM 3053 N N . GLN C 1 62 ? 7.506 -0.076 30.046 1.00 16.31 42 GLN C N 1
ATOM 3054 C CA . GLN C 1 62 ? 6.656 -1.013 30.785 1.00 16.71 42 GLN C CA 1
ATOM 3055 C C . GLN C 1 62 ? 6.951 -1.052 32.286 1.00 16.61 42 GLN C C 1
ATOM 3056 O O . GLN C 1 62 ? 6.069 -1.374 33.082 1.00 16.59 42 GLN C O 1
ATOM 3062 N N . ASP C 1 63 ? 8.183 -0.716 32.666 1.00 16.75 43 ASP C N 1
ATOM 3063 C CA . ASP C 1 63 ? 8.548 -0.588 34.083 1.00 16.75 43 ASP C CA 1
ATOM 3064 C C . ASP C 1 63 ? 7.779 0.537 34.766 1.00 17.24 43 ASP C C 1
ATOM 3065 O O . ASP C 1 63 ? 7.447 0.440 35.948 1.00 17.05 43 ASP C O 1
ATOM 3070 N N . GLY C 1 64 ? 7.506 1.605 34.018 1.00 17.40 44 GLY C N 1
ATOM 3071 C CA . GLY C 1 64 ? 6.753 2.740 34.539 1.00 18.18 44 GLY C CA 1
ATOM 3072 C C . GLY C 1 64 ? 5.360 2.348 34.995 1.00 18.32 44 GLY C C 1
ATOM 3073 O O . GLY C 1 64 ? 4.946 2.666 36.110 1.00 18.41 44 GLY C O 1
ATOM 3074 N N . LEU C 1 65 ? 4.643 1.640 34.128 1.00 18.81 45 LEU C N 1
ATOM 3075 C CA . LEU C 1 65 ? 3.284 1.209 34.426 1.00 19.11 45 LEU C CA 1
ATOM 3076 C C . LEU C 1 65 ? 3.267 0.222 35.595 1.00 18.57 45 LEU C C 1
ATOM 3077 O O . LEU C 1 65 ? 2.372 0.270 36.442 1.00 18.86 45 LEU C O 1
ATOM 3082 N N . GLY C 1 66 ? 4.278 -0.644 35.653 1.00 18.03 46 GLY C N 1
ATOM 3083 C CA . GLY C 1 66 ? 4.418 -1.607 36.742 1.00 17.70 46 GLY C CA 1
ATOM 3084 C C . GLY C 1 66 ? 4.612 -0.942 38.091 1.00 17.51 46 GLY C C 1
ATOM 3085 O O . GLY C 1 66 ? 3.986 -1.332 39.079 1.00 17.72 46 GLY C O 1
ATOM 3086 N N . LEU C 1 67 ? 5.479 0.068 38.130 1.00 17.33 47 LEU C N 1
ATOM 3087 C CA . LEU C 1 67 ? 5.739 0.817 39.364 1.00 17.62 47 LEU C CA 1
ATOM 3088 C C . LEU C 1 67 ? 4.529 1.637 39.803 1.00 18.41 47 LEU C C 1
ATOM 3089 O O . LEU C 1 67 ? 4.259 1.758 40.997 1.00 18.44 47 LEU C O 1
ATOM 3094 N N . GLN C 1 68 ? 3.797 2.185 38.834 1.00 19.23 48 GLN C N 1
ATOM 3095 C CA . GLN C 1 68 ? 2.548 2.885 39.126 1.00 20.43 48 GLN C CA 1
ATOM 3096 C C . GLN C 1 68 ? 1.524 1.961 39.790 1.00 20.45 48 GLN C C 1
ATOM 3097 O O . GLN C 1 68 ? 0.883 2.340 40.772 1.00 20.74 48 GLN C O 1
ATOM 3103 N N . ALA C 1 69 ? 1.395 0.745 39.263 1.00 19.93 49 ALA C N 1
ATOM 3104 C CA . ALA C 1 69 ? 0.501 -0.263 39.835 1.00 20.15 49 ALA C CA 1
ATOM 3105 C C . ALA C 1 69 ? 0.881 -0.614 41.275 1.00 20.16 49 ALA C C 1
ATOM 3106 O O . ALA C 1 69 ? 0.013 -0.706 42.149 1.00 20.14 49 ALA C O 1
ATOM 3108 N N . LEU C 1 70 ? 2.179 -0.800 41.514 1.00 20.11 50 LEU C N 1
ATOM 3109 C CA . LEU C 1 70 ? 2.692 -1.082 42.857 1.00 20.21 50 LEU C CA 1
ATOM 3110 C C . LEU C 1 70 ? 2.368 0.042 43.831 1.00 20.22 50 LEU C C 1
ATOM 3111 O O . LEU C 1 70 ? 1.878 -0.210 44.932 1.00 20.18 50 LEU C O 1
ATOM 3116 N N . LYS C 1 71 ? 2.652 1.277 43.415 1.00 19.92 51 LYS C N 1
ATOM 3117 C CA . LYS C 1 71 ? 2.380 2.463 44.226 1.00 20.57 51 LYS C CA 1
ATOM 3118 C C . LYS C 1 71 ? 0.891 2.593 44.553 1.00 20.98 51 LYS C C 1
ATOM 3119 O O . LYS C 1 71 ? 0.521 2.856 45.700 1.00 21.53 51 LYS C O 1
ATOM 3125 N N . GLN C 1 72 ? 0.045 2.391 43.543 1.00 21.10 52 GLN C N 1
ATOM 3126 C CA . GLN C 1 72 ? -1.409 2.488 43.710 1.00 21.72 52 GLN C CA 1
ATOM 3127 C C . GLN C 1 72 ? -1.960 1.444 44.683 1.00 21.53 52 GLN C C 1
ATOM 3128 O O . GLN C 1 72 ? -3.008 1.659 45.293 1.00 21.98 52 GLN C O 1
ATOM 3134 N N . SER C 1 73 ? -1.245 0.328 44.826 1.00 20.80 53 SER C N 1
ATOM 3135 C CA . SER C 1 73 ? -1.633 -0.740 45.754 1.00 20.78 53 SER C CA 1
ATOM 3136 C C . SER C 1 73 ? -1.234 -0.448 47.204 1.00 20.66 53 SER C C 1
ATOM 3137 O O . SER C 1 73 ? -1.602 -1.195 48.117 1.00 21.07 53 SER C O 1
ATOM 3140 N N . GLY C 1 74 ? -0.476 0.629 47.406 1.00 20.16 54 GLY C N 1
ATOM 3141 C CA . GLY C 1 74 ? -0.092 1.072 48.746 1.00 20.18 54 GLY C CA 1
ATOM 3142 C C . GLY C 1 74 ? 1.362 0.846 49.122 1.00 19.78 54 GLY C C 1
ATOM 3143 O O . GLY C 1 74 ? 1.763 1.124 50.252 1.00 20.22 54 GLY C O 1
ATOM 3144 N N . ILE C 1 75 ? 2.155 0.342 48.180 1.00 18.95 55 ILE C N 1
ATOM 3145 C CA . ILE C 1 75 ? 3.571 0.078 48.432 1.00 18.64 55 ILE C CA 1
ATOM 3146 C C . ILE C 1 75 ? 4.411 1.334 48.191 1.00 18.08 55 ILE C C 1
ATOM 3147 O O . ILE C 1 75 ? 4.207 2.055 47.209 1.00 17.73 55 ILE C O 1
ATOM 3152 N N . ILE C 1 76 ? 5.332 1.598 49.115 1.00 17.65 56 ILE C N 1
ATOM 3153 C CA . ILE C 1 76 ? 6.228 2.750 49.028 1.00 17.55 56 ILE C CA 1
ATOM 3154 C C . ILE C 1 76 ? 7.410 2.396 48.135 1.00 16.91 56 ILE C C 1
ATOM 3155 O O . ILE C 1 76 ? 7.950 1.291 48.221 1.00 16.87 56 ILE C O 1
ATOM 3160 N N . LEU C 1 77 ? 7.803 3.338 47.282 1.00 16.43 57 LEU C N 1
ATOM 3161 C CA . LEU C 1 77 ? 8.876 3.108 46.317 1.00 16.16 57 LEU C CA 1
ATOM 3162 C C . LEU C 1 77 ? 10.112 3.925 46.646 1.00 16.05 57 LEU C C 1
ATOM 3163 O O . LEU C 1 77 ? 10.011 5.075 47.078 1.00 16.17 57 LEU C O 1
ATOM 3168 N N . ALA C 1 78 ? 11.279 3.320 46.428 1.00 15.82 58 ALA C N 1
ATOM 3169 C CA . ALA C 1 78 ? 12.556 3.971 46.711 1.00 16.03 58 ALA C CA 1
ATOM 3170 C C . ALA C 1 78 ? 13.615 3.645 45.664 1.00 15.70 58 ALA C C 1
ATOM 3171 O O . ALA C 1 78 ? 13.620 2.556 45.086 1.00 15.44 58 ALA C O 1
ATOM 3173 N N . ILE C 1 79 ? 14.503 4.605 45.425 1.00 15.79 59 ILE C N 1
ATOM 3174 C CA . ILE C 1 79 ? 15.703 4.388 44.623 1.00 15.90 59 ILE C CA 1
ATOM 3175 C C . ILE C 1 79 ? 16.938 4.547 45.507 1.00 16.05 59 ILE C C 1
ATOM 3176 O O . ILE C 1 79 ? 17.008 5.467 46.320 1.00 16.30 59 ILE C O 1
ATOM 3181 N N . ILE C 1 80 ? 17.896 3.632 45.369 1.00 16.07 60 ILE C N 1
ATOM 3182 C CA . ILE C 1 80 ? 19.187 3.773 46.042 1.00 16.30 60 ILE C CA 1
ATOM 3183 C C . ILE C 1 80 ? 20.307 3.522 45.036 1.00 16.36 60 ILE C C 1
ATOM 3184 O O . ILE C 1 80 ? 20.504 2.392 44.584 1.00 15.83 60 ILE C O 1
ATOM 3189 N N . THR C 1 81 ? 21.036 4.582 44.696 1.00 16.73 61 THR C N 1
ATOM 3190 C CA . THR C 1 81 ? 22.080 4.505 43.674 1.00 17.14 61 THR C CA 1
ATOM 3191 C C . THR C 1 81 ? 23.376 5.176 44.125 1.00 17.74 61 THR C C 1
ATOM 3192 O O . THR C 1 81 ? 23.347 6.161 44.867 1.00 17.96 61 THR C O 1
ATOM 3196 N N . GLY C 1 82 ? 24.502 4.626 43.670 1.00 17.87 62 GLY C N 1
ATOM 3197 C CA . GLY C 1 82 ? 25.825 5.177 43.959 1.00 18.98 62 GLY C CA 1
ATOM 3198 C C . GLY C 1 82 ? 26.160 6.396 43.120 1.00 19.63 62 GLY C C 1
ATOM 3199 O O . GLY C 1 82 ? 26.999 7.219 43.505 1.00 19.86 62 GLY C O 1
ATOM 3200 N N . ARG C 1 83 ? 25.507 6.508 41.966 1.00 19.86 63 ARG C N 1
ATOM 3201 C CA . ARG C 1 83 ? 25.683 7.660 41.084 1.00 20.62 63 ARG C CA 1
ATOM 3202 C C . ARG C 1 83 ? 24.686 8.763 41.437 1.00 21.33 63 ARG C C 1
ATOM 3203 O O . ARG C 1 83 ? 23.868 8.599 42.348 1.00 21.15 63 ARG C O 1
ATOM 3211 N N . SER C 1 84 ? 24.774 9.889 40.728 1.00 22.03 64 SER C N 1
ATOM 3212 C CA . SER C 1 84 ? 23.856 11.010 40.918 1.00 23.16 64 SER C CA 1
ATOM 3213 C C . SER C 1 84 ? 23.617 11.737 39.595 1.00 23.18 64 SER C C 1
ATOM 3214 O O . SER C 1 84 ? 24.565 12.204 38.962 1.00 23.61 64 SER C O 1
ATOM 3217 N N . SER C 1 85 ? 22.354 11.824 39.179 1.00 22.87 65 SER C N 1
ATOM 3218 C CA . SER C 1 85 ? 21.998 12.493 37.923 1.00 22.91 65 SER C CA 1
ATOM 3219 C C . SER C 1 85 ? 20.582 13.068 37.925 1.00 22.79 65 SER C C 1
ATOM 3220 O O . SER C 1 85 ? 19.704 12.601 38.662 1.00 22.81 65 SER C O 1
ATOM 3223 N N . ALA C 1 86 ? 20.373 14.075 37.079 1.00 22.74 66 ALA C N 1
ATOM 3224 C CA . ALA C 1 86 ? 19.064 14.702 36.906 1.00 22.72 66 ALA C CA 1
ATOM 3225 C C . ALA C 1 86 ? 18.052 13.755 36.264 1.00 22.15 66 ALA C C 1
ATOM 3226 O O . ALA C 1 86 ? 16.853 13.848 36.538 1.00 22.11 66 ALA C O 1
ATOM 3228 N N . MET C 1 87 ? 18.542 12.852 35.412 1.00 21.58 67 MET C N 1
ATOM 3229 C CA . MET C 1 87 ? 17.702 11.851 34.748 1.00 21.39 67 MET C CA 1
ATOM 3230 C C . MET C 1 87 ? 16.999 10.951 35.756 1.00 21.22 67 MET C C 1
ATOM 3231 O O . MET C 1 87 ? 15.828 10.603 35.578 1.00 20.85 67 MET C O 1
ATOM 3236 N N . VAL C 1 88 ? 17.725 10.584 36.812 1.00 21.53 68 VAL C N 1
ATOM 3237 C CA . VAL C 1 88 ? 17.186 9.745 37.876 1.00 21.72 68 VAL C CA 1
ATOM 3238 C C . VAL C 1 88 ? 16.098 10.488 38.651 1.00 22.53 68 VAL C C 1
ATOM 3239 O O . VAL C 1 88 ? 15.056 9.912 38.961 1.00 22.65 68 VAL C O 1
ATOM 3243 N N . ASP C 1 89 ? 16.335 11.767 38.935 1.00 24.18 69 ASP C N 1
ATOM 3244 C CA . ASP C 1 89 ? 15.329 12.619 39.571 1.00 25.42 69 ASP C CA 1
ATOM 3245 C C . ASP C 1 89 ? 14.064 12.762 38.722 1.00 25.35 69 ASP C C 1
ATOM 3246 O O . ASP C 1 89 ? 12.952 12.626 39.239 1.00 25.15 69 ASP C O 1
ATOM 3251 N N . ARG C 1 90 ? 14.242 13.020 37.425 1.00 25.35 70 ARG C N 1
ATOM 3252 C CA . ARG C 1 90 ? 13.124 13.137 36.485 1.00 25.55 70 ARG C CA 1
ATOM 3253 C C . ARG C 1 90 ? 12.297 11.853 36.418 1.00 24.49 70 ARG C C 1
ATOM 3254 O O . ARG C 1 90 ? 11.070 11.891 36.557 1.00 24.58 70 ARG C O 1
ATOM 3262 N N . ARG C 1 91 ? 12.967 10.725 36.190 1.00 23.25 71 ARG C N 1
ATOM 3263 C CA . ARG C 1 91 ? 12.274 9.444 36.053 1.00 22.76 71 ARG C CA 1
ATOM 3264 C C . ARG C 1 91 ? 11.556 9.072 37.349 1.00 22.51 71 ARG C C 1
ATOM 3265 O O . ARG C 1 91 ? 10.405 8.632 37.314 1.00 22.30 71 ARG C O 1
ATOM 3273 N N . ALA C 1 92 ? 12.228 9.281 38.481 1.00 22.68 72 ALA C N 1
ATOM 3274 C CA . ALA C 1 92 ? 11.653 8.988 39.796 1.00 23.08 72 ALA C CA 1
ATOM 3275 C C . ALA C 1 92 ? 10.389 9.806 40.057 1.00 23.90 72 ALA C C 1
ATOM 3276 O O . ALA C 1 92 ? 9.362 9.252 40.452 1.00 23.59 72 ALA C O 1
ATOM 3278 N N . LYS C 1 93 ? 10.472 11.116 39.822 1.00 24.94 73 LYS C N 1
ATOM 3279 C CA . LYS C 1 93 ? 9.327 12.027 39.942 1.00 26.39 73 LYS C CA 1
ATOM 3280 C C . LYS C 1 93 ? 8.159 11.594 39.054 1.00 26.31 73 LYS C C 1
ATOM 3281 O O . LYS C 1 93 ? 7.000 11.608 39.479 1.00 26.89 73 LYS C O 1
ATOM 3287 N N . GLU C 1 94 ? 8.484 11.208 37.823 1.00 25.80 74 GLU C N 1
ATOM 3288 C CA . GLU C 1 94 ? 7.502 10.787 36.829 1.00 25.75 74 GLU C CA 1
ATOM 3289 C C . GLU C 1 94 ? 6.733 9.543 37.277 1.00 25.03 74 GLU C C 1
ATOM 3290 O O . GLU C 1 94 ? 5.533 9.416 37.015 1.00 25.44 74 GLU C O 1
ATOM 3296 N N . LEU C 1 95 ? 7.426 8.640 37.968 1.00 23.96 75 LEU C N 1
ATOM 3297 C CA . LEU C 1 95 ? 6.850 7.356 38.363 1.00 23.41 75 LEU C CA 1
ATOM 3298 C C . LEU C 1 95 ? 6.413 7.299 39.828 1.00 23.21 75 LEU C C 1
ATOM 3299 O O . LEU C 1 95 ? 5.992 6.248 40.317 1.00 23.53 75 LEU C O 1
ATOM 3304 N N . GLY C 1 96 ? 6.508 8.434 40.514 1.00 23.10 76 GLY C N 1
ATOM 3305 C CA . GLY C 1 96 ? 6.090 8.533 41.910 1.00 22.92 76 GLY C CA 1
ATOM 3306 C C . GLY C 1 96 ? 6.999 7.795 42.875 1.00 22.38 76 GLY C C 1
ATOM 3307 O O . GLY C 1 96 ? 6.539 7.265 43.887 1.00 22.26 76 GLY C O 1
ATOM 3308 N N . ILE C 1 97 ? 8.290 7.746 42.558 1.00 21.76 77 ILE C N 1
ATOM 3309 C CA . ILE C 1 97 ? 9.276 7.214 43.494 1.00 21.80 77 ILE C CA 1
ATOM 3310 C C . ILE C 1 97 ? 9.631 8.333 44.467 1.00 22.73 77 ILE C C 1
ATOM 3311 O O . ILE C 1 97 ? 10.321 9.290 44.108 1.00 23.52 77 ILE C O 1
ATOM 3316 N N . SER C 1 98 ? 9.153 8.191 45.699 1.00 23.43 78 SER C N 1
ATOM 3317 C CA . SER C 1 98 ? 9.156 9.275 46.677 1.00 24.30 78 SER C CA 1
ATOM 3318 C C . SER C 1 98 ? 10.422 9.370 47.529 1.00 24.24 78 SER C C 1
ATOM 3319 O O . SER C 1 98 ? 10.644 10.375 48.209 1.00 24.91 78 SER C O 1
ATOM 3322 N N . HIS C 1 99 ? 11.238 8.322 47.500 1.00 23.29 79 HIS C N 1
ATOM 3323 C CA . HIS C 1 99 ? 12.483 8.304 48.257 1.00 22.96 79 HIS C CA 1
ATOM 3324 C C . HIS C 1 99 ? 13.645 8.041 47.321 1.00 22.22 79 HIS C C 1
ATOM 3325 O O . HIS C 1 99 ? 13.869 6.914 46.880 1.00 21.69 79 HIS C O 1
ATOM 3332 N N . ILE C 1 100 ? 14.357 9.113 46.998 1.00 21.98 80 ILE C N 1
ATOM 3333 C CA . ILE C 1 100 ? 15.438 9.065 46.029 1.00 21.73 80 ILE C CA 1
ATOM 3334 C C . ILE C 1 100 ? 16.745 9.283 46.774 1.00 21.76 80 ILE C C 1
ATOM 3335 O O . ILE C 1 100 ? 17.020 10.378 47.274 1.00 22.47 80 ILE C O 1
ATOM 3340 N N . ILE C 1 101 ? 17.528 8.217 46.875 1.00 21.08 81 ILE C N 1
ATOM 3341 C CA . ILE C 1 101 ? 18.813 8.275 47.548 1.00 21.07 81 ILE C CA 1
ATOM 3342 C C . ILE C 1 101 ? 19.900 8.079 46.499 1.00 20.80 81 ILE C C 1
ATOM 3343 O O . ILE C 1 101 ? 20.085 6.978 45.983 1.00 20.19 81 ILE C O 1
ATOM 3348 N N . GLN C 1 102 ? 20.593 9.166 46.174 1.00 21.21 82 GLN C N 1
ATOM 3349 C CA . GLN C 1 102 ? 21.664 9.135 45.184 1.00 21.36 82 GLN C CA 1
ATOM 3350 C C . GLN C 1 102 ? 23.014 9.360 45.858 1.00 21.70 82 GLN C C 1
ATOM 3351 O O . GLN C 1 102 ? 23.075 9.811 47.004 1.00 22.11 82 GLN C O 1
ATOM 3357 N N . GLY C 1 103 ? 24.087 9.033 45.141 1.00 21.73 83 GLY C N 1
ATOM 3358 C CA . GLY C 1 103 ? 25.447 9.153 45.666 1.00 22.16 83 GLY C CA 1
ATOM 3359 C C . GLY C 1 103 ? 25.680 8.294 46.894 1.00 22.40 83 GLY C C 1
ATOM 3360 O O . GLY C 1 103 ? 26.358 8.715 47.834 1.00 23.07 83 GLY C O 1
ATOM 3361 N N . GLN C 1 104 ? 25.108 7.090 46.886 1.00 21.98 84 GLN C N 1
ATOM 3362 C CA . GLN C 1 104 ? 25.199 6.169 48.016 1.00 22.08 84 GLN C CA 1
ATOM 3363 C C . GLN C 1 104 ? 25.436 4.731 47.547 1.00 21.60 84 GLN C C 1
ATOM 3364 O O . GLN C 1 104 ? 24.515 4.065 47.068 1.00 20.86 84 GLN C O 1
ATOM 3370 N N . ASP C 1 105 ? 26.680 4.269 47.685 1.00 21.59 85 ASP C N 1
ATOM 3371 C CA . ASP C 1 105 ? 27.064 2.899 47.321 1.00 21.32 85 ASP C CA 1
ATOM 3372 C C . ASP C 1 105 ? 26.662 1.877 48.385 1.00 21.11 85 ASP C C 1
ATOM 3373 O O . ASP C 1 105 ? 26.449 0.702 48.074 1.00 20.61 85 ASP C O 1
ATOM 3378 N N . ASP C 1 106 ? 26.585 2.323 49.636 1.00 20.96 86 ASP C N 1
ATOM 3379 C CA . ASP C 1 106 ? 26.250 1.448 50.757 1.00 20.93 86 ASP C CA 1
ATOM 3380 C C . ASP C 1 106 ? 24.736 1.253 50.812 1.00 20.29 86 ASP C C 1
ATOM 3381 O O . ASP C 1 106 ? 24.028 1.951 51.545 1.00 20.84 86 ASP C O 1
ATOM 3386 N N . LYS C 1 107 ? 24.256 0.292 50.028 1.00 19.25 87 LYS C N 1
ATOM 3387 C CA . LYS C 1 107 ? 22.822 0.094 49.832 1.00 18.66 87 LYS C CA 1
ATOM 3388 C C . LYS C 1 107 ? 22.100 -0.392 51.087 1.00 18.97 87 LYS C C 1
ATOM 3389 O O . LYS C 1 107 ? 20.975 0.031 51.353 1.00 18.96 87 LYS C O 1
ATOM 3395 N N . LEU C 1 108 ? 22.743 -1.275 51.850 1.00 19.55 88 LEU C N 1
ATOM 3396 C CA . LEU C 1 108 ? 22.142 -1.799 53.077 1.00 20.36 88 LEU C CA 1
ATOM 3397 C C . LEU C 1 108 ? 21.940 -0.719 54.139 1.00 20.95 88 LEU C C 1
ATOM 3398 O O . LEU C 1 108 ? 20.864 -0.629 54.723 1.00 20.97 88 LEU C O 1
ATOM 3403 N N . THR C 1 109 ? 22.968 0.096 54.380 1.00 21.57 89 THR C N 1
ATOM 3404 C CA . THR C 1 109 ? 22.869 1.196 55.348 1.00 22.50 89 THR C CA 1
ATOM 3405 C C . THR C 1 109 ? 21.755 2.166 54.951 1.00 22.14 89 THR C C 1
ATOM 3406 O O . THR C 1 109 ? 20.977 2.607 55.801 1.00 22.68 89 THR C O 1
ATOM 3410 N N . ALA C 1 110 ? 21.675 2.471 53.658 1.00 21.41 90 ALA C N 1
ATOM 3411 C CA . ALA C 1 110 ? 20.618 3.326 53.123 1.00 21.08 90 ALA C CA 1
ATOM 3412 C C . ALA C 1 110 ? 19.232 2.714 53.324 1.00 21.09 90 ALA C C 1
ATOM 3413 O O . ALA C 1 110 ? 18.298 3.404 53.746 1.00 20.91 90 ALA C O 1
ATOM 3415 N N . LEU C 1 111 ? 19.103 1.420 53.028 1.00 20.74 91 LEU C N 1
ATOM 3416 C CA . LEU C 1 111 ? 17.829 0.719 53.182 1.00 21.01 91 LEU C CA 1
ATOM 3417 C C . LEU C 1 111 ? 17.402 0.635 54.648 1.00 21.91 91 LEU C C 1
ATOM 3418 O O . LEU C 1 111 ? 16.234 0.870 54.967 1.00 22.27 91 LEU C O 1
ATOM 3423 N N . VAL C 1 112 ? 18.351 0.314 55.527 1.00 22.82 92 VAL C N 1
ATOM 3424 C CA . VAL C 1 112 ? 18.108 0.294 56.973 1.00 23.94 92 VAL C CA 1
ATOM 3425 C C . VAL C 1 112 ? 17.695 1.682 57.471 1.00 24.76 92 VAL C C 1
ATOM 3426 O O . VAL C 1 112 ? 16.782 1.805 58.289 1.00 25.36 92 VAL C O 1
ATOM 3430 N N . GLY C 1 113 ? 18.352 2.720 56.955 1.00 25.33 93 GLY C N 1
ATOM 3431 C CA . GLY C 1 113 ? 17.991 4.106 57.268 1.00 26.58 93 GLY C CA 1
ATOM 3432 C C . GLY C 1 113 ? 16.545 4.408 56.916 1.00 27.05 93 GLY C C 1
ATOM 3433 O O . GLY C 1 113 ? 15.839 5.078 57.673 1.00 27.65 93 GLY C O 1
ATOM 3434 N N . LEU C 1 114 ? 16.104 3.898 55.767 1.00 27.27 94 LEU C N 1
ATOM 3435 C CA . LEU C 1 114 ? 14.710 4.024 55.338 1.00 27.85 94 LEU C CA 1
ATOM 3436 C C . LEU C 1 114 ? 13.738 3.268 56.244 1.00 28.76 94 LEU C C 1
ATOM 3437 O O . LEU C 1 114 ? 12.653 3.774 56.542 1.00 28.99 94 LEU C O 1
ATOM 3442 N N . THR C 1 115 ? 14.127 2.067 56.677 1.00 29.80 95 THR C N 1
ATOM 3443 C CA . THR C 1 115 ? 13.287 1.251 57.566 1.00 31.07 95 THR C CA 1
ATOM 3444 C C . THR C 1 115 ? 12.936 1.999 58.847 1.00 32.39 95 THR C C 1
ATOM 3445 O O . THR C 1 115 ? 11.779 2.009 59.273 1.00 32.89 95 THR C O 1
ATOM 3449 N N . LYS C 1 116 ? 13.946 2.626 59.446 1.00 33.59 96 LYS C N 1
ATOM 3450 C CA . LYS C 1 116 ? 13.782 3.374 60.690 1.00 34.77 96 LYS C CA 1
ATOM 3451 C C . LYS C 1 116 ? 12.949 4.636 60.481 1.00 34.76 96 LYS C C 1
ATOM 3452 O O . LYS C 1 116 ? 12.059 4.936 61.280 1.00 35.03 96 LYS C O 1
ATOM 3458 N N . LYS C 1 117 ? 13.238 5.360 59.401 1.00 33.96 97 LYS C N 1
ATOM 3459 C CA . LYS C 1 117 ? 12.545 6.611 59.080 1.00 34.15 97 LYS C CA 1
ATOM 3460 C C . LYS C 1 117 ? 11.063 6.413 58.762 1.00 33.58 97 LYS C C 1
ATOM 3461 O O . LYS C 1 117 ? 10.236 7.267 59.089 1.00 34.03 97 LYS C O 1
ATOM 3467 N N . LEU C 1 118 ? 10.737 5.285 58.135 1.00 32.37 98 LEU C N 1
ATOM 3468 C CA . LEU C 1 118 ? 9.363 5.005 57.709 1.00 31.64 98 LEU C CA 1
ATOM 3469 C C . LEU C 1 118 ? 8.597 4.083 58.663 1.00 31.71 98 LEU C C 1
ATOM 3470 O O . LEU C 1 118 ? 7.375 3.964 58.566 1.00 31.66 98 LEU C O 1
ATOM 3475 N N . GLY C 1 119 ? 9.316 3.439 59.580 1.00 31.63 99 GLY C N 1
ATOM 3476 C CA . GLY C 1 119 ? 8.705 2.522 60.540 1.00 31.55 99 GLY C CA 1
ATOM 3477 C C . GLY C 1 119 ? 8.270 1.208 59.916 1.00 30.74 99 GLY C C 1
ATOM 3478 O O . GLY C 1 119 ? 7.210 0.674 60.248 1.00 31.09 99 GLY C O 1
ATOM 3479 N N . ILE C 1 120 ? 9.095 0.693 59.007 1.00 29.84 100 ILE C N 1
ATOM 3480 C CA . ILE C 1 120 ? 8.838 -0.581 58.338 1.00 29.26 100 ILE C CA 1
ATOM 3481 C C . ILE C 1 120 ? 9.992 -1.542 58.620 1.00 29.05 100 ILE C C 1
ATOM 3482 O O . ILE C 1 120 ? 11.158 -1.173 58.474 1.00 28.97 100 ILE C O 1
ATOM 3487 N N . GLU C 1 121 ? 9.652 -2.759 59.044 1.00 28.82 101 GLU C N 1
ATOM 3488 C CA A GLU C 1 121 ? 10.646 -3.799 59.303 0.50 28.76 101 GLU C CA 1
ATOM 3489 C CA B GLU C 1 121 ? 10.642 -3.804 59.304 0.50 28.78 101 GLU C CA 1
ATOM 3490 C C . GLU C 1 121 ? 11.374 -4.182 58.020 1.00 27.75 101 GLU C C 1
ATOM 3491 O O . GLU C 1 121 ? 10.781 -4.175 56.938 1.00 26.97 101 GLU C O 1
ATOM 3502 N N . LEU C 1 122 ? 12.659 -4.511 58.146 1.00 27.21 102 LEU C N 1
ATOM 3503 C CA . LEU C 1 122 ? 13.469 -4.965 57.008 1.00 26.13 102 LEU C CA 1
ATOM 3504 C C . LEU C 1 122 ? 12.846 -6.159 56.291 1.00 25.49 102 LEU C C 1
ATOM 3505 O O . LEU C 1 122 ? 12.989 -6.304 55.076 1.00 24.57 102 LEU C O 1
ATOM 3510 N N . SER C 1 123 ? 12.158 -7.005 57.055 1.00 25.68 103 SER C N 1
ATOM 3511 C CA . SER C 1 123 ? 11.474 -8.183 56.519 1.00 25.45 103 SER C CA 1
ATOM 3512 C C . SER C 1 123 ? 10.316 -7.817 55.587 1.00 24.52 103 SER C C 1
ATOM 3513 O O . SER C 1 123 ? 9.871 -8.645 54.790 1.00 24.36 103 SER C O 1
ATOM 3516 N N . HIS C 1 124 ? 9.837 -6.579 55.703 1.00 24.17 104 HIS C N 1
ATOM 3517 C CA . HIS C 1 124 ? 8.771 -6.060 54.846 1.00 23.63 104 HIS C CA 1
ATOM 3518 C C . HIS C 1 124 ? 9.327 -5.168 53.728 1.00 22.32 104 HIS C C 1
ATOM 3519 O O . HIS C 1 124 ? 8.583 -4.418 53.089 1.00 21.66 104 HIS C O 1
ATOM 3526 N N . CYS C 1 125 ? 10.636 -5.258 53.497 1.00 21.62 105 CYS C N 1
ATOM 3527 C CA . CYS C 1 125 ? 11.294 -4.522 52.419 1.00 20.70 105 CYS C CA 1
ATOM 3528 C C . CYS C 1 125 ? 11.738 -5.447 51.298 1.00 19.76 105 CYS C C 1
ATOM 3529 O O . CYS C 1 125 ? 12.275 -6.524 51.549 1.00 19.94 105 CYS C O 1
ATOM 3532 N N . ALA C 1 126 ? 11.506 -5.015 50.062 1.00 18.53 106 ALA C N 1
ATOM 3533 C CA . ALA C 1 126 ? 12.069 -5.687 48.902 1.00 17.66 106 ALA C CA 1
ATOM 3534 C C . ALA C 1 126 ? 13.169 -4.816 48.312 1.00 17.18 106 ALA C C 1
ATOM 3535 O O . ALA C 1 126 ? 13.052 -3.586 48.282 1.00 16.71 106 ALA C O 1
ATOM 3537 N N . TYR C 1 127 ? 14.247 -5.457 47.865 1.00 16.76 107 TYR C N 1
ATOM 3538 C CA . TYR C 1 127 ? 15.333 -4.743 47.204 1.00 16.32 107 TYR C CA 1
ATOM 3539 C C . TYR C 1 127 ? 15.825 -5.495 45.979 1.00 15.81 107 TYR C C 1
ATOM 3540 O O . TYR C 1 127 ? 16.133 -6.685 46.049 1.00 15.51 107 TYR C O 1
ATOM 3549 N N . ILE C 1 128 ? 15.908 -4.782 44.861 1.00 15.35 108 ILE C N 1
ATOM 3550 C CA . ILE C 1 128 ? 16.414 -5.349 43.617 1.00 14.94 108 ILE C CA 1
ATOM 3551 C C . ILE C 1 128 ? 17.726 -4.669 43.209 1.00 15.10 108 ILE C C 1
ATOM 3552 O O . ILE C 1 128 ? 17.803 -3.442 43.128 1.00 14.97 108 ILE C O 1
ATOM 3557 N N . GLY C 1 129 ? 18.752 -5.480 42.970 1.00 15.69 109 GLY C N 1
ATOM 3558 C CA . GLY C 1 129 ? 20.077 -4.979 42.610 1.00 16.02 109 GLY C CA 1
ATOM 3559 C C . GLY C 1 129 ? 20.797 -5.886 41.632 1.00 16.60 109 GLY C C 1
ATOM 3560 O O . GLY C 1 129 ? 20.381 -7.025 41.414 1.00 16.76 109 GLY C O 1
ATOM 3561 N N . ASP C 1 130 ? 21.881 -5.386 41.040 1.00 17.20 110 ASP C N 1
ATOM 3562 C CA . ASP C 1 130 ? 22.582 -6.136 39.988 1.00 17.84 110 ASP C CA 1
ATOM 3563 C C . ASP C 1 130 ? 24.070 -6.386 40.241 1.00 17.62 110 ASP C C 1
ATOM 3564 O O . ASP C 1 130 ? 24.631 -7.342 39.710 1.00 18.61 110 ASP C O 1
ATOM 3569 N N . ASP C 1 131 ? 24.718 -5.526 41.021 1.00 16.93 111 ASP C N 1
ATOM 3570 C CA . ASP C 1 131 ? 26.162 -5.662 41.213 1.00 16.40 111 ASP C CA 1
ATOM 3571 C C . ASP C 1 131 ? 26.530 -5.769 42.691 1.00 16.15 111 ASP C C 1
ATOM 3572 O O . ASP C 1 131 ? 25.656 -5.777 43.567 1.00 15.98 111 ASP C O 1
ATOM 3577 N N . LEU C 1 132 ? 27.829 -5.857 42.955 1.00 15.90 112 LEU C N 1
ATOM 3578 C CA . LEU C 1 132 ? 28.346 -6.096 44.305 1.00 16.17 112 LEU C CA 1
ATOM 3579 C C . LEU C 1 132 ? 27.896 -5.108 45.380 1.00 16.24 112 LEU C C 1
ATOM 3580 O O . LEU C 1 132 ? 27.620 -5.526 46.499 1.00 16.54 112 LEU C O 1
ATOM 3585 N N . PRO C 1 133 ? 27.811 -3.797 45.054 1.00 16.11 113 PRO C N 1
ATOM 3586 C CA . PRO C 1 133 ? 27.298 -2.864 46.066 1.00 16.22 113 PRO C CA 1
ATOM 3587 C C . PRO C 1 133 ? 25.887 -3.189 46.562 1.00 16.00 113 PRO C C 1
ATOM 3588 O O . PRO C 1 133 ? 25.521 -2.783 47.664 1.00 16.44 113 PRO C O 1
ATOM 3592 N N . ASP C 1 134 ? 25.117 -3.923 45.758 1.00 15.60 114 ASP C N 1
ATOM 3593 C CA . ASP C 1 134 ? 23.746 -4.304 46.115 1.00 15.43 114 ASP C CA 1
ATOM 3594 C C . ASP C 1 134 ? 23.654 -5.602 46.924 1.00 15.81 114 ASP C C 1
ATOM 3595 O O . ASP C 1 134 ? 22.583 -5.934 47.444 1.00 15.67 114 ASP C O 1
ATOM 3600 N N . LEU C 1 135 ? 24.768 -6.327 47.030 1.00 16.06 115 LEU C N 1
ATOM 3601 C CA . LEU C 1 135 ? 24.778 -7.685 47.594 1.00 16.67 115 LEU C CA 1
ATOM 3602 C C . LEU C 1 135 ? 24.116 -7.795 48.968 1.00 17.30 115 LEU C C 1
ATOM 3603 O O . LEU C 1 135 ? 23.200 -8.598 49.155 1.00 17.46 115 LEU C O 1
ATOM 3608 N N . LYS C 1 136 ? 24.588 -6.995 49.922 1.00 17.77 116 LYS C N 1
ATOM 3609 C CA . LYS C 1 136 ? 24.097 -7.071 51.297 1.00 18.41 116 LYS C CA 1
ATOM 3610 C C . LYS C 1 136 ? 22.620 -6.699 51.407 1.00 18.00 116 LYS C C 1
ATOM 3611 O O . LYS C 1 136 ? 21.878 -7.333 52.152 1.00 18.42 116 LYS C O 1
ATOM 3617 N N . ALA C 1 137 ? 22.196 -5.686 50.651 1.00 17.18 117 ALA C N 1
ATOM 3618 C CA . ALA C 1 137 ? 20.790 -5.275 50.641 1.00 16.77 117 ALA C CA 1
ATOM 3619 C C . ALA C 1 137 ? 19.885 -6.367 50.066 1.00 16.55 117 ALA C C 1
ATOM 3620 O O . ALA C 1 137 ? 18.809 -6.627 50.604 1.00 16.70 117 ALA C O 1
ATOM 3622 N N . VAL C 1 138 ? 20.325 -7.005 48.982 1.00 16.25 118 VAL C N 1
ATOM 3623 C CA . VAL C 1 138 ? 19.583 -8.126 48.395 1.00 16.12 118 VAL C CA 1
ATOM 3624 C C . VAL C 1 138 ? 19.518 -9.298 49.383 1.00 16.90 118 VAL C C 1
ATOM 3625 O O . VAL C 1 138 ? 18.458 -9.900 49.583 1.00 17.22 118 VAL C O 1
ATOM 3629 N N . ARG C 1 139 ? 20.651 -9.593 50.016 1.00 17.30 119 ARG C N 1
ATOM 3630 C CA . ARG C 1 139 ? 20.754 -10.701 50.966 1.00 18.20 119 ARG C CA 1
ATOM 3631 C C . ARG C 1 139 ? 19.895 -10.499 52.220 1.00 18.80 119 ARG C C 1
ATOM 3632 O O . ARG C 1 139 ? 19.279 -11.447 52.711 1.00 19.17 119 ARG C O 1
ATOM 3640 N N . GLU C 1 140 ? 19.849 -9.267 52.724 1.00 19.04 120 GLU C N 1
ATOM 3641 C CA . GLU C 1 140 ? 19.242 -8.990 54.033 1.00 19.89 120 GLU C CA 1
ATOM 3642 C C . GLU C 1 140 ? 17.784 -8.524 53.992 1.00 19.81 120 GLU C C 1
ATOM 3643 O O . GLU C 1 140 ? 17.073 -8.634 54.995 1.00 20.61 120 GLU C O 1
ATOM 3649 N N . ALA C 1 141 ? 17.344 -8.005 52.846 1.00 19.11 121 ALA C N 1
ATOM 3650 C CA . ALA C 1 141 ? 15.950 -7.584 52.673 1.00 18.71 121 ALA C CA 1
ATOM 3651 C C . ALA C 1 141 ? 15.005 -8.775 52.801 1.00 18.87 121 ALA C C 1
ATOM 3652 O O . ALA C 1 141 ? 15.397 -9.916 52.548 1.00 19.13 121 ALA C O 1
ATOM 3654 N N . GLY C 1 142 ? 13.767 -8.508 53.213 1.00 18.96 122 GLY C N 1
ATOM 3655 C CA . GLY C 1 142 ? 12.728 -9.536 53.262 1.00 19.11 122 GLY C CA 1
ATOM 3656 C C . GLY C 1 142 ? 12.571 -10.262 51.938 1.00 18.72 122 GLY C C 1
ATOM 3657 O O . GLY C 1 142 ? 12.407 -11.484 51.901 1.00 19.12 122 GLY C O 1
ATOM 3658 N N . PHE C 1 143 ? 12.636 -9.502 50.849 1.00 17.94 123 PHE C N 1
ATOM 3659 C CA . PHE C 1 143 ? 12.565 -10.061 49.508 1.00 17.53 123 PHE C CA 1
ATOM 3660 C C . PHE C 1 143 ? 13.667 -9.442 48.649 1.00 16.87 123 PHE C C 1
ATOM 3661 O O . PHE C 1 143 ? 13.606 -8.264 48.294 1.00 16.71 123 PHE C O 1
ATOM 3669 N N . GLY C 1 144 ? 14.685 -10.242 48.346 1.00 16.76 124 GLY C N 1
ATOM 3670 C CA . GLY C 1 144 ? 15.825 -9.789 47.559 1.00 16.15 124 GLY C CA 1
ATOM 3671 C C . GLY C 1 144 ? 15.776 -10.314 46.140 1.00 15.75 124 GLY C C 1
ATOM 3672 O O . GLY C 1 144 ? 15.590 -11.515 45.919 1.00 16.20 124 GLY C O 1
ATOM 3673 N N . ILE C 1 145 ? 15.945 -9.409 45.178 1.00 15.22 125 ILE C N 1
ATOM 3674 C CA . ILE C 1 145 ? 15.820 -9.752 43.760 1.00 15.06 125 ILE C CA 1
ATOM 3675 C C . ILE C 1 145 ? 17.070 -9.353 42.980 1.00 14.85 125 ILE C C 1
ATOM 3676 O O . ILE C 1 145 ? 17.672 -8.319 43.256 1.00 14.71 125 ILE C O 1
ATOM 3681 N N . SER C 1 146 ? 17.467 -10.182 42.018 1.00 15.09 126 SER C N 1
ATOM 3682 C CA . SER C 1 146 ? 18.478 -9.766 41.040 1.00 15.26 126 SER C CA 1
ATOM 3683 C C . SER C 1 146 ? 18.036 -10.081 39.613 1.00 15.49 126 SER C C 1
ATOM 3684 O O . SER C 1 146 ? 16.886 -10.466 39.384 1.00 15.52 126 SER C O 1
ATOM 3687 N N . VAL C 1 147 ? 18.953 -9.905 38.664 1.00 15.76 127 VAL C N 1
ATOM 3688 C CA . VAL C 1 147 ? 18.646 -9.967 37.234 1.00 16.12 127 VAL C CA 1
ATOM 3689 C C . VAL C 1 147 ? 19.664 -10.856 36.508 1.00 16.74 127 VAL C C 1
ATOM 3690 O O . VAL C 1 147 ? 20.759 -11.087 37.035 1.00 17.06 127 VAL C O 1
ATOM 3694 N N . PRO C 1 148 ? 19.311 -11.373 35.309 1.00 17.27 128 PRO C N 1
ATOM 3695 C CA . PRO C 1 148 ? 20.185 -12.318 34.599 1.00 18.16 128 PRO C CA 1
ATOM 3696 C C . PRO C 1 148 ? 21.636 -11.859 34.431 1.00 18.78 128 PRO C C 1
ATOM 3697 O O . PRO C 1 148 ? 22.556 -12.673 34.555 1.00 19.39 128 PRO C O 1
ATOM 3701 N N . ASN C 1 149 ? 21.836 -10.571 34.166 1.00 19.14 129 ASN C N 1
ATOM 3702 C CA . ASN C 1 149 ? 23.181 -10.035 33.955 1.00 19.72 129 ASN C CA 1
ATOM 3703 C C . ASN C 1 149 ? 23.777 -9.396 35.203 1.00 19.48 129 ASN C C 1
ATOM 3704 O O . ASN C 1 149 ? 24.803 -8.710 35.142 1.00 19.55 129 ASN C O 1
ATOM 3709 N N . GLY C 1 150 ? 23.132 -9.640 36.340 1.00 18.92 130 GLY C N 1
ATOM 3710 C CA . GLY C 1 150 ? 23.697 -9.269 37.627 1.00 18.59 130 GLY C CA 1
ATOM 3711 C C . GLY C 1 150 ? 24.948 -10.084 37.890 1.00 18.64 130 GLY C C 1
ATOM 3712 O O . GLY C 1 150 ? 25.129 -11.166 37.315 1.00 18.75 130 GLY C O 1
ATOM 3713 N N . CYS C 1 151 ? 25.825 -9.567 38.746 1.00 18.43 131 CYS C N 1
ATOM 3714 C CA . CYS C 1 151 ? 27.035 -10.299 39.095 1.00 18.79 131 CYS C CA 1
ATOM 3715 C C . CYS C 1 151 ? 26.655 -11.587 39.823 1.00 19.24 131 CYS C C 1
ATOM 3716 O O . CYS C 1 151 ? 25.612 -11.647 40.483 1.00 19.09 131 CYS C O 1
ATOM 3719 N N . GLU C 1 152 ? 27.485 -12.616 39.673 1.00 19.88 132 GLU C N 1
ATOM 3720 C CA . GLU C 1 152 ? 27.197 -13.947 40.225 1.00 20.62 132 GLU C CA 1
ATOM 3721 C C . GLU C 1 152 ? 26.924 -13.932 41.729 1.00 20.26 132 GLU C C 1
ATOM 3722 O O . GLU C 1 152 ? 26.065 -14.668 42.214 1.00 20.32 132 GLU C O 1
ATOM 3728 N N . GLN C 1 153 ? 27.658 -13.090 42.452 1.00 19.43 133 GLN C N 1
ATOM 3729 C CA . GLN C 1 153 ? 27.598 -13.064 43.914 1.00 19.19 133 GLN C CA 1
ATOM 3730 C C . GLN C 1 153 ? 26.305 -12.431 44.431 1.00 18.71 133 GLN C C 1
ATOM 3731 O O . GLN C 1 153 ? 25.781 -12.837 45.469 1.00 19.01 133 GLN C O 1
ATOM 3737 N N . THR C 1 154 ? 25.797 -11.437 43.705 1.00 18.10 134 THR C N 1
ATOM 3738 C CA . THR C 1 154 ? 24.521 -10.810 44.050 1.00 17.85 134 THR C CA 1
ATOM 3739 C C . THR C 1 154 ? 23.347 -11.711 43.651 1.00 18.03 134 THR C C 1
ATOM 3740 O O . THR C 1 154 ? 22.355 -11.805 44.377 1.00 18.15 134 THR C O 1
ATOM 3744 N N . ARG C 1 155 ? 23.472 -12.380 42.506 1.00 18.15 135 ARG C N 1
ATOM 3745 C CA . ARG C 1 155 ? 22.492 -13.383 42.092 1.00 18.51 135 ARG C CA 1
ATOM 3746 C C . ARG C 1 155 ? 22.416 -14.528 43.101 1.00 18.96 135 ARG C C 1
ATOM 3747 O O . ARG C 1 155 ? 21.332 -15.034 43.397 1.00 18.98 135 ARG C O 1
ATOM 3755 N N . ALA C 1 156 ? 23.572 -14.909 43.642 1.00 19.22 136 ALA C N 1
ATOM 3756 C CA . ALA C 1 156 ? 23.669 -16.005 44.611 1.00 20.11 136 ALA C CA 1
ATOM 3757 C C . ALA C 1 156 ? 22.852 -15.780 45.887 1.00 20.30 136 ALA C C 1
ATOM 3758 O O . ALA C 1 156 ? 22.321 -16.732 46.458 1.00 21.11 136 ALA C O 1
ATOM 3760 N N . VAL C 1 157 ? 22.755 -14.526 46.329 1.00 19.80 137 VAL C N 1
ATOM 3761 C CA . VAL C 1 157 ? 22.030 -14.200 47.566 1.00 19.93 137 VAL C CA 1
ATOM 3762 C C . VAL C 1 157 ? 20.564 -13.805 47.344 1.00 19.53 137 VAL C C 1
ATOM 3763 O O . VAL C 1 157 ? 19.857 -13.458 48.295 1.00 19.59 137 VAL C O 1
ATOM 3767 N N A SER C 1 158 ? 20.112 -13.865 46.094 0.50 19.28 138 SER C N 1
ATOM 3768 N N B SER C 1 158 ? 20.118 -13.870 46.092 0.50 19.12 138 SER C N 1
ATOM 3769 C CA A SER C 1 158 ? 18.757 -13.442 45.748 0.50 18.95 138 SER C CA 1
ATOM 3770 C CA B SER C 1 158 ? 18.759 -13.478 45.733 0.50 18.70 138 SER C CA 1
ATOM 3771 C C A SER C 1 158 ? 17.710 -14.519 46.019 0.50 19.46 138 SER C C 1
ATOM 3772 C C B SER C 1 158 ? 17.725 -14.536 46.099 0.50 19.31 138 SER C C 1
ATOM 3773 O O A SER C 1 158 ? 17.982 -15.717 45.894 0.50 20.04 138 SER C O 1
ATOM 3774 O O B SER C 1 158 ? 18.023 -15.734 46.126 0.50 19.85 138 SER C O 1
ATOM 3779 N N . ASP C 1 159 ? 16.513 -14.074 46.392 1.00 19.33 139 ASP C N 1
ATOM 3780 C CA . ASP C 1 159 ? 15.361 -14.951 46.567 1.00 19.94 139 ASP C CA 1
ATOM 3781 C C . ASP C 1 159 ? 14.740 -15.252 45.208 1.00 19.88 139 ASP C C 1
ATOM 3782 O O . ASP C 1 159 ? 14.121 -16.304 45.011 1.00 20.47 139 ASP C O 1
ATOM 3787 N N . TYR C 1 160 ? 14.920 -14.316 44.278 1.00 19.45 140 TYR C N 1
ATOM 3788 C CA . TYR C 1 160 ? 14.336 -14.395 42.945 1.00 19.09 140 TYR C CA 1
ATOM 3789 C C . TYR C 1 160 ? 15.241 -13.699 41.936 1.00 18.52 140 TYR C C 1
ATOM 3790 O O . TYR C 1 160 ? 15.760 -12.613 42.205 1.00 17.81 140 TYR C O 1
ATOM 3799 N N . ILE C 1 161 ? 15.440 -14.341 40.787 1.00 18.41 141 ILE C N 1
ATOM 3800 C CA . ILE C 1 161 ? 16.106 -13.706 39.652 1.00 18.15 141 ILE C CA 1
ATOM 3801 C C . ILE C 1 161 ? 15.079 -13.582 38.530 1.00 17.98 141 ILE C C 1
ATOM 3802 O O . ILE C 1 161 ? 14.426 -14.561 38.171 1.00 18.61 141 ILE C O 1
ATOM 3807 N N . THR C 1 1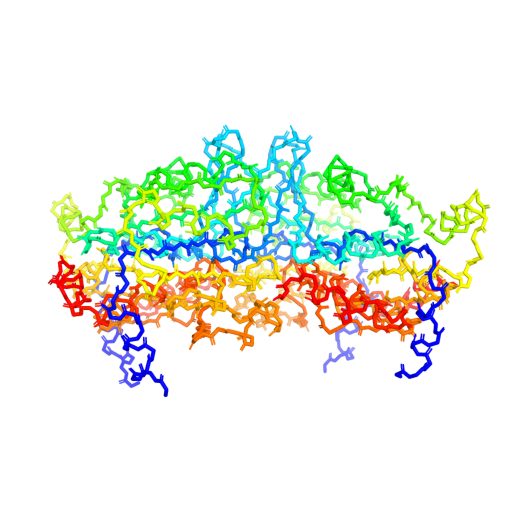62 ? 14.932 -12.370 37.996 1.00 17.65 142 THR C N 1
ATOM 3808 C CA . THR C 1 162 ? 13.954 -12.093 36.945 1.00 17.59 142 THR C CA 1
ATOM 3809 C C . THR C 1 162 ? 14.307 -12.804 35.642 1.00 18.07 142 THR C C 1
ATOM 3810 O O . THR C 1 162 ? 15.469 -13.124 35.396 1.00 18.31 142 THR C O 1
ATOM 3814 N N . THR C 1 163 ? 13.290 -13.052 34.821 1.00 18.59 143 THR C N 1
ATOM 3815 C CA . THR C 1 163 ? 13.483 -13.592 33.477 1.00 19.39 143 THR C CA 1
ATOM 3816 C C . THR C 1 163 ? 13.878 -12.465 32.513 1.00 19.44 143 THR C C 1
ATOM 3817 O O . THR C 1 163 ? 14.805 -12.617 31.708 1.00 19.24 143 THR C O 1
ATOM 3821 N N . LYS C 1 164 ? 13.177 -11.337 32.616 1.00 19.57 144 LYS C N 1
ATOM 3822 C CA . LYS C 1 164 ? 13.492 -10.141 31.835 1.00 19.62 144 LYS C CA 1
ATOM 3823 C C . LYS C 1 164 ? 14.744 -9.468 32.377 1.00 19.12 144 LYS C C 1
ATOM 3824 O O . LYS C 1 164 ? 15.021 -9.531 33.577 1.00 18.86 144 LYS C O 1
ATOM 3830 N N . THR C 1 165 ? 15.494 -8.819 31.488 1.00 18.60 145 THR C N 1
ATOM 3831 C CA . THR C 1 165 ? 16.753 -8.180 31.866 1.00 18.15 145 THR C CA 1
ATOM 3832 C C . THR C 1 165 ? 16.541 -6.736 32.324 1.00 17.31 145 THR C C 1
ATOM 3833 O O . THR C 1 165 ? 15.478 -6.148 32.090 1.00 16.83 145 THR C O 1
ATOM 3837 N N . GLY C 1 166 ? 17.552 -6.181 32.991 1.00 16.98 146 GLY C N 1
ATOM 3838 C CA . GLY C 1 166 ? 17.523 -4.792 33.447 1.00 16.67 146 GLY C CA 1
ATOM 3839 C C . GLY C 1 166 ? 17.340 -3.841 32.282 1.00 16.67 146 GLY C C 1
ATOM 3840 O O . GLY C 1 166 ? 17.977 -4.003 31.237 1.00 16.70 146 GLY C O 1
ATOM 3841 N N . GLY C 1 167 ? 16.452 -2.865 32.457 1.00 16.63 147 GLY C N 1
ATOM 3842 C CA . GLY C 1 167 ? 16.099 -1.926 31.388 1.00 16.75 147 GLY C CA 1
ATOM 3843 C C . GLY C 1 167 ? 15.243 -2.537 30.288 1.00 17.09 147 GLY C C 1
ATOM 3844 O O . GLY C 1 167 ? 14.998 -1.902 29.257 1.00 17.12 147 GLY C O 1
ATOM 3845 N N . ASN C 1 168 ? 14.785 -3.769 30.508 1.00 17.62 148 ASN C N 1
ATOM 3846 C CA . ASN C 1 168 ? 13.985 -4.497 29.521 1.00 18.17 148 ASN C CA 1
ATOM 3847 C C . ASN C 1 168 ? 12.765 -5.185 30.132 1.00 17.66 148 ASN C C 1
ATOM 3848 O O . ASN C 1 168 ? 12.161 -6.054 29.506 1.00 18.28 148 ASN C O 1
ATOM 3853 N N . GLY C 1 169 ? 12.408 -4.800 31.355 1.00 16.81 149 GLY C N 1
ATOM 3854 C CA . GLY C 1 169 ? 11.184 -5.300 31.978 1.00 16.21 149 GLY C CA 1
ATOM 3855 C C . GLY C 1 169 ? 11.365 -6.080 33.264 1.00 15.73 149 GLY C C 1
ATOM 3856 O O . GLY C 1 169 ? 10.390 -6.613 33.804 1.00 15.76 149 GLY C O 1
ATOM 3857 N N . ALA C 1 170 ? 12.602 -6.155 33.759 1.00 15.25 150 ALA C N 1
ATOM 3858 C CA . ALA C 1 170 ? 12.877 -6.818 35.034 1.00 15.02 150 ALA C CA 1
ATOM 3859 C C . ALA C 1 170 ? 12.052 -6.199 36.160 1.00 14.88 150 ALA C C 1
ATOM 3860 O O . ALA C 1 170 ? 11.465 -6.917 36.972 1.00 14.78 150 ALA C O 1
ATOM 3862 N N . VAL C 1 171 ? 12.002 -4.867 36.196 1.00 14.53 151 VAL C N 1
ATOM 3863 C CA . VAL C 1 171 ? 11.215 -4.152 37.202 1.00 14.45 151 VAL C CA 1
ATOM 3864 C C . VAL C 1 171 ? 9.712 -4.427 37.049 1.00 14.59 151 VAL C C 1
ATOM 3865 O O . VAL C 1 171 ? 9.045 -4.752 38.031 1.00 14.67 151 VAL C O 1
ATOM 3869 N N . ARG C 1 172 ? 9.189 -4.327 35.825 1.00 14.58 152 ARG C N 1
ATOM 3870 C CA . ARG C 1 172 ? 7.780 -4.652 35.573 1.00 14.99 152 ARG C CA 1
ATOM 3871 C C . ARG C 1 172 ? 7.440 -6.064 36.063 1.00 15.41 152 ARG C C 1
ATOM 3872 O O . ARG C 1 172 ? 6.399 -6.275 36.695 1.00 15.50 152 ARG C O 1
ATOM 3880 N N . GLU C 1 173 ? 8.336 -7.011 35.784 1.00 15.80 153 GLU C N 1
ATOM 3881 C CA . GLU C 1 173 ? 8.167 -8.405 36.198 1.00 16.40 153 GLU C CA 1
ATOM 3882 C C . GLU C 1 173 ? 8.038 -8.552 37.718 1.00 16.52 153 GLU C C 1
ATOM 3883 O O . GLU C 1 173 ? 7.134 -9.240 38.197 1.00 16.68 153 GLU C O 1
ATOM 3889 N N . VAL C 1 174 ? 8.934 -7.904 38.467 1.00 16.48 154 VAL C N 1
ATOM 3890 C CA . VAL C 1 174 ? 8.897 -7.954 39.938 1.00 16.87 154 VAL C CA 1
ATOM 3891 C C . VAL C 1 174 ? 7.632 -7.289 40.475 1.00 16.82 154 VAL C C 1
ATOM 3892 O O . VAL C 1 174 ? 7.019 -7.782 41.429 1.00 16.76 154 VAL C O 1
ATOM 3896 N N . CYS C 1 175 ? 7.243 -6.177 39.855 1.00 16.51 155 CYS C N 1
ATOM 3897 C CA . CYS C 1 175 ? 6.027 -5.464 40.242 1.00 16.72 155 CYS C CA 1
ATOM 3898 C C . CYS C 1 175 ? 4.812 -6.381 40.156 1.00 16.71 155 CYS C C 1
ATOM 3899 O O . CYS C 1 175 ? 4.005 -6.437 41.082 1.00 16.69 155 CYS C O 1
ATOM 3902 N N . GLU C 1 176 ? 4.703 -7.113 39.050 1.00 16.76 156 GLU C N 1
ATOM 3903 C CA . GLU C 1 176 ? 3.582 -8.026 38.847 1.00 17.15 156 GLU C CA 1
ATOM 3904 C C . GLU C 1 176 ? 3.597 -9.186 39.833 1.00 17.48 156 GLU C C 1
ATOM 3905 O O . GLU C 1 176 ? 2.542 -9.606 40.307 1.00 17.73 156 GLU C O 1
ATOM 3911 N N . LEU C 1 177 ? 4.794 -9.688 40.140 1.00 17.48 157 LEU C N 1
ATOM 3912 C CA . LEU C 1 177 ? 4.968 -10.756 41.124 1.00 17.98 157 LEU C CA 1
ATOM 3913 C C . LEU C 1 177 ? 4.453 -10.325 42.500 1.00 18.07 157 LEU C C 1
ATOM 3914 O O . LEU C 1 177 ? 3.709 -11.066 43.143 1.00 18.43 157 LEU C O 1
ATOM 3919 N N . ILE C 1 178 ? 4.849 -9.128 42.939 1.00 17.59 158 ILE C N 1
ATOM 3920 C CA . ILE C 1 178 ? 4.428 -8.588 44.240 1.00 17.94 158 ILE C CA 1
ATOM 3921 C C . ILE C 1 178 ? 2.913 -8.347 44.278 1.00 18.25 158 ILE C C 1
ATOM 3922 O O . ILE C 1 178 ? 2.245 -8.700 45.256 1.00 18.47 158 ILE C O 1
ATOM 3927 N N . LEU C 1 179 ? 2.372 -7.774 43.202 1.00 18.12 159 LEU C N 1
ATOM 3928 C CA . LEU C 1 179 ? 0.927 -7.566 43.089 1.00 18.31 159 LEU C CA 1
ATOM 3929 C C . LEU C 1 179 ? 0.150 -8.880 43.201 1.00 18.93 159 LEU C C 1
ATOM 3930 O O . LEU C 1 179 ? -0.847 -8.955 43.926 1.00 19.06 159 LEU C O 1
ATOM 3935 N N . LYS C 1 180 ? 0.615 -9.907 42.489 1.00 19.14 160 LYS C N 1
ATOM 3936 C CA . LYS C 1 180 ? 0.017 -11.244 42.555 1.00 19.92 160 LYS C CA 1
ATOM 3937 C C . LYS C 1 180 ? 0.061 -11.805 43.972 1.00 20.26 160 LYS C C 1
ATOM 3938 O O . LYS C 1 180 ? -0.945 -12.308 44.480 1.00 20.61 160 LYS C O 1
ATOM 3944 N N . ALA C 1 181 ? 1.228 -11.696 44.606 1.00 20.07 161 ALA C N 1
ATOM 3945 C CA . ALA C 1 181 ? 1.434 -12.183 45.970 1.00 20.26 161 ALA C CA 1
ATOM 3946 C C . ALA C 1 181 ? 0.475 -11.528 46.962 1.00 20.47 161 ALA C C 1
ATOM 3947 O O . ALA C 1 181 ? 0.077 -12.146 47.951 1.00 21.13 161 ALA C O 1
ATOM 3949 N N . GLN C 1 182 ? 0.098 -10.283 46.679 1.00 19.95 162 GLN C N 1
ATOM 3950 C CA . GLN C 1 182 ? -0.761 -9.505 47.573 1.00 20.15 162 GLN C CA 1
ATOM 3951 C C . GLN C 1 182 ? -2.215 -9.425 47.095 1.00 20.40 162 GLN C C 1
ATOM 3952 O O . GLN C 1 182 ? -2.998 -8.609 47.591 1.00 20.76 162 GLN C O 1
ATOM 3958 N N . ASN C 1 183 ? -2.566 -10.288 46.141 1.00 20.40 163 ASN C N 1
ATOM 3959 C CA . ASN C 1 183 ? -3.926 -10.377 45.592 1.00 20.61 163 ASN C CA 1
ATOM 3960 C C . ASN C 1 183 ? -4.426 -9.074 44.968 1.00 20.46 163 ASN C C 1
ATOM 3961 O O . ASN C 1 183 ? -5.624 -8.773 45.000 1.00 20.77 163 ASN C O 1
ATOM 3966 N N . ASN C 1 184 ? -3.493 -8.316 44.395 1.00 20.14 164 ASN C N 1
ATOM 3967 C CA . ASN C 1 184 ? -3.781 -7.004 43.821 1.00 20.44 164 ASN C CA 1
ATOM 3968 C C . ASN C 1 184 ? -3.576 -6.940 42.308 1.00 20.50 164 ASN C C 1
ATOM 3969 O O . ASN C 1 184 ? -3.873 -5.918 41.682 1.00 20.59 164 ASN C O 1
ATOM 3974 N N . PHE C 1 185 ? -3.080 -8.030 41.725 1.00 20.57 165 PHE C N 1
ATOM 3975 C CA . PHE C 1 185 ? -2.766 -8.059 40.298 1.00 20.94 165 PHE C CA 1
ATOM 3976 C C . PHE C 1 185 ? -4.001 -8.003 39.401 1.00 21.44 165 PHE C C 1
ATOM 3977 O O . PHE C 1 185 ? -4.053 -7.210 38.460 1.00 21.27 165 PHE C O 1
ATOM 3985 N N . ASP C 1 186 ? -4.992 -8.842 39.690 1.00 22.30 166 ASP C N 1
ATOM 3986 C CA . ASP C 1 186 ? -6.188 -8.901 38.850 1.00 23.28 166 ASP C CA 1
ATOM 3987 C C . ASP C 1 186 ? -6.997 -7.603 38.861 1.00 23.08 166 ASP C C 1
ATOM 3988 O O . ASP C 1 186 ? -7.571 -7.232 37.839 1.00 22.80 166 ASP C O 1
ATOM 3993 N N . ALA C 1 187 ? -7.012 -6.911 40.000 1.00 22.89 167 ALA C N 1
ATOM 3994 C CA . ALA C 1 187 ? -7.657 -5.596 40.111 1.00 23.25 167 ALA C CA 1
ATOM 3995 C C . ALA C 1 187 ? -6.974 -4.572 39.207 1.00 22.82 167 ALA C C 1
ATOM 3996 O O . ALA C 1 187 ? -7.637 -3.737 38.588 1.00 23.38 167 ALA C O 1
ATOM 3998 N N . PHE C 1 188 ? -5.646 -4.652 39.148 1.00 22.45 168 PHE C N 1
ATOM 3999 C CA . PHE C 1 188 ? -4.820 -3.830 38.263 1.00 22.11 168 PHE C CA 1
ATOM 4000 C C . PHE C 1 188 ? -5.189 -4.090 36.801 1.00 21.94 168 PHE C C 1
ATOM 4001 O O . PHE C 1 188 ? -5.526 -3.156 36.071 1.00 22.20 168 PHE C O 1
ATOM 4009 N N . ILE C 1 189 ? -5.158 -5.360 36.398 1.00 21.31 169 ILE C N 1
ATOM 4010 C CA . ILE C 1 189 ? -5.527 -5.774 35.038 1.00 21.04 169 ILE C CA 1
ATOM 4011 C C . ILE C 1 189 ? -6.967 -5.390 34.683 1.00 21.33 169 ILE C C 1
ATOM 4012 O O . ILE C 1 189 ? -7.231 -4.900 33.583 1.00 21.23 169 ILE C O 1
ATOM 4017 N N . ALA C 1 190 ? -7.888 -5.601 35.625 1.00 21.38 170 ALA C N 1
ATOM 4018 C CA . ALA C 1 190 ? -9.317 -5.372 35.390 1.00 21.91 170 ALA C CA 1
ATOM 4019 C C . ALA C 1 190 ? -9.662 -3.950 34.943 1.00 22.15 170 ALA C C 1
ATOM 4020 O O . ALA C 1 190 ? -10.621 -3.753 34.192 1.00 22.77 170 ALA C O 1
ATOM 4022 N N . THR C 1 191 ? -8.885 -2.970 35.402 1.00 21.91 171 THR C N 1
ATOM 4023 C CA . THR C 1 191 ? -9.122 -1.562 35.059 1.00 22.43 171 THR C CA 1
ATOM 4024 C C . THR C 1 191 ? -8.946 -1.289 33.566 1.00 22.28 171 THR C C 1
ATOM 4025 O O . THR C 1 191 ? -9.477 -0.310 33.042 1.00 22.66 171 THR C O 1
ATOM 4029 N N . PHE C 1 192 ? -8.205 -2.166 32.894 1.00 21.61 172 PHE C N 1
ATOM 4030 C CA . PHE C 1 192 ? -7.906 -2.014 31.473 1.00 21.64 172 PHE C CA 1
ATOM 4031 C C . PHE C 1 192 ? -8.723 -2.967 30.599 1.00 22.33 172 PHE C C 1
ATOM 4032 O O . PHE C 1 192 ? -8.508 -3.049 29.386 1.00 22.19 172 PHE C O 1
ATOM 4040 N N . GLN C 1 193 ? -9.666 -3.675 31.218 1.00 22.79 173 GLN C N 1
ATOM 4041 C CA . GLN C 1 193 ? -10.500 -4.641 30.508 1.00 23.90 173 GLN C CA 1
ATOM 4042 C C . GLN C 1 193 ? -11.952 -4.181 30.416 1.00 24.45 173 GLN C C 1
ATOM 4043 O O . GLN C 1 193 ? -12.681 -4.595 29.513 1.00 25.05 173 GLN C O 1
ATOM 4049 N N . HIS D 1 20 ? 29.007 -21.335 -3.910 1.00 43.96 0 HIS D N 1
ATOM 4050 C CA . HIS D 1 20 ? 28.874 -20.171 -4.838 1.00 43.37 0 HIS D CA 1
ATOM 4051 C C . HIS D 1 20 ? 29.969 -19.126 -4.612 1.00 42.36 0 HIS D C 1
ATOM 4052 O O . HIS D 1 20 ? 29.961 -18.065 -5.242 1.00 41.44 0 HIS D O 1
ATOM 4059 N N . MET D 1 21 ? 30.913 -19.439 -3.724 1.00 41.68 1 MET D N 1
ATOM 4060 C CA . MET D 1 21 ? 31.977 -18.508 -3.341 1.00 40.82 1 MET D CA 1
ATOM 4061 C C . MET D 1 21 ? 32.971 -18.231 -4.473 1.00 40.00 1 MET D C 1
ATOM 4062 O O . MET D 1 21 ? 33.555 -17.147 -4.534 1.00 39.33 1 MET D O 1
ATOM 4067 N N . ASN D 1 22 ? 33.155 -19.205 -5.363 1.00 39.61 2 ASN D N 1
ATOM 4068 C CA . ASN D 1 22 ? 33.977 -19.010 -6.558 1.00 38.64 2 ASN D CA 1
ATOM 4069 C C . ASN D 1 22 ? 33.355 -17.990 -7.516 1.00 37.20 2 ASN D C 1
ATOM 4070 O O . ASN D 1 22 ? 34.065 -17.190 -8.130 1.00 36.87 2 ASN D O 1
ATOM 4075 N N . GLU D 1 23 ? 32.026 -18.016 -7.614 1.00 35.59 3 GLU D N 1
ATOM 4076 C CA . GLU D 1 23 ? 31.270 -17.049 -8.410 1.00 34.30 3 GLU D CA 1
ATOM 4077 C C . GLU D 1 23 ? 31.273 -15.665 -7.757 1.00 31.90 3 GLU D C 1
ATOM 4078 O O . GLU D 1 23 ? 31.355 -14.645 -8.446 1.00 31.62 3 GLU D O 1
ATOM 4084 N N . ILE D 1 24 ? 31.178 -15.641 -6.428 1.00 29.67 4 ILE D N 1
ATOM 4085 C CA . ILE D 1 24 ? 31.220 -14.392 -5.661 1.00 27.46 4 ILE D CA 1
ATOM 4086 C C . ILE D 1 24 ? 32.576 -13.700 -5.821 1.00 26.64 4 ILE D C 1
ATOM 4087 O O . ILE D 1 24 ? 32.632 -12.500 -6.096 1.00 25.73 4 ILE D O 1
ATOM 4092 N N . TYR D 1 25 ? 33.656 -14.468 -5.673 1.00 26.31 5 TYR D N 1
ATOM 4093 C CA . TYR D 1 25 ? 35.016 -13.954 -5.864 1.00 26.23 5 TYR D CA 1
ATOM 4094 C C . TYR D 1 25 ? 35.243 -13.414 -7.275 1.00 25.91 5 TYR D C 1
ATOM 4095 O O . TYR D 1 25 ? 35.933 -12.410 -7.450 1.00 25.25 5 TYR D O 1
ATOM 4104 N N . GLN D 1 26 ? 34.651 -14.081 -8.267 1.00 25.92 6 GLN D N 1
ATOM 4105 C CA . GLN D 1 26 ? 34.702 -13.640 -9.663 1.00 26.23 6 GLN D CA 1
ATOM 4106 C C . GLN D 1 26 ? 34.121 -12.236 -9.813 1.00 24.98 6 GLN D C 1
ATOM 4107 O O . GLN D 1 26 ? 34.695 -11.384 -10.497 1.00 24.76 6 GLN D O 1
ATOM 4113 N N . LYS D 1 27 ? 32.981 -12.008 -9.165 1.00 23.76 7 LYS D N 1
ATOM 4114 C CA . LYS D 1 27 ? 32.300 -10.719 -9.210 1.00 23.00 7 LYS D CA 1
ATOM 4115 C C . LYS D 1 27 ? 33.047 -9.647 -8.417 1.00 21.97 7 LYS D C 1
ATOM 4116 O O . LYS D 1 27 ? 33.136 -8.498 -8.848 1.00 21.96 7 LYS D O 1
ATOM 4122 N N . ALA D 1 28 ? 33.594 -10.034 -7.268 1.00 21.09 8 ALA D N 1
ATOM 4123 C CA . ALA D 1 28 ? 34.291 -9.092 -6.390 1.00 20.23 8 ALA D CA 1
ATOM 4124 C C . ALA D 1 28 ? 35.666 -8.686 -6.924 1.00 20.33 8 ALA D C 1
ATOM 4125 O O . ALA D 1 28 ? 36.142 -7.587 -6.644 1.00 19.54 8 ALA D O 1
ATOM 4127 N N . LYS D 1 29 ? 36.284 -9.575 -7.698 1.00 20.80 9 LYS D N 1
ATOM 4128 C CA . LYS D 1 29 ? 37.646 -9.394 -8.216 1.00 21.83 9 LYS D CA 1
ATOM 4129 C C . LYS D 1 29 ? 37.844 -8.117 -9.043 1.00 21.83 9 LYS D C 1
ATOM 4130 O O . LYS D 1 29 ? 38.939 -7.546 -9.064 1.00 21.86 9 LYS D O 1
ATOM 4136 N N . HIS D 1 30 ? 36.788 -7.676 -9.721 1.00 22.00 10 HIS D N 1
ATOM 4137 C CA . HIS D 1 30 ? 36.895 -6.580 -10.685 1.00 22.32 10 HIS D CA 1
ATOM 4138 C C . HIS D 1 30 ? 36.275 -5.265 -10.209 1.00 21.49 10 HIS D C 1
ATOM 4139 O O . HIS D 1 30 ? 36.150 -4.316 -10.987 1.00 21.95 10 HIS D O 1
ATOM 4146 N N . ILE D 1 31 ? 35.908 -5.207 -8.930 1.00 20.32 11 ILE D N 1
ATOM 4147 C CA . ILE D 1 31 ? 35.251 -4.029 -8.360 1.00 19.50 11 ILE D CA 1
ATOM 4148 C C . ILE D 1 31 ? 36.196 -2.828 -8.255 1.00 19.14 11 ILE D C 1
ATOM 4149 O O . ILE D 1 31 ? 37.275 -2.917 -7.657 1.00 19.09 11 ILE D O 1
ATOM 4154 N N . LYS D 1 32 ? 35.776 -1.718 -8.860 1.00 19.02 12 LYS D N 1
ATOM 4155 C CA . LYS D 1 32 ? 36.523 -0.458 -8.828 1.00 19.04 12 LYS D CA 1
ATOM 4156 C C . LYS D 1 32 ? 35.786 0.612 -8.024 1.00 18.22 12 LYS D C 1
ATOM 4157 O O . LYS D 1 32 ? 36.398 1.572 -7.548 1.00 18.22 12 LYS D O 1
ATOM 4163 N N . LEU D 1 33 ? 34.471 0.447 -7.895 1.00 17.44 13 LEU D N 1
ATOM 4164 C CA . LEU D 1 33 ? 33.630 1.367 -7.132 1.00 16.85 13 LEU D CA 1
ATOM 4165 C C . LEU D 1 33 ? 32.755 0.575 -6.174 1.00 16.11 13 LEU D C 1
ATOM 4166 O O . LEU D 1 33 ? 32.066 -0.358 -6.589 1.00 15.99 13 LEU D O 1
ATOM 4171 N N . PHE D 1 34 ? 32.797 0.955 -4.899 1.00 15.61 14 PHE D N 1
ATOM 4172 C CA . PHE D 1 34 ? 31.967 0.347 -3.864 1.00 15.34 14 PHE D CA 1
ATOM 4173 C C . PHE D 1 34 ? 30.984 1.392 -3.346 1.00 14.79 14 PHE D C 1
ATOM 4174 O O . PHE D 1 34 ? 31.382 2.370 -2.709 1.00 14.66 14 PHE D O 1
ATOM 4182 N N . ALA D 1 35 ? 29.701 1.186 -3.639 1.00 14.51 15 ALA D N 1
ATOM 4183 C CA . ALA D 1 35 ? 28.645 2.112 -3.243 1.00 14.40 15 ALA D CA 1
ATOM 4184 C C . ALA D 1 35 ? 27.749 1.473 -2.195 1.00 14.25 15 ALA D C 1
ATOM 4185 O O . ALA D 1 35 ? 27.496 0.266 -2.234 1.00 13.88 15 ALA D O 1
ATOM 4187 N N . MET D 1 36 ? 27.263 2.284 -1.259 1.00 14.28 16 MET D N 1
ATOM 4188 C CA . MET D 1 36 ? 26.525 1.747 -0.125 1.00 14.55 16 MET D CA 1
ATOM 4189 C C . MET D 1 36 ? 25.325 2.583 0.287 1.00 14.30 16 MET D C 1
ATOM 4190 O O . MET D 1 36 ? 25.367 3.814 0.265 1.00 14.13 16 MET D O 1
ATOM 4195 N N . ASP D 1 37 ? 24.261 1.886 0.674 1.00 14.36 17 ASP D N 1
ATOM 4196 C CA . ASP D 1 37 ? 23.159 2.486 1.408 1.00 14.50 17 ASP D CA 1
ATOM 4197 C C . ASP D 1 37 ? 23.663 2.856 2.811 1.00 14.28 17 ASP D C 1
ATOM 4198 O O . ASP D 1 37 ? 24.707 2.364 3.249 1.00 13.96 17 ASP D O 1
ATOM 4203 N N . VAL D 1 38 ? 22.942 3.732 3.508 1.00 14.18 18 VAL D N 1
ATOM 4204 C CA . VAL D 1 38 ? 23.334 4.107 4.868 1.00 14.14 18 VAL D CA 1
ATOM 4205 C C . VAL D 1 38 ? 22.511 3.365 5.925 1.00 14.25 18 VAL D C 1
ATOM 4206 O O . VAL D 1 38 ? 23.047 2.529 6.653 1.00 14.13 18 VAL D O 1
ATOM 4210 N N . ASP D 1 39 ? 21.215 3.660 5.997 1.00 14.23 19 ASP D N 1
ATOM 4211 C CA . ASP D 1 39 ? 20.377 3.153 7.078 1.00 14.55 19 ASP D CA 1
ATOM 4212 C C . ASP D 1 39 ? 20.097 1.665 6.914 1.00 14.24 19 ASP D C 1
ATOM 4213 O O . ASP D 1 39 ? 19.485 1.245 5.934 1.00 14.70 19 ASP D O 1
ATOM 4218 N N . GLY D 1 40 ? 20.569 0.874 7.872 1.00 14.01 20 GLY D N 1
ATOM 4219 C CA . GLY D 1 40 ? 20.433 -0.577 7.792 1.00 13.64 20 GLY D CA 1
ATOM 4220 C C . GLY D 1 40 ? 21.681 -1.259 7.260 1.00 13.46 20 GLY D C 1
ATOM 4221 O O . GLY D 1 40 ? 21.784 -2.484 7.315 1.00 13.27 20 GLY D O 1
ATOM 4222 N N . ILE D 1 41 ? 22.624 -0.467 6.747 1.00 13.23 21 ILE D N 1
ATOM 4223 C CA . ILE D 1 41 ? 23.906 -0.980 6.243 1.00 13.29 21 ILE D CA 1
ATOM 4224 C C . ILE D 1 41 ? 25.083 -0.458 7.075 1.00 13.57 21 ILE D C 1
ATOM 4225 O O . ILE D 1 41 ? 25.792 -1.243 7.708 1.00 13.57 21 ILE D O 1
ATOM 4230 N N . LEU D 1 42 ? 25.285 0.858 7.073 1.00 13.66 22 LEU D N 1
ATOM 4231 C CA . LEU D 1 42 ? 26.291 1.482 7.940 1.00 14.06 22 LEU D CA 1
ATOM 4232 C C . LEU D 1 42 ? 25.773 1.651 9.370 1.00 14.44 22 LEU D C 1
ATOM 4233 O O . LEU D 1 42 ? 26.554 1.752 10.318 1.00 14.35 22 LEU D O 1
ATOM 4238 N N . SER D 1 43 ? 24.450 1.671 9.513 1.00 14.93 23 SER D N 1
ATOM 4239 C CA . SER D 1 43 ? 23.784 1.701 10.814 1.00 15.44 23 SER D CA 1
ATOM 4240 C C . SER D 1 43 ? 22.871 0.476 10.931 1.00 15.87 23 SER D C 1
ATOM 4241 O O . SER D 1 43 ? 22.671 -0.244 9.951 1.00 15.74 23 SER D O 1
ATOM 4244 N N . ASP D 1 44 ? 22.312 0.252 12.118 1.00 16.24 24 ASP D N 1
ATOM 4245 C CA . ASP D 1 44 ? 21.361 -0.845 12.315 1.00 16.76 24 ASP D CA 1
ATOM 4246 C C . ASP D 1 44 ? 19.927 -0.465 11.921 1.00 16.60 24 ASP D C 1
ATOM 4247 O O . ASP D 1 44 ? 18.996 -1.242 12.132 1.00 16.91 24 ASP D O 1
ATOM 4252 N N . GLY D 1 45 ? 19.757 0.732 11.362 1.00 16.25 25 GLY D N 1
ATOM 4253 C CA . GLY D 1 45 ? 18.453 1.174 10.866 1.00 16.20 25 GLY D CA 1
ATOM 4254 C C . GLY D 1 45 ? 17.671 2.084 11.797 1.00 16.39 25 GLY D C 1
ATOM 4255 O O . GLY D 1 45 ? 16.549 2.477 11.483 1.00 15.90 25 GLY D O 1
ATOM 4256 N N . GLN D 1 46 ? 18.252 2.427 12.942 1.00 16.77 26 GLN D N 1
ATOM 4257 C CA . GLN D 1 46 ? 17.583 3.337 13.873 1.00 17.33 26 GLN D CA 1
ATOM 4258 C C . GLN D 1 46 ? 17.605 4.779 13.386 1.00 16.94 26 GLN D C 1
ATOM 4259 O O . GLN D 1 46 ? 18.652 5.297 12.997 1.00 16.97 26 GLN D O 1
ATOM 4265 N N . ILE D 1 47 ? 16.433 5.406 13.418 1.00 16.46 27 ILE D N 1
ATOM 4266 C CA . ILE D 1 47 ? 16.272 6.834 13.168 1.00 16.22 27 ILE D CA 1
ATOM 4267 C C . ILE D 1 47 ? 15.950 7.485 14.512 1.00 15.86 27 ILE D C 1
ATOM 4268 O O . ILE D 1 47 ? 14.901 7.222 15.104 1.00 15.98 27 ILE D O 1
ATOM 4273 N N . ILE D 1 48 ? 16.868 8.321 14.991 1.00 15.51 28 ILE D N 1
ATOM 4274 C CA . ILE D 1 48 ? 16.838 8.815 16.368 1.00 15.42 28 ILE D CA 1
ATOM 4275 C C . ILE D 1 48 ? 16.603 10.325 16.414 1.00 15.58 28 ILE D C 1
ATOM 4276 O O . ILE D 1 48 ? 17.363 11.089 15.823 1.00 15.52 28 ILE D O 1
ATOM 4281 N N . TYR D 1 49 ? 15.545 10.738 17.112 1.00 15.78 29 TYR D N 1
ATOM 4282 C CA . TYR D 1 49 ? 15.208 12.154 17.281 1.00 16.22 29 TYR D CA 1
ATOM 4283 C C . TYR D 1 49 ? 15.148 12.540 18.756 1.00 16.70 29 TYR D C 1
ATOM 4284 O O . TYR D 1 49 ? 14.845 11.704 19.615 1.00 16.66 29 TYR D O 1
ATOM 4293 N N . ASN D 1 50 ? 15.413 13.810 19.053 1.00 17.16 30 ASN D N 1
ATOM 4294 C CA . ASN D 1 50 ? 15.216 14.305 20.415 1.00 17.77 30 ASN D CA 1
ATOM 4295 C C . ASN D 1 50 ? 14.312 15.540 20.521 1.00 18.44 30 ASN D C 1
ATOM 4296 O O . ASN D 1 50 ? 13.871 16.083 19.505 1.00 18.28 30 ASN D O 1
ATOM 4301 N N . SER D 1 51 ? 14.037 15.973 21.751 1.00 19.19 31 SER D N 1
ATOM 4302 C CA . SER D 1 51 ? 13.057 17.035 22.002 1.00 20.13 31 SER D CA 1
ATOM 4303 C C . SER D 1 51 ? 13.534 18.442 21.615 1.00 20.72 31 SER D C 1
ATOM 4304 O O . SER D 1 51 ? 12.742 19.391 21.614 1.00 21.39 31 SER D O 1
ATOM 4307 N N A GLU D 1 52 ? 14.825 18.568 21.311 0.50 20.85 32 GLU D N 1
ATOM 4308 N N B GLU D 1 52 ? 14.817 18.566 21.285 0.50 20.71 32 GLU D N 1
ATOM 4309 C CA A GLU D 1 52 ? 15.398 19.824 20.827 0.50 21.38 32 GLU D CA 1
ATOM 4310 C CA B GLU D 1 52 ? 15.380 19.833 20.823 0.50 21.16 32 GLU D CA 1
ATOM 4311 C C A GLU D 1 52 ? 15.574 19.837 19.308 0.50 20.81 32 GLU D C 1
ATOM 4312 C C B GLU D 1 52 ? 15.334 19.965 19.302 0.50 20.73 32 GLU D C 1
ATOM 4313 O O A GLU D 1 52 ? 16.291 20.684 18.769 0.50 20.96 32 GLU D O 1
ATOM 4314 O O B GLU D 1 52 ? 15.661 21.021 18.755 0.50 20.91 32 GLU D O 1
ATOM 4325 N N . GLY D 1 53 ? 14.923 18.893 18.629 1.00 20.20 33 GLY D N 1
ATOM 4326 C CA . GLY D 1 53 ? 14.902 18.846 17.163 1.00 19.88 33 GLY D CA 1
ATOM 4327 C C . GLY D 1 53 ? 16.167 18.281 16.541 1.00 19.52 33 GLY D C 1
ATOM 4328 O O . GLY D 1 53 ? 16.395 18.429 15.338 1.00 19.50 33 GLY D O 1
ATOM 4329 N N . THR D 1 54 ? 16.980 17.622 17.361 1.00 19.23 34 THR D N 1
ATOM 4330 C CA . THR D 1 54 ? 18.262 17.073 16.926 1.00 18.78 34 THR D CA 1
ATOM 4331 C C . THR D 1 54 ? 18.122 15.602 16.527 1.00 18.17 34 THR D C 1
ATOM 4332 O O . THR D 1 54 ? 17.456 14.825 17.216 1.00 18.04 34 THR D O 1
ATOM 4336 N N . GLU D 1 55 ? 18.742 15.241 15.404 1.00 17.48 35 GLU D N 1
ATOM 4337 C CA . GLU D 1 55 ? 18.741 13.865 14.915 1.00 17.28 35 GLU D CA 1
ATOM 4338 C C . GLU D 1 55 ? 20.084 13.192 15.177 1.00 16.99 35 GLU D C 1
ATOM 4339 O O . GLU D 1 55 ? 21.132 13.827 15.078 1.00 17.20 35 GLU D O 1
ATOM 4345 N N . THR D 1 56 ? 20.040 11.900 15.493 1.00 16.56 36 THR D N 1
ATOM 4346 C CA . THR D 1 56 ? 21.240 11.134 15.799 1.00 16.45 36 THR D CA 1
ATOM 4347 C C . THR D 1 56 ? 21.340 9.896 14.905 1.00 16.09 36 THR D C 1
ATOM 4348 O O . THR D 1 56 ? 20.328 9.286 14.569 1.00 15.98 36 THR D O 1
ATOM 4352 N N . LYS D 1 57 ? 22.561 9.547 14.506 1.00 16.06 37 LYS D N 1
ATOM 4353 C CA . LYS D 1 57 ? 22.810 8.299 13.792 1.00 16.04 37 LYS D CA 1
ATOM 4354 C C . LYS D 1 57 ? 24.086 7.647 14.309 1.00 16.05 37 LYS D C 1
ATOM 4355 O O . LYS D 1 57 ? 25.044 8.336 14.667 1.00 16.06 37 LYS D O 1
ATOM 4361 N N . ALA D 1 58 ? 24.086 6.318 14.354 1.00 15.84 38 ALA D N 1
ATOM 4362 C CA . ALA D 1 58 ? 25.218 5.566 14.889 1.00 16.01 38 ALA D CA 1
ATOM 4363 C C . ALA D 1 58 ? 25.873 4.679 13.835 1.00 15.79 38 ALA D C 1
ATOM 4364 O O . ALA D 1 58 ? 25.190 4.025 13.038 1.00 16.07 38 ALA D O 1
ATOM 4366 N N . PHE D 1 59 ? 27.201 4.672 13.848 1.00 15.60 39 PHE D N 1
ATOM 4367 C CA . PHE D 1 59 ? 28.011 3.896 12.917 1.00 15.41 39 PHE D CA 1
ATOM 4368 C C . PHE D 1 59 ? 28.861 2.899 13.704 1.00 15.48 39 PHE D C 1
ATOM 4369 O O . PHE D 1 59 ? 28.862 2.924 14.935 1.00 15.82 39 PHE D O 1
ATOM 4377 N N . TYR D 1 60 ? 29.572 2.018 13.002 1.00 15.22 40 TYR D N 1
ATOM 4378 C CA . TYR D 1 60 ? 30.372 0.988 13.664 1.00 15.31 40 TYR D CA 1
ATOM 4379 C C . TYR D 1 60 ? 31.858 1.144 13.350 1.00 15.21 40 TYR D C 1
ATOM 4380 O O . TYR D 1 60 ? 32.249 1.238 12.188 1.00 15.16 40 TYR D O 1
ATOM 4389 N N . VAL D 1 61 ? 32.677 1.169 14.401 1.00 15.26 41 VAL D N 1
ATOM 4390 C CA . VAL D 1 61 ? 34.102 1.495 14.286 1.00 15.39 41 VAL D CA 1
ATOM 4391 C C . VAL D 1 61 ? 34.871 0.597 13.308 1.00 15.38 41 VAL D C 1
ATOM 4392 O O . VAL D 1 61 ? 35.702 1.085 12.536 1.00 15.42 41 VAL D O 1
ATOM 4396 N N . GLN D 1 62 ? 34.586 -0.703 13.333 1.00 15.36 42 GLN D N 1
ATOM 4397 C CA . GLN D 1 62 ? 35.314 -1.655 12.493 1.00 15.52 42 GLN D CA 1
ATOM 4398 C C . GLN D 1 62 ? 35.009 -1.484 11.003 1.00 15.26 42 GLN D C 1
ATOM 4399 O O . GLN D 1 62 ? 35.841 -1.815 10.159 1.00 15.17 42 GLN D O 1
ATOM 4405 N N . ASP D 1 63 ? 33.824 -0.956 10.690 1.00 15.09 43 ASP D N 1
ATOM 4406 C CA . ASP D 1 63 ? 33.449 -0.633 9.310 1.00 14.90 43 ASP D CA 1
ATOM 4407 C C . ASP D 1 63 ? 34.344 0.466 8.737 1.00 15.14 43 ASP D C 1
ATOM 4408 O O . ASP D 1 63 ? 34.702 0.426 7.560 1.00 15.00 43 ASP D O 1
ATOM 4413 N N . GLY D 1 64 ? 34.694 1.441 9.578 1.00 15.08 44 GLY D N 1
ATOM 4414 C CA . GLY D 1 64 ? 35.596 2.526 9.194 1.00 15.27 44 GLY D CA 1
ATOM 4415 C C . GLY D 1 64 ? 36.928 2.029 8.659 1.00 15.43 44 GLY D C 1
ATOM 4416 O O . GLY D 1 64 ? 37.372 2.454 7.590 1.00 15.69 44 GLY D O 1
ATOM 4417 N N . LEU D 1 65 ? 37.566 1.120 9.396 1.00 15.60 45 LEU D N 1
ATOM 4418 C CA . LEU D 1 65 ? 38.854 0.568 8.966 1.00 15.88 45 LEU D CA 1
ATOM 4419 C C . LEU D 1 65 ? 38.729 -0.246 7.677 1.00 15.68 45 LEU D C 1
ATOM 4420 O O . LEU D 1 65 ? 39.599 -0.175 6.805 1.00 15.68 45 LEU D O 1
ATOM 4425 N N . GLY D 1 66 ? 37.638 -1.001 7.556 1.00 15.35 46 GLY D N 1
ATOM 4426 C CA . GLY D 1 66 ? 37.383 -1.799 6.359 1.00 15.41 46 GLY D CA 1
ATOM 4427 C C . GLY D 1 66 ? 37.280 -0.945 5.111 1.00 15.50 46 GLY D C 1
ATOM 4428 O O . GLY D 1 66 ? 37.868 -1.268 4.078 1.00 15.77 46 GLY D O 1
ATOM 4429 N N . LEU D 1 67 ? 36.531 0.152 5.215 1.00 15.55 47 LEU D N 1
ATOM 4430 C CA . LEU D 1 67 ? 36.356 1.081 4.101 1.00 15.85 47 LEU D CA 1
ATOM 4431 C C . LEU D 1 67 ? 37.665 1.786 3.757 1.00 16.60 47 LEU D C 1
ATOM 4432 O O . LEU D 1 67 ? 38.000 1.949 2.583 1.00 16.55 47 LEU D O 1
ATOM 4437 N N . GLN D 1 68 ? 38.410 2.178 4.787 1.00 17.68 48 GLN D N 1
ATOM 4438 C CA . GLN D 1 68 ? 39.728 2.779 4.609 1.00 19.05 48 GLN D CA 1
ATOM 4439 C C . GLN D 1 68 ? 40.664 1.851 3.841 1.00 18.87 48 GLN D C 1
ATOM 4440 O O . GLN D 1 68 ? 41.382 2.289 2.937 1.00 19.07 48 GLN D O 1
ATOM 4446 N N . ALA D 1 69 ? 40.639 0.570 4.201 1.00 18.63 49 ALA D N 1
ATOM 4447 C CA . ALA D 1 69 ? 41.430 -0.449 3.521 1.00 18.93 49 ALA D CA 1
ATOM 4448 C C . ALA D 1 69 ? 41.047 -0.561 2.047 1.00 18.83 49 ALA D C 1
ATOM 4449 O O . ALA D 1 69 ? 41.923 -0.581 1.178 1.00 19.08 49 ALA D O 1
ATOM 4451 N N . LEU D 1 70 ? 39.744 -0.618 1.768 1.00 18.73 50 LEU D N 1
ATOM 4452 C CA . LEU D 1 70 ? 39.255 -0.674 0.387 1.00 19.06 50 LEU D CA 1
ATOM 4453 C C . LEU D 1 70 ? 39.719 0.537 -0.415 1.00 19.24 50 LEU D C 1
ATOM 4454 O O . LEU D 1 70 ? 40.225 0.397 -1.530 1.00 19.36 50 LEU D O 1
ATOM 4459 N N . LYS D 1 71 ? 39.549 1.722 0.167 1.00 19.50 51 LYS D N 1
ATOM 4460 C CA . LYS D 1 71 ? 39.949 2.971 -0.473 1.00 20.16 51 LYS D CA 1
ATOM 4461 C C . LYS D 1 71 ? 41.440 2.957 -0.809 1.00 20.51 51 LYS D C 1
ATOM 4462 O O . LYS D 1 71 ? 41.836 3.285 -1.932 1.00 20.62 51 LYS D O 1
ATOM 4468 N N . GLN D 1 72 ? 42.256 2.544 0.159 1.00 20.65 52 GLN D N 1
ATOM 4469 C CA . GLN D 1 72 ? 43.709 2.506 -0.007 1.00 21.45 52 GLN D CA 1
ATOM 4470 C C . GLN D 1 72 ? 44.166 1.509 -1.073 1.00 21.22 52 GLN D C 1
ATOM 4471 O O . GLN D 1 72 ? 45.239 1.673 -1.660 1.00 21.99 52 GLN D O 1
ATOM 4477 N N . SER D 1 73 ? 43.346 0.491 -1.327 1.00 20.44 53 SER D N 1
ATOM 4478 C CA . SER D 1 73 ? 43.640 -0.496 -2.367 1.00 20.32 53 SER D CA 1
ATOM 4479 C C . SER D 1 73 ? 43.286 0.015 -3.768 1.00 20.16 53 SER D C 1
ATOM 4480 O O . SER D 1 73 ? 43.546 -0.666 -4.764 1.00 20.57 53 SER D O 1
ATOM 4483 N N . GLY D 1 74 ? 42.687 1.204 -3.836 1.00 19.49 54 GLY D N 1
ATOM 4484 C CA . GLY D 1 74 ? 42.389 1.855 -5.113 1.00 19.40 54 GLY D CA 1
ATOM 4485 C C . GLY D 1 74 ? 40.933 1.794 -5.530 1.00 18.81 54 GLY D C 1
ATOM 4486 O O . GLY D 1 74 ? 40.610 2.016 -6.697 1.00 19.75 54 GLY D O 1
ATOM 4487 N N . ILE D 1 75 ? 40.054 1.492 -4.580 1.00 17.74 55 ILE D N 1
ATOM 4488 C CA . ILE D 1 75 ? 38.616 1.437 -4.848 1.00 16.89 55 ILE D CA 1
ATOM 4489 C C . ILE D 1 75 ? 37.969 2.753 -4.415 1.00 16.36 55 ILE D C 1
ATOM 4490 O O . ILE D 1 75 ? 38.256 3.269 -3.334 1.00 16.34 55 ILE D O 1
ATOM 4495 N N . ILE D 1 76 ? 37.119 3.304 -5.279 1.00 15.93 56 ILE D N 1
ATOM 4496 C CA . ILE D 1 76 ? 36.386 4.535 -4.976 1.00 15.62 56 ILE D CA 1
ATOM 4497 C C . ILE D 1 76 ? 35.159 4.199 -4.129 1.00 15.10 56 ILE D C 1
ATOM 4498 O O . ILE D 1 76 ? 34.481 3.200 -4.382 1.00 14.91 56 ILE D O 1
ATOM 4503 N N . LEU D 1 77 ? 34.890 5.027 -3.122 1.00 14.76 57 LEU D N 1
ATOM 4504 C CA . LEU D 1 77 ? 33.760 4.804 -2.214 1.00 14.41 57 LEU D CA 1
ATOM 4505 C C . LEU D 1 77 ? 32.627 5.798 -2.437 1.00 14.36 57 LEU D C 1
ATOM 4506 O O . LEU D 1 77 ? 32.867 6.983 -2.676 1.00 14.59 57 LEU D O 1
ATOM 4511 N N . ALA D 1 78 ? 31.394 5.307 -2.331 1.00 14.16 58 ALA D N 1
ATOM 4512 C CA . ALA D 1 78 ? 30.209 6.134 -2.528 1.00 14.34 58 ALA D CA 1
ATOM 4513 C C . ALA D 1 78 ? 29.088 5.761 -1.562 1.00 14.22 58 ALA D C 1
ATOM 4514 O O . ALA D 1 78 ? 28.938 4.598 -1.187 1.00 14.25 58 ALA D O 1
ATOM 4516 N N . ILE D 1 79 ? 28.319 6.768 -1.158 1.00 14.39 59 ILE D N 1
ATOM 4517 C CA . ILE D 1 79 ? 27.103 6.578 -0.382 1.00 14.38 59 ILE D CA 1
ATOM 4518 C C . ILE D 1 79 ? 25.915 7.009 -1.237 1.00 14.60 59 ILE D C 1
ATOM 4519 O O . ILE D 1 79 ? 25.964 8.047 -1.893 1.00 14.73 59 ILE D O 1
ATOM 4524 N N . ILE D 1 80 ? 24.860 6.197 -1.247 1.00 14.71 60 ILE D N 1
ATOM 4525 C CA . ILE D 1 80 ? 23.606 6.593 -1.885 1.00 14.94 60 ILE D CA 1
ATOM 4526 C C . ILE D 1 80 ? 22.467 6.349 -0.898 1.00 15.04 60 ILE D C 1
ATOM 4527 O O . ILE D 1 80 ? 22.139 5.199 -0.593 1.00 14.86 60 ILE D O 1
ATOM 4532 N N . THR D 1 81 ? 21.890 7.438 -0.390 1.00 15.37 61 THR D N 1
ATOM 4533 C CA . THR D 1 81 ? 20.824 7.359 0.613 1.00 15.72 61 THR D CA 1
ATOM 4534 C C . THR D 1 81 ? 19.632 8.260 0.283 1.00 16.16 61 THR D C 1
ATOM 4535 O O . THR D 1 81 ? 19.795 9.352 -0.272 1.00 16.29 61 THR D O 1
ATOM 4539 N N . GLY D 1 82 ? 18.436 7.788 0.628 1.00 16.57 62 GLY D N 1
ATOM 4540 C CA . GLY D 1 82 ? 17.203 8.545 0.406 1.00 17.27 62 GLY D CA 1
ATOM 4541 C C . GLY D 1 82 ? 16.986 9.643 1.432 1.00 17.89 62 GLY D C 1
ATOM 4542 O O . GLY D 1 82 ? 16.255 10.604 1.176 1.00 18.37 62 GLY D O 1
ATOM 4543 N N . ARG D 1 83 ? 17.607 9.485 2.600 1.00 17.96 63 ARG D N 1
ATOM 4544 C CA . ARG D 1 83 ? 17.568 10.495 3.652 1.00 18.55 63 ARG D CA 1
ATOM 4545 C C . ARG D 1 83 ? 18.716 11.488 3.467 1.00 18.91 63 ARG D C 1
ATOM 4546 O O . ARG D 1 83 ? 19.582 11.290 2.611 1.00 19.33 63 ARG D O 1
ATOM 4554 N N . SER D 1 84 ? 18.711 12.560 4.255 1.00 19.51 64 SER D N 1
ATOM 4555 C CA . SER D 1 84 ? 19.775 13.561 4.200 1.00 20.19 64 SER D CA 1
ATOM 4556 C C . SER D 1 84 ? 20.120 14.070 5.597 1.00 20.06 64 SER D C 1
ATOM 4557 O O . SER D 1 84 ? 19.236 14.482 6.349 1.00 20.06 64 SER D O 1
ATOM 4560 N N . SER D 1 85 ? 21.406 14.033 5.939 1.00 19.71 65 SER D N 1
ATOM 4561 C CA . SER D 1 85 ? 21.864 14.478 7.258 1.00 19.56 65 SER D CA 1
ATOM 4562 C C . SER D 1 85 ? 23.338 14.862 7.289 1.00 19.65 65 SER D C 1
ATOM 4563 O O . SER D 1 85 ? 24.136 14.389 6.477 1.00 19.44 65 SER D O 1
ATOM 4566 N N . ALA D 1 86 ? 23.680 15.712 8.255 1.00 19.80 66 ALA D N 1
ATOM 4567 C CA . ALA D 1 86 ? 25.055 16.136 8.494 1.00 19.92 66 ALA D CA 1
ATOM 4568 C C . ALA D 1 86 ? 25.929 14.998 9.020 1.00 19.71 66 ALA D C 1
ATOM 4569 O O . ALA D 1 86 ? 27.135 14.975 8.764 1.00 19.61 66 ALA D O 1
ATOM 4571 N N . MET D 1 87 ? 25.318 14.062 9.750 1.00 19.44 67 MET D N 1
ATOM 4572 C CA . MET D 1 87 ? 26.039 12.911 10.309 1.00 19.54 67 MET D CA 1
ATOM 4573 C C . MET D 1 87 ? 26.661 12.050 9.219 1.00 19.42 67 MET D C 1
ATOM 4574 O O . MET D 1 87 ? 27.776 11.544 9.379 1.00 19.53 67 MET D O 1
ATOM 4579 N N . VAL D 1 88 ? 25.926 11.881 8.120 1.00 19.59 68 VAL D N 1
ATOM 4580 C CA . VAL D 1 88 ? 26.398 11.115 6.969 1.00 19.95 68 VAL D CA 1
ATOM 4581 C C . VAL D 1 88 ? 27.549 11.848 6.279 1.00 20.44 68 VAL D C 1
ATOM 4582 O O . VAL D 1 88 ? 28.556 11.235 5.931 1.00 20.27 68 VAL D O 1
ATOM 4586 N N . ASP D 1 89 ? 27.400 13.161 6.104 1.00 21.68 69 ASP D N 1
ATOM 4587 C CA . ASP D 1 89 ? 28.472 14.001 5.563 1.00 22.96 69 ASP D CA 1
ATOM 4588 C C . ASP D 1 89 ? 29.740 13.912 6.410 1.00 22.59 69 ASP D C 1
ATOM 4589 O O . ASP D 1 89 ? 30.846 13.792 5.875 1.00 22.43 69 ASP D O 1
ATOM 4594 N N . ARG D 1 90 ? 29.568 13.957 7.729 1.00 22.20 70 ARG D N 1
ATOM 4595 C CA . ARG D 1 90 ? 30.683 13.872 8.672 1.00 22.18 70 ARG D CA 1
ATOM 4596 C C . ARG D 1 90 ? 31.384 12.516 8.606 1.00 21.92 70 ARG D C 1
ATOM 4597 O O . ARG D 1 90 ? 32.607 12.452 8.486 1.00 22.18 70 ARG D O 1
ATOM 4605 N N . ARG D 1 91 ? 30.605 11.441 8.685 1.00 21.29 71 ARG D N 1
ATOM 4606 C CA . ARG D 1 91 ? 31.152 10.088 8.616 1.00 21.05 71 ARG D CA 1
ATOM 4607 C C . ARG D 1 91 ? 31.868 9.845 7.284 1.00 21.11 71 ARG D C 1
ATOM 4608 O O . ARG D 1 91 ? 32.956 9.265 7.256 1.00 21.15 71 ARG D O 1
ATOM 4616 N N . ALA D 1 92 ? 31.258 10.311 6.194 1.00 21.33 72 ALA D N 1
ATOM 4617 C CA . ALA D 1 92 ? 31.806 10.143 4.850 1.00 21.86 72 ALA D CA 1
ATOM 4618 C C . ALA D 1 92 ? 33.143 10.858 4.665 1.00 22.60 72 ALA D C 1
ATOM 4619 O O . ALA D 1 92 ? 34.104 10.260 4.178 1.00 22.42 72 ALA D O 1
ATOM 4621 N N . LYS D 1 93 ? 33.199 12.129 5.062 1.00 23.65 73 LYS D N 1
ATOM 4622 C CA . LYS D 1 93 ? 34.428 12.925 4.964 1.00 24.86 73 LYS D CA 1
ATOM 4623 C C . LYS D 1 93 ? 35.561 12.305 5.781 1.00 25.07 73 LYS D C 1
ATOM 4624 O O . LYS D 1 93 ? 36.708 12.241 5.326 1.00 25.35 73 LYS D O 1
ATOM 4630 N N . GLU D 1 94 ? 35.214 11.841 6.979 1.00 25.09 74 GLU D N 1
ATOM 4631 C CA . GLU D 1 94 ? 36.132 11.174 7.903 1.00 25.75 74 GLU D CA 1
ATOM 4632 C C . GLU D 1 94 ? 36.818 9.950 7.274 1.00 25.27 74 GLU D C 1
ATOM 4633 O O . GLU D 1 94 ? 38.020 9.731 7.463 1.00 25.40 74 GLU D O 1
ATOM 4639 N N . LEU D 1 95 ? 36.049 9.175 6.515 1.00 24.70 75 LEU D N 1
ATOM 4640 C CA . LEU D 1 95 ? 36.516 7.911 5.938 1.00 24.40 75 LEU D CA 1
ATOM 4641 C C . LEU D 1 95 ? 37.002 8.018 4.492 1.00 23.98 75 LEU D C 1
ATOM 4642 O O . LEU D 1 95 ? 37.471 7.032 3.917 1.00 24.17 75 LEU D O 1
ATOM 4647 N N . GLY D 1 96 ? 36.891 9.209 3.910 1.00 23.47 76 GLY D N 1
ATOM 4648 C CA . GLY D 1 96 ? 37.263 9.412 2.510 1.00 22.98 76 GLY D CA 1
ATOM 4649 C C . GLY D 1 96 ? 36.271 8.797 1.538 1.00 22.08 76 GLY D C 1
ATOM 4650 O O . GLY D 1 96 ? 36.658 8.290 0.478 1.00 22.30 76 GLY D O 1
ATOM 4651 N N . ILE D 1 97 ? 34.992 8.818 1.907 1.00 20.60 77 ILE D N 1
ATOM 4652 C CA . ILE D 1 97 ? 33.920 8.482 0.971 1.00 19.42 77 ILE D CA 1
ATOM 4653 C C . ILE D 1 97 ? 33.695 9.736 0.130 1.00 19.07 77 ILE D C 1
ATOM 4654 O O . ILE D 1 97 ? 33.268 10.770 0.646 1.00 19.11 77 ILE D O 1
ATOM 4659 N N . SER D 1 98 ? 34.009 9.633 -1.160 1.00 18.59 78 SER D N 1
ATOM 4660 C CA . SER D 1 98 ? 34.179 10.804 -2.027 1.00 18.36 78 SER D CA 1
ATOM 4661 C C . SER D 1 98 ? 32.926 11.216 -2.791 1.00 18.25 78 SER D C 1
ATOM 4662 O O . SER D 1 98 ? 32.849 12.328 -3.315 1.00 18.62 78 SER D O 1
ATOM 4665 N N . HIS D 1 99 ? 31.948 10.317 -2.851 1.00 17.69 79 HIS D N 1
ATOM 4666 C CA . HIS D 1 99 ? 30.684 10.602 -3.513 1.00 17.87 79 HIS D CA 1
ATOM 4667 C C . HIS D 1 99 ? 29.561 10.360 -2.530 1.00 17.74 79 HIS D C 1
ATOM 4668 O O . HIS D 1 99 ? 29.279 9.222 -2.155 1.00 17.53 79 HIS D O 1
ATOM 4675 N N . ILE D 1 100 ? 28.960 11.456 -2.084 1.00 18.16 80 ILE D N 1
ATOM 4676 C CA . ILE D 1 100 ? 27.947 11.421 -1.040 1.00 18.40 80 ILE D CA 1
ATOM 4677 C C . ILE D 1 100 ? 26.626 11.881 -1.643 1.00 18.60 80 ILE D C 1
ATOM 4678 O O . ILE D 1 100 ? 26.352 13.083 -1.739 1.00 19.09 80 ILE D O 1
ATOM 4683 N N . ILE D 1 101 ? 25.826 10.911 -2.075 1.00 18.53 81 ILE D N 1
ATOM 4684 C CA . ILE D 1 101 ? 24.550 11.185 -2.721 1.00 18.81 81 ILE D CA 1
ATOM 4685 C C . ILE D 1 101 ? 23.428 10.973 -1.708 1.00 18.62 81 ILE D C 1
ATOM 4686 O O . ILE D 1 101 ? 23.128 9.841 -1.328 1.00 18.29 81 ILE D O 1
ATOM 4691 N N . GLN D 1 102 ? 22.836 12.076 -1.260 1.00 19.19 82 GLN D N 1
ATOM 4692 C CA . GLN D 1 102 ? 21.751 12.040 -0.280 1.00 19.45 82 GLN D CA 1
ATOM 4693 C C . GLN D 1 102 ? 20.435 12.509 -0.901 1.00 19.85 82 GLN D C 1
ATOM 4694 O O . GLN D 1 102 ? 20.429 13.102 -1.984 1.00 20.31 82 GLN D O 1
ATOM 4700 N N . GLY D 1 103 ? 19.324 12.225 -0.222 1.00 19.83 83 GLY D N 1
ATOM 4701 C CA . GLY D 1 103 ? 17.991 12.568 -0.726 1.00 20.01 83 GLY D CA 1
ATOM 4702 C C . GLY D 1 103 ? 17.681 11.895 -2.053 1.00 20.29 83 GLY D C 1
ATOM 4703 O O . GLY D 1 103 ? 17.013 12.476 -2.913 1.00 21.08 83 GLY D O 1
ATOM 4704 N N . GLN D 1 104 ? 18.175 10.670 -2.215 1.00 19.84 84 GLN D N 1
ATOM 4705 C CA . GLN D 1 104 ? 18.046 9.932 -3.463 1.00 19.86 84 GLN D CA 1
ATOM 4706 C C . GLN D 1 104 ? 17.641 8.483 -3.203 1.00 19.34 84 GLN D C 1
ATOM 4707 O O . GLN D 1 104 ? 18.470 7.649 -2.836 1.00 18.76 84 GLN D O 1
ATOM 4713 N N . ASP D 1 105 ? 16.355 8.198 -3.391 1.00 19.36 85 ASP D N 1
ATOM 4714 C CA . ASP D 1 105 ? 15.821 6.851 -3.204 1.00 19.45 85 ASP D CA 1
ATOM 4715 C C . ASP D 1 105 ? 16.067 5.946 -4.409 1.00 18.77 85 ASP D C 1
ATOM 4716 O O . ASP D 1 105 ? 16.097 4.724 -4.271 1.00 18.50 85 ASP D O 1
ATOM 4721 N N . ASP D 1 106 ? 16.227 6.550 -5.587 1.00 18.31 86 ASP D N 1
ATOM 4722 C CA . ASP D 1 106 ? 16.460 5.804 -6.823 1.00 17.94 86 ASP D CA 1
ATOM 4723 C C . ASP D 1 106 ? 17.938 5.442 -6.914 1.00 17.33 86 ASP D C 1
ATOM 4724 O O . ASP D 1 106 ? 18.734 6.141 -7.553 1.00 17.43 86 ASP D O 1
ATOM 4729 N N . LYS D 1 107 ? 18.291 4.333 -6.273 1.00 16.39 87 LYS D N 1
ATOM 4730 C CA . LYS D 1 107 ? 19.691 3.953 -6.109 1.00 16.01 87 LYS D CA 1
ATOM 4731 C C . LYS D 1 107 ? 20.355 3.565 -7.431 1.00 16.08 87 LYS D C 1
ATOM 4732 O O . LYS D 1 107 ? 21.524 3.887 -7.659 1.00 15.98 87 LYS D O 1
ATOM 4738 N N . LEU D 1 108 ? 19.607 2.894 -8.305 1.00 16.64 88 LEU D N 1
ATOM 4739 C CA . LEU D 1 108 ? 20.154 2.475 -9.598 1.00 17.17 88 LEU D CA 1
ATOM 4740 C C . LEU D 1 108 ? 20.484 3.652 -10.521 1.00 17.40 88 LEU D C 1
ATOM 4741 O O . LEU D 1 108 ? 21.550 3.665 -11.134 1.00 17.59 88 LEU D O 1
ATOM 4746 N N . THR D 1 109 ? 19.586 4.634 -10.617 1.00 17.61 89 THR D N 1
ATOM 4747 C CA . THR D 1 109 ? 19.849 5.826 -11.437 1.00 17.93 89 THR D CA 1
ATOM 4748 C C . THR D 1 109 ? 21.097 6.558 -10.933 1.00 17.63 89 THR D C 1
ATOM 4749 O O . THR D 1 109 ? 21.961 6.937 -11.728 1.00 17.78 89 THR D O 1
ATOM 4753 N N . ALA D 1 110 ? 21.197 6.714 -9.615 1.00 17.05 90 ALA D N 1
ATOM 4754 C CA . ALA D 1 110 ? 22.363 7.338 -8.996 1.00 16.68 90 ALA D CA 1
ATOM 4755 C C . ALA D 1 110 ? 23.644 6.551 -9.292 1.00 16.63 90 ALA D C 1
ATOM 4756 O O . ALA D 1 110 ? 24.667 7.136 -9.656 1.00 16.80 90 ALA D O 1
ATOM 4758 N N . LEU D 1 111 ? 23.574 5.226 -9.160 1.00 16.31 91 LEU D N 1
ATOM 4759 C CA . LEU D 1 111 ? 24.733 4.366 -9.415 1.00 16.55 91 LEU D CA 1
ATOM 4760 C C . LEU D 1 111 ? 25.186 4.425 -10.878 1.00 17.02 91 LEU D C 1
ATOM 4761 O O . LEU D 1 111 ? 26.383 4.523 -11.155 1.00 17.12 91 LEU D O 1
ATOM 4766 N N . VAL D 1 112 ? 24.229 4.364 -11.803 1.00 17.57 92 VAL D N 1
ATOM 4767 C CA . VAL D 1 112 ? 24.520 4.485 -13.235 1.00 18.02 92 VAL D CA 1
ATOM 4768 C C . VAL D 1 112 ? 25.124 5.864 -13.541 1.00 18.42 92 VAL D C 1
ATOM 4769 O O . VAL D 1 112 ? 26.086 5.972 -14.303 1.00 18.57 92 VAL D O 1
ATOM 4773 N N . GLY D 1 113 ? 24.576 6.904 -12.914 1.00 18.54 93 GLY D N 1
ATOM 4774 C CA . GLY D 1 113 ? 25.141 8.250 -12.997 1.00 19.20 93 GLY D CA 1
ATOM 4775 C C . GLY D 1 113 ? 26.609 8.273 -12.603 1.00 19.52 93 GLY D C 1
ATOM 4776 O O . GLY D 1 113 ? 27.420 8.932 -13.251 1.00 19.80 93 GLY D O 1
ATOM 4777 N N . LEU D 1 114 ? 26.946 7.537 -11.544 1.00 19.64 94 LEU D N 1
ATOM 4778 C CA . LEU D 1 114 ? 28.339 7.401 -11.107 1.00 20.23 94 LEU D CA 1
ATOM 4779 C C . LEU D 1 114 ? 29.226 6.659 -12.106 1.00 20.95 94 LEU D C 1
ATOM 4780 O O . LEU D 1 114 ? 30.373 7.058 -12.323 1.00 21.21 94 LEU D O 1
ATOM 4785 N N . THR D 1 115 ? 28.698 5.595 -12.715 1.00 21.61 95 THR D N 1
ATOM 4786 C CA . THR D 1 115 ? 29.440 4.850 -13.743 1.00 22.60 95 THR D CA 1
ATOM 4787 C C . THR D 1 115 ? 29.861 5.765 -14.888 1.00 23.24 95 THR D C 1
ATOM 4788 O O . THR D 1 115 ? 30.968 5.645 -15.419 1.00 24.11 95 THR D O 1
ATOM 4792 N N . LYS D 1 116 ? 28.968 6.679 -15.256 1.00 23.48 96 LYS D N 1
ATOM 4793 C CA . LYS D 1 116 ? 29.214 7.594 -16.365 1.00 23.85 96 LYS D CA 1
ATOM 4794 C C . LYS D 1 116 ? 30.236 8.662 -15.987 1.00 23.75 96 LYS D C 1
ATOM 4795 O O . LYS D 1 116 ? 31.131 8.972 -16.773 1.00 24.04 96 LYS D O 1
ATOM 4801 N N . LYS D 1 117 ? 30.110 9.205 -14.778 1.00 23.22 97 LYS D N 1
ATOM 4802 C CA . LYS D 1 117 ? 31.016 10.252 -14.299 1.00 23.56 97 LYS D CA 1
ATOM 4803 C C . LYS D 1 117 ? 32.444 9.752 -14.094 1.00 23.22 97 LYS D C 1
ATOM 4804 O O . LYS D 1 117 ? 33.403 10.481 -14.346 1.00 22.97 97 LYS D O 1
ATOM 4810 N N . LEU D 1 118 ? 32.576 8.506 -13.643 1.00 22.67 98 LEU D N 1
ATOM 4811 C CA . LEU D 1 118 ? 33.882 7.944 -13.296 1.00 22.76 98 LEU D CA 1
ATOM 4812 C C . LEU D 1 118 ? 34.508 7.110 -14.409 1.00 23.34 98 LEU D C 1
ATOM 4813 O O . LEU D 1 118 ? 35.695 6.774 -14.346 1.00 23.47 98 LEU D O 1
ATOM 4818 N N . GLY D 1 119 ? 33.716 6.781 -15.427 1.00 23.82 99 GLY D N 1
ATOM 4819 C CA . GLY D 1 119 ? 34.182 5.924 -16.516 1.00 24.63 99 GLY D CA 1
ATOM 4820 C C . GLY D 1 119 ? 34.437 4.499 -16.054 1.00 24.82 99 GLY D C 1
ATOM 4821 O O . GLY D 1 119 ? 35.391 3.854 -16.497 1.00 25.35 99 GLY D O 1
ATOM 4822 N N . ILE D 1 120 ? 33.584 4.017 -15.153 1.00 24.58 100 ILE D N 1
ATOM 4823 C CA . ILE D 1 120 ? 33.663 2.651 -14.634 1.00 24.62 100 ILE D CA 1
ATOM 4824 C C . ILE D 1 120 ? 32.412 1.892 -15.068 1.00 24.50 100 ILE D C 1
ATOM 4825 O O . ILE D 1 120 ? 31.296 2.358 -14.845 1.00 24.69 100 ILE D O 1
ATOM 4830 N N . GLU D 1 121 ? 32.600 0.730 -15.692 1.00 24.44 101 GLU D N 1
ATOM 4831 C CA . GLU D 1 121 ? 31.479 -0.125 -16.091 1.00 24.36 101 GLU D CA 1
ATOM 4832 C C . GLU D 1 121 ? 30.649 -0.538 -14.876 1.00 22.87 101 GLU D C 1
ATOM 4833 O O . GLU D 1 121 ? 31.187 -0.692 -13.779 1.00 22.28 101 GLU D O 1
ATOM 4839 N N . LEU D 1 122 ? 29.345 -0.713 -15.078 1.00 22.05 102 LEU D N 1
ATOM 4840 C CA . LEU D 1 122 ? 28.444 -1.142 -14.005 1.00 20.91 102 LEU D CA 1
ATOM 4841 C C . LEU D 1 122 ? 28.855 -2.502 -13.444 1.00 20.53 102 LEU D C 1
ATOM 4842 O O . LEU D 1 122 ? 28.733 -2.752 -12.243 1.00 19.85 102 LEU D O 1
ATOM 4847 N N . SER D 1 123 ? 29.363 -3.364 -14.323 1.00 20.66 103 SER D N 1
ATOM 4848 C CA . SER D 1 123 ? 29.872 -4.678 -13.932 1.00 20.67 103 SER D CA 1
ATOM 4849 C C . SER D 1 123 ? 31.063 -4.592 -12.971 1.00 20.20 103 SER D C 1
ATOM 4850 O O . SER D 1 123 ? 31.383 -5.568 -12.294 1.00 19.98 103 SER D O 1
ATOM 4853 N N . HIS D 1 124 ? 31.710 -3.428 -12.922 1.00 20.04 104 HIS D N 1
ATOM 4854 C CA . HIS D 1 124 ? 32.827 -3.195 -12.005 1.00 19.93 104 HIS D CA 1
ATOM 4855 C C . HIS D 1 124 ? 32.423 -2.352 -10.795 1.00 18.92 104 HIS D C 1
ATOM 4856 O O . HIS D 1 124 ? 33.275 -1.778 -10.111 1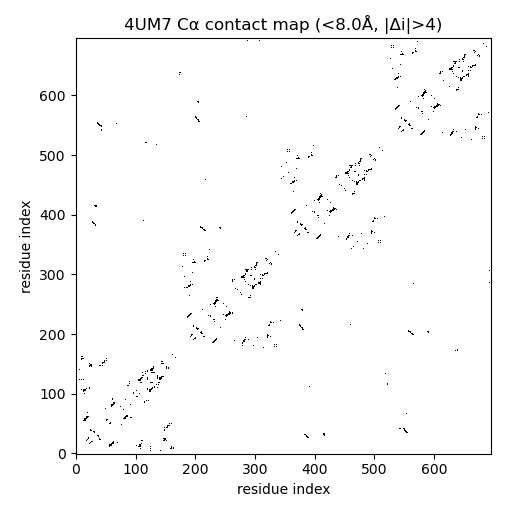.00 18.61 104 HIS D O 1
ATOM 4863 N N . CYS D 1 125 ? 31.118 -2.293 -10.535 1.00 18.19 105 CYS D N 1
ATOM 4864 C CA . CYS D 1 125 ? 30.585 -1.621 -9.355 1.00 17.42 105 CYS D CA 1
ATOM 4865 C C . CYS D 1 125 ? 29.998 -2.632 -8.389 1.00 16.66 105 CYS D C 1
ATOM 4866 O O . CYS D 1 125 ? 29.350 -3.599 -8.799 1.00 16.67 105 CYS D O 1
ATOM 4869 N N . ALA D 1 126 ? 30.233 -2.398 -7.104 1.00 15.78 106 ALA D N 1
ATOM 4870 C CA . ALA D 1 126 ? 29.546 -3.130 -6.053 1.00 15.24 106 ALA D CA 1
ATOM 4871 C C . ALA D 1 126 ? 28.526 -2.212 -5.393 1.00 14.97 106 ALA D C 1
ATOM 4872 O O . ALA D 1 126 ? 28.756 -1.006 -5.269 1.00 14.80 106 ALA D O 1
ATOM 4874 N N . TYR D 1 127 ? 27.391 -2.782 -4.993 1.00 14.79 107 TYR D N 1
ATOM 4875 C CA . TYR D 1 127 ? 26.404 -2.041 -4.221 1.00 14.63 107 TYR D CA 1
ATOM 4876 C C . TYR D 1 127 ? 25.815 -2.892 -3.106 1.00 14.55 107 TYR D C 1
ATOM 4877 O O . TYR D 1 127 ? 25.400 -4.028 -3.335 1.00 14.64 107 TYR D O 1
ATOM 4886 N N . ILE D 1 128 ? 25.778 -2.325 -1.903 1.00 14.29 108 ILE D N 1
ATOM 4887 C CA . ILE D 1 128 ? 25.198 -2.997 -0.740 1.00 14.20 108 ILE D CA 1
ATOM 4888 C C . ILE D 1 128 ? 23.972 -2.224 -0.238 1.00 14.32 108 ILE D C 1
ATOM 4889 O O . ILE D 1 128 ? 24.039 -1.016 0.004 1.00 14.25 108 ILE D O 1
ATOM 4894 N N . GLY D 1 129 ? 22.848 -2.923 -0.106 1.00 14.73 109 GLY D N 1
ATOM 4895 C CA . GLY D 1 129 ? 21.602 -2.298 0.326 1.00 15.01 109 GLY D CA 1
ATOM 4896 C C . GLY D 1 129 ? 20.757 -3.251 1.143 1.00 15.45 109 GLY D C 1
ATOM 4897 O O . GLY D 1 129 ? 21.020 -4.449 1.159 1.00 15.62 109 GLY D O 1
ATOM 4898 N N . ASP D 1 130 ? 19.740 -2.726 1.820 1.00 15.98 110 ASP D N 1
ATOM 4899 C CA . ASP D 1 130 ? 18.943 -3.545 2.742 1.00 16.45 110 ASP D CA 1
ATOM 4900 C C . ASP D 1 130 ? 17.442 -3.569 2.465 1.00 16.22 110 ASP D C 1
ATOM 4901 O O . ASP D 1 130 ? 16.759 -4.480 2.914 1.00 17.09 110 ASP D O 1
ATOM 4906 N N . ASP D 1 131 ? 16.920 -2.573 1.757 1.00 15.36 111 ASP D N 1
ATOM 4907 C CA . ASP D 1 131 ? 15.474 -2.515 1.557 1.00 15.06 111 ASP D CA 1
ATOM 4908 C C . ASP D 1 131 ? 15.095 -2.382 0.085 1.00 14.84 111 ASP D C 1
ATOM 4909 O O . ASP D 1 131 ? 15.960 -2.365 -0.794 1.00 14.65 111 ASP D O 1
ATOM 4914 N N . LEU D 1 132 ? 13.794 -2.296 -0.171 1.00 14.72 112 LEU D N 1
ATOM 4915 C CA . LEU D 1 132 ? 13.260 -2.269 -1.531 1.00 14.79 112 LEU D CA 1
ATOM 4916 C C . LEU D 1 132 ? 13.844 -1.196 -2.455 1.00 14.74 112 LEU D C 1
ATOM 4917 O O . LEU D 1 132 ? 14.084 -1.483 -3.626 1.00 14.97 112 LEU D O 1
ATOM 4922 N N . PRO D 1 133 ? 14.082 0.037 -1.946 1.00 14.54 113 PRO D N 1
ATOM 4923 C CA . PRO D 1 133 ? 14.688 1.037 -2.832 1.00 14.48 113 PRO D CA 1
ATOM 4924 C C . PRO D 1 133 ? 16.052 0.616 -3.384 1.00 14.27 113 PRO D C 1
ATOM 4925 O O . PRO D 1 133 ? 16.441 1.084 -4.451 1.00 14.38 113 PRO D O 1
ATOM 4929 N N . ASP D 1 134 ? 16.747 -0.272 -2.672 1.00 14.13 114 ASP D N 1
ATOM 4930 C CA . ASP D 1 134 ? 18.073 -0.751 -3.079 1.00 14.42 114 ASP D CA 1
ATOM 4931 C C . ASP D 1 134 ? 18.031 -1.931 -4.052 1.00 14.49 114 ASP D C 1
ATOM 4932 O O . ASP D 1 134 ? 19.066 -2.303 -4.620 1.00 14.56 114 ASP D O 1
ATOM 4937 N N . LEU D 1 135 ? 16.848 -2.519 -4.238 1.00 14.59 115 LEU D N 1
ATOM 4938 C CA . LEU D 1 135 ? 16.712 -3.785 -4.965 1.00 14.74 115 LEU D CA 1
ATOM 4939 C C . LEU D 1 135 ? 17.339 -3.762 -6.358 1.00 14.96 115 LEU D C 1
ATOM 4940 O O . LEU D 1 135 ? 18.157 -4.626 -6.682 1.00 15.07 115 LEU D O 1
ATOM 4945 N N . LYS D 1 136 ? 16.955 -2.784 -7.176 1.00 15.09 116 LYS D N 1
ATOM 4946 C CA . LYS D 1 136 ? 17.438 -2.725 -8.558 1.00 15.31 116 LYS D CA 1
ATOM 4947 C C . LYS D 1 136 ? 18.951 -2.539 -8.622 1.00 14.78 116 LYS D C 1
ATOM 4948 O O . LYS D 1 136 ? 19.621 -3.184 -9.429 1.00 14.63 116 LYS D O 1
ATOM 4954 N N . ALA D 1 137 ? 19.485 -1.672 -7.761 1.00 14.17 117 ALA D N 1
ATOM 4955 C CA . ALA D 1 137 ? 20.930 -1.436 -7.707 1.00 13.95 117 ALA D CA 1
ATOM 4956 C C . ALA D 1 137 ? 21.694 -2.702 -7.309 1.00 13.87 117 ALA D C 1
ATOM 4957 O O . ALA D 1 137 ? 22.714 -3.038 -7.914 1.00 13.96 117 ALA D O 1
ATOM 4959 N N . VAL D 1 138 ? 21.189 -3.410 -6.302 1.00 13.72 118 VAL D N 1
ATOM 4960 C CA . VAL D 1 138 ? 21.791 -4.676 -5.874 1.00 13.67 118 VAL D CA 1
ATOM 4961 C C . VAL D 1 138 ? 21.768 -5.696 -7.020 1.00 14.26 118 VAL D C 1
ATOM 4962 O O . VAL D 1 138 ? 22.762 -6.380 -7.283 1.00 14.28 118 VAL D O 1
ATOM 4966 N N . ARG D 1 139 ? 20.639 -5.761 -7.721 1.00 14.63 119 ARG D N 1
ATOM 4967 C CA . ARG D 1 139 ? 20.469 -6.701 -8.824 1.00 15.40 119 ARG D CA 1
ATOM 4968 C C . ARG D 1 139 ? 21.369 -6.396 -1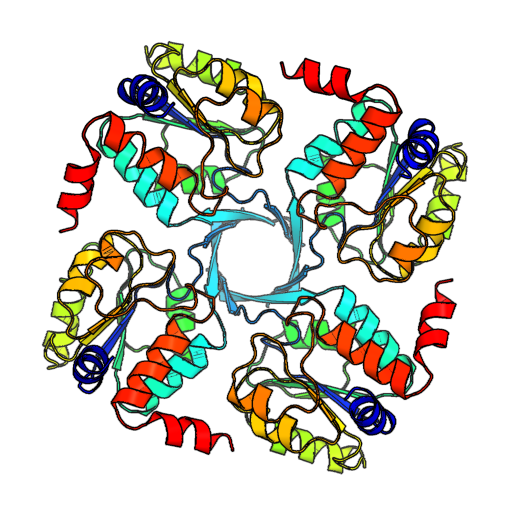0.024 1.00 15.76 119 ARG D C 1
ATOM 4969 O O . ARG D 1 139 ? 21.956 -7.308 -10.603 1.00 16.35 119 ARG D O 1
ATOM 4977 N N . GLU D 1 140 ? 21.471 -5.117 -10.389 1.00 15.87 120 GLU D N 1
ATOM 4978 C CA . GLU D 1 140 ? 22.144 -4.719 -11.628 1.00 16.24 120 GLU D CA 1
ATOM 4979 C C . GLU D 1 140 ? 23.639 -4.459 -11.482 1.00 15.95 120 GLU D C 1
ATOM 4980 O O . GLU D 1 140 ? 24.369 -4.492 -12.473 1.00 16.33 120 GLU D O 1
ATOM 4986 N N . ALA D 1 141 ? 24.091 -4.191 -10.259 1.00 15.28 121 ALA D N 1
ATOM 4987 C CA . ALA D 1 141 ? 25.520 -3.984 -10.006 1.00 15.06 121 ALA D CA 1
ATOM 4988 C C . ALA D 1 141 ? 26.314 -5.251 -10.314 1.00 15.28 121 ALA D C 1
ATOM 4989 O O . ALA D 1 141 ? 25.783 -6.359 -10.230 1.00 15.55 121 ALA D O 1
ATOM 4991 N N . GLY D 1 142 ? 27.584 -5.086 -10.677 1.00 15.33 122 GLY D N 1
ATOM 4992 C CA . GLY D 1 142 ? 28.469 -6.229 -10.909 1.00 15.40 122 GLY D CA 1
ATOM 4993 C C . GLY D 1 142 ? 28.535 -7.157 -9.706 1.00 15.23 122 GLY D C 1
ATOM 4994 O O . GLY D 1 142 ? 28.598 -8.378 -9.854 1.00 15.59 122 GLY D O 1
ATOM 4995 N N . PHE D 1 143 ? 28.517 -6.566 -8.515 1.00 14.68 123 PHE D N 1
ATOM 4996 C CA . PHE D 1 143 ? 28.504 -7.318 -7.269 1.00 14.47 123 PHE D CA 1
ATOM 4997 C C . PHE D 1 143 ? 27.488 -6.677 -6.328 1.00 14.11 123 PHE D C 1
ATOM 4998 O O . PHE D 1 143 ? 27.713 -5.585 -5.803 1.00 13.78 123 PHE D O 1
ATOM 5006 N N . GLY D 1 144 ? 26.353 -7.354 -6.159 1.00 14.14 124 GLY D N 1
ATOM 5007 C CA . GLY D 1 144 ? 25.277 -6.890 -5.291 1.00 13.98 124 GLY D CA 1
ATOM 5008 C C . GLY D 1 144 ? 25.304 -7.601 -3.953 1.00 13.95 124 GLY D C 1
ATOM 5009 O O . GLY D 1 144 ? 25.440 -8.824 -3.895 1.00 14.22 124 GLY D O 1
ATOM 5010 N N . ILE D 1 145 ? 25.182 -6.826 -2.879 1.00 13.61 125 ILE D N 1
ATOM 5011 C CA . ILE D 1 145 ? 25.278 -7.352 -1.521 1.00 13.75 125 ILE D CA 1
ATOM 5012 C C . ILE D 1 145 ? 24.093 -6.901 -0.677 1.00 13.74 125 ILE D C 1
ATOM 5013 O O . ILE D 1 145 ? 23.629 -5.767 -0.794 1.00 13.50 125 ILE D O 1
ATOM 5018 N N . SER D 1 146 ? 23.599 -7.800 0.167 1.00 14.18 126 SER D N 1
ATOM 5019 C CA . SER D 1 146 ? 22.627 -7.419 1.180 1.00 14.20 126 SER D CA 1
ATOM 5020 C C . SER D 1 146 ? 23.004 -8.007 2.533 1.00 14.52 126 SER D C 1
ATOM 5021 O O . SER D 1 146 ? 24.099 -8.551 2.699 1.00 14.69 126 SER D O 1
ATOM 5024 N N . VAL D 1 147 ? 22.099 -7.874 3.496 1.00 14.76 127 VAL D N 1
ATOM 5025 C CA . VAL D 1 147 ? 22.389 -8.196 4.889 1.00 15.13 127 VAL D CA 1
ATOM 5026 C C . VAL D 1 147 ? 21.265 -9.053 5.481 1.00 15.63 127 VAL D C 1
ATOM 5027 O O . VAL D 1 147 ? 20.163 -9.072 4.931 1.00 15.51 127 VAL D O 1
ATOM 5031 N N . PRO D 1 148 ? 21.537 -9.773 6.595 1.00 16.11 128 PRO D N 1
ATOM 5032 C CA . PRO D 1 148 ? 20.531 -10.680 7.162 1.00 16.90 128 PRO D CA 1
ATOM 5033 C C . PRO D 1 148 ? 19.172 -10.031 7.426 1.00 16.99 128 PRO D C 1
ATOM 5034 O O . PRO D 1 148 ? 18.143 -10.668 7.211 1.00 17.94 128 PRO D O 1
ATOM 5038 N N . ASN D 1 149 ? 19.168 -8.780 7.877 1.00 16.95 129 ASN D N 1
ATOM 5039 C CA . ASN D 1 149 ? 17.913 -8.090 8.181 1.00 17.20 129 ASN D CA 1
ATOM 5040 C C . ASN D 1 149 ? 17.372 -7.261 7.015 1.00 16.75 129 ASN D C 1
ATOM 5041 O O . ASN D 1 149 ? 16.398 -6.515 7.162 1.00 17.00 129 ASN D O 1
ATOM 5046 N N . GLY D 1 150 ? 17.995 -7.416 5.851 1.00 16.15 130 GLY D N 1
ATOM 5047 C CA . GLY D 1 150 ? 17.472 -6.830 4.621 1.00 15.73 130 GLY D CA 1
ATOM 5048 C C . GLY D 1 150 ? 16.150 -7.477 4.244 1.00 15.97 130 GLY D C 1
ATOM 5049 O O . GLY D 1 150 ? 15.877 -8.610 4.643 1.00 16.15 130 GLY D O 1
ATOM 5050 N N . CYS D 1 151 ? 15.324 -6.765 3.482 1.00 15.76 131 CYS D N 1
ATOM 5051 C CA . CYS D 1 151 ? 14.071 -7.348 3.009 1.00 16.02 131 CYS D CA 1
ATOM 5052 C C . CYS D 1 151 ? 14.356 -8.570 2.127 1.00 16.18 131 CYS D C 1
ATOM 5053 O O . CYS D 1 151 ? 15.412 -8.657 1.487 1.00 15.84 131 CYS D O 1
ATOM 5056 N N A GLU D 1 152 ? 13.416 -9.511 2.109 0.50 16.49 132 GLU D N 1
ATOM 5057 N N B GLU D 1 152 ? 13.415 -9.508 2.112 0.50 16.61 132 GLU D N 1
ATOM 5058 C CA A GLU D 1 152 ? 13.585 -10.772 1.383 0.50 16.89 132 GLU D CA 1
ATOM 5059 C CA B GLU D 1 152 ? 13.569 -10.769 1.385 0.50 17.08 132 GLU D CA 1
ATOM 5060 C C A GLU D 1 152 ? 13.811 -10.570 -0.114 0.50 16.68 132 GLU D C 1
ATOM 5061 C C B GLU D 1 152 ? 13.813 -10.565 -0.109 0.50 16.80 132 GLU D C 1
ATOM 5062 O O A GLU D 1 152 ? 14.571 -11.312 -0.738 0.50 16.67 132 GLU D O 1
ATOM 5063 O O B GLU D 1 152 ? 14.587 -11.301 -0.724 0.50 16.76 132 GLU D O 1
ATOM 5074 N N . GLN D 1 153 ? 13.163 -9.551 -0.674 1.00 16.46 133 GLN D N 1
ATOM 5075 C CA . GLN D 1 153 ? 13.221 -9.281 -2.111 1.00 16.35 133 GLN D CA 1
ATOM 5076 C C . GLN D 1 153 ? 14.581 -8.749 -2.558 1.00 15.98 133 GLN D C 1
ATOM 5077 O O . GLN D 1 153 ? 15.052 -9.080 -3.647 1.00 16.12 133 GLN D O 1
ATOM 5083 N N . THR D 1 154 ? 15.209 -7.928 -1.719 1.00 15.48 134 THR D N 1
ATOM 5084 C CA . THR D 1 154 ? 16.559 -7.442 -2.000 1.00 15.16 134 THR D CA 1
ATOM 5085 C C . THR D 1 154 ? 17.594 -8.544 -1.756 1.00 15.35 134 THR D C 1
ATOM 5086 O O . THR D 1 154 ? 18.565 -8.670 -2.504 1.00 15.07 134 THR D O 1
ATOM 5090 N N . ARG D 1 155 ? 17.370 -9.353 -0.724 1.00 15.56 135 ARG D N 1
ATOM 5091 C CA . ARG D 1 155 ? 18.230 -10.502 -0.469 1.00 15.94 135 ARG D CA 1
ATOM 5092 C C . ARG D 1 155 ? 18.197 -11.488 -1.639 1.00 16.23 135 ARG D C 1
ATOM 5093 O O . ARG D 1 155 ? 19.222 -12.071 -1.999 1.00 16.41 135 ARG D O 1
ATOM 5101 N N . ALA D 1 156 ? 17.023 -11.640 -2.250 1.00 16.41 136 ALA D N 1
ATOM 5102 C CA . ALA D 1 156 ? 16.827 -12.602 -3.338 1.00 16.67 136 ALA D CA 1
ATOM 5103 C C . ALA D 1 156 ? 17.662 -12.298 -4.580 1.00 16.71 136 ALA D C 1
ATOM 5104 O O . ALA D 1 156 ? 18.056 -13.216 -5.304 1.00 17.06 136 ALA D O 1
ATOM 5106 N N . VAL D 1 157 ? 17.923 -11.013 -4.818 1.00 16.24 137 VAL D N 1
ATOM 5107 C CA . VAL D 1 157 ? 18.670 -10.582 -6.007 1.00 16.34 137 VAL D CA 1
ATOM 5108 C C . VAL D 1 157 ? 20.148 -10.293 -5.709 1.00 15.99 137 VAL D C 1
ATOM 5109 O O . VAL D 1 157 ? 20.893 -9.850 -6.591 1.00 16.03 137 VAL D O 1
ATOM 5113 N N A SER D 1 158 ? 20.557 -10.546 -4.470 0.50 15.71 138 SER D N 1
ATOM 5114 N N B SER D 1 158 ? 20.566 -10.556 -4.471 0.50 15.91 138 SER D N 1
ATOM 5115 C CA A SER D 1 158 ? 21.939 -10.343 -4.060 0.50 15.60 138 SER D CA 1
ATOM 5116 C CA B SER D 1 158 ? 21.944 -10.313 -4.043 0.50 15.92 138 SER D CA 1
ATOM 5117 C C A SER D 1 158 ? 22.843 -11.453 -4.574 0.50 16.15 138 SER D C 1
ATOM 5118 C C B SER D 1 158 ? 22.880 -11.467 -4.392 0.50 16.35 138 SER D C 1
ATOM 5119 O O A SER D 1 158 ? 22.389 -12.569 -4.836 0.50 16.62 138 SER D O 1
ATOM 5120 O O B SER D 1 158 ? 22.487 -12.635 -4.347 0.50 16.80 138 SER D O 1
ATOM 5125 N N . ASP D 1 159 ? 24.122 -11.124 -4.729 1.00 16.24 139 ASP D N 1
ATOM 5126 C CA . ASP D 1 159 ? 25.151 -12.109 -5.045 1.00 16.94 139 ASP D CA 1
ATOM 5127 C C . ASP D 1 159 ? 25.753 -12.650 -3.760 1.00 17.04 139 ASP D C 1
ATOM 5128 O O . ASP D 1 159 ? 26.243 -13.779 -3.717 1.00 17.89 139 ASP D O 1
ATOM 5133 N N . TYR D 1 160 ? 25.711 -11.829 -2.717 1.00 16.74 140 TYR D N 1
ATOM 5134 C CA . TYR D 1 160 ? 26.237 -12.199 -1.413 1.00 16.69 140 TYR D CA 1
ATOM 5135 C C . TYR D 1 160 ? 25.411 -11.555 -0.307 1.00 16.35 140 TYR D C 1
ATOM 5136 O O . TYR D 1 160 ? 25.020 -10.387 -0.409 1.00 15.81 140 TYR D O 1
ATOM 5145 N N A ILE D 1 161 ? 25.131 -12.326 0.740 0.50 16.49 141 ILE D N 1
ATOM 5146 N N B ILE D 1 161 ? 25.134 -12.340 0.732 0.50 16.54 141 ILE D N 1
ATOM 5147 C CA A ILE D 1 161 ? 24.486 -11.797 1.936 0.50 16.39 141 ILE D CA 1
ATOM 5148 C CA B ILE D 1 161 ? 24.497 -11.852 1.946 0.50 16.50 141 ILE D CA 1
ATOM 5149 C C A ILE D 1 161 ? 25.432 -11.977 3.112 0.50 16.40 141 ILE D C 1
ATOM 5150 C C B ILE D 1 161 ? 25.519 -11.968 3.064 0.50 16.45 141 ILE D C 1
ATOM 5151 O O A ILE D 1 161 ? 25.868 -13.095 3.397 0.50 16.77 141 ILE D O 1
ATOM 5152 O O B ILE D 1 161 ? 26.099 -13.037 3.262 0.50 16.77 141 ILE D O 1
ATOM 5161 N N . THR D 1 162 ? 25.752 -10.872 3.780 1.00 16.06 142 THR D N 1
ATOM 5162 C CA . THR D 1 162 ? 26.720 -10.872 4.883 1.00 16.23 142 THR D CA 1
ATOM 5163 C C . THR D 1 162 ? 26.248 -11.716 6.069 1.00 16.85 142 THR D C 1
ATOM 5164 O O . THR D 1 162 ? 25.052 -11.932 6.261 1.00 17.05 142 THR D O 1
ATOM 5168 N N . THR D 1 163 ? 27.205 -12.203 6.846 1.00 17.39 143 THR D N 1
ATOM 5169 C CA . THR D 1 163 ? 26.906 -12.891 8.096 1.00 18.31 143 THR D CA 1
ATOM 5170 C C . THR D 1 163 ? 26.648 -11.873 9.206 1.00 18.44 143 THR D C 1
ATOM 5171 O O . THR D 1 163 ? 25.676 -11.994 9.961 1.00 18.85 143 THR D O 1
ATOM 5175 N N . LYS D 1 164 ? 27.520 -10.869 9.294 1.00 18.62 144 LYS D N 1
ATOM 5176 C CA . LYS D 1 164 ? 27.351 -9.766 10.237 1.00 18.83 144 LYS D CA 1
ATOM 5177 C C . LYS D 1 164 ? 26.207 -8.861 9.788 1.00 18.38 144 LYS D C 1
ATOM 5178 O O . LYS D 1 164 ? 25.913 -8.765 8.594 1.00 17.98 144 LYS D O 1
ATOM 5184 N N . THR D 1 165 ? 25.565 -8.205 10.750 1.00 18.12 145 THR D N 1
ATOM 5185 C CA . THR D 1 165 ? 24.396 -7.366 10.478 1.00 17.65 145 THR D CA 1
ATOM 5186 C C . THR D 1 165 ? 24.774 -5.901 10.234 1.00 17.03 145 THR D C 1
ATOM 5187 O O . THR D 1 165 ? 25.880 -5.471 10.573 1.00 16.71 145 THR D O 1
ATOM 5191 N N . GLY D 1 166 ? 23.855 -5.148 9.629 1.00 16.50 146 GLY D N 1
ATOM 5192 C CA . GLY D 1 166 ? 24.042 -3.713 9.406 1.00 16.28 146 GLY D CA 1
ATOM 5193 C C . GLY D 1 166 ? 24.335 -2.973 10.698 1.00 16.45 146 GLY D C 1
ATOM 5194 O O . GLY D 1 166 ? 23.667 -3.193 11.712 1.00 16.89 146 GLY D O 1
ATOM 5195 N N . GLY D 1 167 ? 25.350 -2.113 10.659 1.00 16.23 147 GLY D N 1
ATOM 5196 C CA . GLY D 1 167 ? 25.815 -1.381 11.841 1.00 16.04 147 GLY D CA 1
ATOM 5197 C C . GLY D 1 167 ? 26.574 -2.231 12.850 1.00 16.33 147 GLY D C 1
ATOM 5198 O O . GLY D 1 167 ? 26.889 -1.766 13.949 1.00 16.43 147 GLY D O 1
ATOM 5199 N N . ASN D 1 168 ? 26.863 -3.477 12.477 1.00 16.44 148 ASN D N 1
ATOM 5200 C CA A ASN D 1 168 ? 27.555 -4.412 13.357 0.50 16.57 148 ASN D CA 1
ATOM 5201 C CA B ASN D 1 168 ? 27.558 -4.416 13.355 0.50 16.86 148 ASN D CA 1
ATOM 5202 C C . ASN D 1 168 ? 28.656 -5.190 12.633 1.00 16.56 148 ASN D C 1
ATOM 5203 O O . ASN D 1 168 ? 29.069 -6.263 13.079 1.00 17.09 148 ASN D O 1
ATOM 5212 N N . GLY D 1 169 ? 29.125 -4.642 11.514 1.00 15.93 149 GLY D N 1
ATOM 5213 C CA . GLY D 1 169 ? 30.246 -5.229 10.793 1.00 15.44 149 GLY D CA 1
ATOM 5214 C C . GLY D 1 169 ? 29.956 -5.812 9.426 1.00 14.80 149 GLY D C 1
ATOM 5215 O O . GLY D 1 169 ? 30.843 -6.409 8.817 1.00 15.13 149 GLY D O 1
ATOM 5216 N N . ALA D 1 170 ? 28.727 -5.647 8.940 1.00 14.23 150 ALA D N 1
ATOM 5217 C CA . ALA D 1 170 ? 28.375 -6.091 7.589 1.00 13.93 150 ALA D CA 1
ATOM 5218 C C . ALA D 1 170 ? 29.311 -5.472 6.549 1.00 13.63 150 ALA D C 1
ATOM 5219 O O . ALA D 1 170 ? 29.824 -6.160 5.666 1.00 13.60 150 ALA D O 1
ATOM 5221 N N . VAL D 1 171 ? 29.547 -4.169 6.678 1.00 13.39 151 VAL D N 1
ATOM 5222 C CA . VAL D 1 171 ? 30.421 -3.457 5.757 1.00 13.28 151 VAL D CA 1
ATOM 5223 C C . VAL D 1 171 ? 31.873 -3.931 5.887 1.00 13.36 151 VAL D C 1
ATOM 5224 O O . VAL D 1 171 ? 32.525 -4.187 4.881 1.00 13.42 151 VAL D O 1
ATOM 5228 N N . ARG D 1 172 ? 32.367 -4.063 7.119 1.00 13.29 152 ARG D N 1
ATOM 5229 C CA . ARG D 1 172 ? 33.723 -4.576 7.343 1.00 13.60 152 ARG D CA 1
ATOM 5230 C C . ARG D 1 172 ? 33.897 -5.946 6.679 1.00 13.98 152 ARG D C 1
ATOM 5231 O O . ARG D 1 172 ? 34.900 -6.194 6.003 1.00 14.04 152 ARG D O 1
ATOM 5239 N N . GLU D 1 173 ? 32.896 -6.808 6.849 1.00 14.39 153 GLU D N 1
ATOM 5240 C CA . GLU D 1 173 ? 32.912 -8.158 6.278 1.00 15.05 153 GLU D CA 1
ATOM 5241 C C . GLU D 1 173 ? 33.060 -8.156 4.755 1.00 15.13 153 GLU D C 1
ATOM 5242 O O . GLU D 1 173 ? 33.911 -8.864 4.208 1.00 15.13 153 GLU D O 1
ATOM 5248 N N . VAL D 1 174 ? 32.234 -7.371 4.070 1.00 15.13 154 VAL D N 1
ATOM 5249 C CA . VAL D 1 174 ? 32.297 -7.328 2.612 1.00 15.44 154 VAL D CA 1
ATOM 5250 C C . VAL D 1 174 ? 33.575 -6.637 2.113 1.00 15.33 154 VAL D C 1
ATOM 5251 O O . VAL D 1 174 ? 34.098 -6.982 1.051 1.00 15.30 154 VAL D O 1
ATOM 5255 N N . CYS D 1 175 ? 34.081 -5.673 2.886 1.00 14.96 155 CYS D N 1
ATOM 5256 C CA . CYS D 1 175 ? 35.362 -5.041 2.570 1.00 15.14 155 CYS D CA 1
ATOM 5257 C C . CYS D 1 175 ? 36.480 -6.077 2.539 1.00 15.33 155 CYS D C 1
ATOM 5258 O O . CYS D 1 175 ? 37.305 -6.075 1.628 1.00 15.64 155 CYS D O 1
ATOM 5261 N N . GLU D 1 176 ? 36.490 -6.963 3.531 1.00 15.33 156 GLU D N 1
ATOM 5262 C CA . GLU D 1 176 ? 37.495 -8.021 3.608 1.00 15.59 156 GLU D CA 1
ATOM 5263 C C . GLU D 1 176 ? 37.322 -9.017 2.468 1.00 15.70 156 GLU D C 1
ATOM 5264 O O . GLU D 1 176 ? 38.307 -9.482 1.897 1.00 15.96 156 GLU D O 1
ATOM 5270 N N . LEU D 1 177 ? 36.066 -9.318 2.135 1.00 15.56 157 LEU D N 1
ATOM 5271 C CA A LEU D 1 177 ? 35.764 -10.220 1.029 0.50 15.78 157 LEU D CA 1
ATOM 5272 C CA B LEU D 1 177 ? 35.734 -10.206 1.022 0.50 15.78 157 LEU D CA 1
ATOM 5273 C C . LEU D 1 177 ? 36.343 -9.692 -0.282 1.00 15.77 157 LEU D C 1
ATOM 5274 O O . LEU D 1 177 ? 36.987 -10.440 -1.020 1.00 16.00 157 LEU D O 1
ATOM 5283 N N . ILE D 1 178 ? 36.127 -8.407 -0.560 1.00 15.37 158 ILE D N 1
ATOM 5284 C CA . ILE D 1 178 ? 36.625 -7.785 -1.789 1.00 15.49 158 ILE D CA 1
ATOM 5285 C C . ILE D 1 178 ? 38.154 -7.738 -1.802 1.00 15.64 158 ILE D C 1
ATOM 5286 O O . ILE D 1 178 ? 38.777 -8.075 -2.813 1.00 15.80 158 ILE D O 1
ATOM 5291 N N . LEU D 1 179 ? 38.755 -7.338 -0.682 1.00 15.57 159 LEU D N 1
ATOM 5292 C CA . LEU D 1 179 ? 40.216 -7.372 -0.559 1.00 15.87 159 LEU D CA 1
ATOM 5293 C C . LEU D 1 179 ? 40.780 -8.768 -0.858 1.00 16.29 159 LEU D C 1
ATOM 5294 O O . LEU D 1 179 ? 41.767 -8.899 -1.585 1.00 16.45 159 LEU D O 1
ATOM 5299 N N . LYS D 1 180 ? 40.142 -9.803 -0.311 1.00 16.39 160 LYS D N 1
ATOM 5300 C CA . LYS D 1 180 ? 40.556 -11.189 -0.565 1.00 16.89 160 LYS D CA 1
ATOM 5301 C C . LYS D 1 180 ? 40.443 -11.562 -2.042 1.00 17.26 160 LYS D C 1
ATOM 5302 O O . LYS D 1 180 ? 41.361 -12.157 -2.608 1.00 17.70 160 LYS D O 1
ATOM 5308 N N . ALA D 1 181 ? 39.326 -11.191 -2.662 1.00 17.10 161 ALA D N 1
ATOM 5309 C CA . ALA D 1 181 ? 39.086 -11.495 -4.074 1.00 17.62 161 ALA D CA 1
ATOM 5310 C C . ALA D 1 181 ? 40.096 -10.810 -4.992 1.00 17.96 161 ALA D C 1
ATOM 5311 O O . ALA D 1 181 ? 40.378 -11.299 -6.090 1.00 18.44 161 ALA D O 1
ATOM 5313 N N . GLN D 1 182 ? 40.642 -9.688 -4.526 1.00 17.89 162 GLN D N 1
ATOM 5314 C CA . GLN D 1 182 ? 41.597 -8.891 -5.296 1.00 18.25 162 GLN D CA 1
ATOM 5315 C C . GLN D 1 182 ? 43.052 -9.099 -4.848 1.00 18.72 162 GLN D C 1
ATOM 5316 O O . GLN D 1 182 ? 43.939 -8.330 -5.224 1.00 18.94 162 GLN D O 1
ATOM 5322 N N . ASN D 1 183 ? 43.282 -10.156 -4.064 1.00 19.02 163 ASN D N 1
ATOM 5323 C CA . ASN D 1 183 ? 44.606 -10.512 -3.529 1.00 19.52 163 ASN D CA 1
ATOM 5324 C C . ASN D 1 183 ? 45.305 -9.378 -2.776 1.00 19.39 163 ASN D C 1
ATOM 5325 O O . ASN D 1 183 ? 46.517 -9.187 -2.899 1.00 19.89 163 ASN D O 1
ATOM 5330 N N . ASN D 1 184 ? 44.531 -8.637 -1.987 1.00 18.77 164 ASN D N 1
ATOM 5331 C CA . ASN D 1 184 ? 45.058 -7.505 -1.233 1.00 18.63 164 ASN D CA 1
ATOM 5332 C C . ASN D 1 184 ? 44.875 -7.647 0.272 1.00 18.25 164 ASN D C 1
ATOM 5333 O O . ASN D 1 184 ? 45.374 -6.818 1.035 1.00 18.32 164 ASN D O 1
ATOM 5338 N N . PHE D 1 185 ? 44.164 -8.690 0.699 1.00 17.79 165 PHE D N 1
ATOM 5339 C CA . PHE D 1 185 ? 43.798 -8.829 2.109 1.00 17.48 165 PHE D CA 1
ATOM 5340 C C . PHE D 1 185 ? 44.977 -9.151 3.025 1.00 17.72 165 PHE D C 1
ATOM 5341 O O . PHE D 1 185 ? 45.199 -8.464 4.022 1.00 17.36 165 PHE D O 1
ATOM 5349 N N . ASP D 1 186 ? 45.715 -10.210 2.696 1.00 18.15 166 ASP D N 1
ATOM 5350 C CA . ASP D 1 186 ? 46.860 -10.615 3.507 1.00 18.69 166 ASP D CA 1
ATOM 5351 C C . ASP D 1 186 ? 47.896 -9.491 3.611 1.00 18.86 166 ASP D C 1
ATOM 5352 O O . ASP D 1 186 ? 48.479 -9.282 4.676 1.00 18.93 166 ASP D O 1
ATOM 5357 N N . ALA D 1 187 ? 48.100 -8.764 2.510 1.00 18.83 167 ALA D N 1
ATOM 5358 C CA . ALA D 1 187 ? 49.006 -7.609 2.492 1.00 19.06 167 ALA D CA 1
ATOM 5359 C C . ALA D 1 187 ? 48.521 -6.488 3.418 1.00 18.84 167 ALA D C 1
ATOM 5360 O O . ALA D 1 187 ? 49.326 -5.841 4.096 1.00 19.03 167 ALA D O 1
ATOM 5362 N N . PHE D 1 188 ? 47.207 -6.274 3.441 1.00 18.52 168 PHE D N 1
ATOM 5363 C CA . PHE D 1 188 ? 46.580 -5.290 4.326 1.00 18.23 168 PHE D CA 1
ATOM 5364 C C . PHE D 1 188 ? 46.808 -5.676 5.792 1.00 18.11 168 PHE D C 1
ATOM 5365 O O . PHE D 1 188 ? 47.254 -4.851 6.593 1.00 18.05 168 PHE D O 1
ATOM 5373 N N . ILE D 1 189 ? 46.536 -6.938 6.123 1.00 17.74 169 ILE D N 1
ATOM 5374 C CA . ILE D 1 189 ? 46.790 -7.463 7.469 1.00 17.58 169 ILE D CA 1
ATOM 5375 C C . ILE D 1 189 ? 48.259 -7.297 7.864 1.00 17.75 169 ILE D C 1
ATOM 5376 O O . ILE D 1 189 ? 48.567 -6.887 8.987 1.00 17.61 169 ILE D O 1
ATOM 5381 N N . ALA D 1 190 ? 49.153 -7.609 6.925 1.00 17.79 170 ALA D N 1
ATOM 5382 C CA . ALA D 1 190 ? 50.595 -7.561 7.163 1.00 18.36 170 ALA D CA 1
ATOM 5383 C C . ALA D 1 190 ? 51.090 -6.196 7.650 1.00 18.49 170 ALA D C 1
ATOM 5384 O O . ALA D 1 190 ? 52.061 -6.125 8.408 1.00 18.98 170 ALA D O 1
ATOM 5386 N N . THR D 1 191 ? 50.418 -5.123 7.227 1.00 18.24 171 THR D N 1
ATOM 5387 C CA . THR D 1 191 ? 50.798 -3.762 7.628 1.00 18.46 171 THR D CA 1
ATOM 5388 C C . THR D 1 191 ? 50.627 -3.522 9.132 1.00 18.55 171 THR D C 1
ATOM 5389 O O . THR D 1 191 ? 51.218 -2.594 9.688 1.00 18.84 171 THR D O 1
ATOM 5393 N N . PHE D 1 192 ? 49.826 -4.369 9.778 1.00 18.37 172 PHE D N 1
ATOM 5394 C CA . PHE D 1 192 ? 49.562 -4.264 11.214 1.00 18.53 172 PHE D CA 1
ATOM 5395 C C . PHE D 1 192 ? 50.361 -5.258 12.063 1.00 18.92 172 PHE D C 1
ATOM 5396 O O . PHE D 1 192 ? 50.165 -5.345 13.280 1.00 18.93 172 PHE D O 1
ATOM 5404 N N . GLN D 1 193 ? 51.265 -5.996 11.424 1.00 19.01 173 GLN D N 1
ATOM 5405 C CA . GLN D 1 193 ? 52.023 -7.044 12.102 1.00 19.42 173 GLN D CA 1
ATOM 5406 C C . GLN D 1 193 ? 53.518 -6.748 12.149 1.00 20.04 173 GLN D C 1
ATOM 5407 O O . GLN D 1 193 ? 54.238 -7.324 12.963 1.00 20.43 173 GLN D O 1
#

InterPro domains:
  IPR010023 KdsC family [PIRSF006118] (2-171)
  IPR010023 KdsC family [SFLDG01138] (6-165)
  IPR010023 KdsC family [TIGR01670] (11-163)
  IPR023214 HAD superfamily [G3DSA:3.40.50.1000] (1-173)
  IPR036412 HAD-like superfamily [SSF56784] (7-167)
  IPR050793 CMP-NeuNAc synthase [PTHR21485] (6-162)

B-factor: mean 21.39, std 7.44, range [6.49, 61.69]

Solvent-accessible surface area: 26262 Å² total; per-residue (Å²): 123,119,122,106,100,24,46,109,94,0,103,102,6,94,0,0,0,0,9,0,8,10,0,4,2,58,0,52,0,24,4,19,51,118,48,11,19,21,2,15,5,21,37,4,2,5,32,2,0,60,2,0,73,131,44,34,7,51,7,0,1,0,2,26,62,82,16,55,0,4,48,86,10,0,153,76,12,37,3,92,38,50,45,40,56,59,94,63,6,32,88,12,0,46,35,6,18,166,157,55,71,14,115,52,61,61,0,0,0,0,0,5,13,0,33,2,0,74,0,1,93,79,7,15,0,0,0,0,2,50,68,4,11,98,28,0,76,74,40,21,40,44,71,4,118,87,46,5,7,78,0,0,0,9,33,0,0,37,21,0,3,87,5,38,136,50,19,112,64,20,10,55,98,44,95,151,107,127,37,64,111,91,0,105,88,4,106,0,0,0,0,7,0,9,10,0,3,3,65,0,66,0,25,2,21,53,110,46,8,13,24,2,20,5,22,30,3,2,5,28,0,0,71,8,0,78,131,43,60,6,56,1,0,1,0,3,45,60,82,15,54,1,4,66,91,8,0,175,74,14,29,4,74,36,63,42,41,47,52,144,60,13,36,78,11,0,41,37,10,4,157,154,57,72,20,112,50,62,38,0,0,0,0,0,5,12,1,53,2,1,69,0,0,93,76,7,12,0,0,0,0,2,51,75,3,12,101,26,0,75,72,45,22,48,45,73,3,117,88,41,5,10,78,0,0,0,6,33,0,0,32,20,0,4,92,8,38,138,50,20,116,62,24,13,57,100,46,101,191,77,130,81,12,69,105,76,0,110,81,4,111,0,0,0,0,10,0,12,9,0,1,1,55,0,67,0,24,3,21,54,94,48,4,9,20,2,15,4,17,35,7,1,4,39,0,0,57,6,0,89,151,40,61,8,54,2,0,2,0,3,30,61,84,15,57,1,4,66,84,6,0,168,68,10,19,5,71,51,64,47,41,55,54,94,66,6,36,82,10,0,43,26,8,13,164,177,56,68,22,116,52,64,42,0,0,0,0,0,5,14,1,36,2,0,72,0,1,94,78,8,16,0,0,0,0,2,52,92,4,10,120,36,0,76,81,39,23,44,34,74,4,116,82,42,7,6,70,2,0,0,12,34,0,0,32,10,0,2,95,14,37,139,50,16,113,67,22,11,59,101,47,103,176,93,124,99,14,72,104,74,0,121,83,4,108,0,0,0,0,10,0,8,9,0,4,2,74,0,58,0,23,2,23,46,121,49,6,9,21,2,19,4,21,37,9,2,5,38,1,0,56,4,0,81,134,43,62,6,58,1,0,1,0,3,26,58,82,16,57,2,3,60,90,8,0,151,75,13,27,2,70,48,45,45,39,54,52,91,72,7,36,82,11,0,46,29,6,16,161,175,52,69,15,115,50,61,42,0,0,0,0,0,4,12,1,35,2,0,76,0,0,99,75,7,15,0,0,0,0,2,51,85,3,12,97,28,0,75,72,41,23,46,32,72,3,114,91,44,6,8,73,3,0,0,12,34,0,0,35,18,0,2,87,11,40,138,50,16,115,64,23,12,58,101,45,97

Radius of gyration: 26.74 Å; Cα contacts (8 Å, |Δi|>4): 1665; chains: 4; bounding box: 76×42×77 Å